Protein 2H98 (pdb70)

CATH classification: 3.40.190.10 (+1 more: 3.40.190.10)

Solvent-accessible surface area: 19042 Å² total; per-residue (Å²): 157,60,49,0,88,1,0,8,22,16,22,9,6,10,15,33,12,5,37,5,4,46,38,0,68,117,95,8,112,113,5,111,9,68,31,64,67,17,31,13,92,68,2,15,82,10,0,99,108,36,124,2,12,0,0,1,1,9,12,118,24,92,26,134,49,14,96,56,20,50,1,46,106,5,71,1,20,0,0,0,12,79,117,38,106,8,51,136,52,49,102,93,5,0,82,2,61,77,1,47,100,25,47,2,8,6,8,24,86,62,104,84,54,10,5,0,32,37,2,58,47,13,1,96,144,84,68,34,118,20,80,109,65,58,88,23,70,14,11,6,5,0,0,0,8,0,3,0,24,52,14,0,0,4,0,5,13,32,4,82,69,1,32,19,107,37,22,60,43,1,41,12,87,21,133,99,0,102,0,15,31,4,0,10,0,40,70,155,11,159,37,74,11,6,85,74,0,26,56,1,0,78,77,2,6,57,91,66,175,78,207,35,89,39,180,127,142,86,67,0,85,0,0,12,15,30,26,7,3,16,26,32,9,4,35,5,0,40,27,0,56,107,90,3,112,101,14,121,14,73,25,49,79,15,31,28,71,66,0,13,88,11,0,98,119,39,125,2,17,0,0,1,0,26,0,111,82,107,26,128,44,10,104,72,19,35,2,32,88,6,109,0,31,0,0,0,11,79,125,41,109,5,56,118,53,47,106,82,3,0,76,1,61,91,1,44,107,22,55,2,8,8,12,28,85,61,148,147,79,30,25,11,38,38,2,69,53,7,1,101,106,78,68,31,119,19,83,108,65,52,130,20,72,18,12,13,6,0,0,0,10,0,2,0,27,48,10,0,0,4,0,1,32,22,0,82,59,3,19,13,63,36,23,61,35,0,39,9,84,23,137,70,5,44,2,2,28,0,0,0,0,31,75,150,13,165,34,95,12,3,72,78,0,20,51,1,0,80,78,2,3,59,84,48,168,54,214,32,93,34,170,110

Nearest PDB structures (foldseek):
  2h98-assembly1_B  TM=9.824E-01  e=2.716E-45  Acinetobacter baylyi ADP1
  2f7c-assembly1_A  TM=9.671E-01  e=2.944E-43  Acinetobacter baylyi
  3glb-assembly2_C  TM=9.576E-01  e=5.499E-43  Acinetobacter baylyi ADP1
  2h9b-assembly1_A  TM=9.606E-01  e=3.650E-33  Acinetobacter baylyi ADP1
  2f78-assembly1_A  TM=9.390E-01  e=3.221E-33  Acinetobacter baylyi

Foldseek 3Di:
DAEAEEEEAVVCVLDLVVVLVVVLCVVPVVYHYHYHYAAPVRVVVCQVVVVHFKYWYWADDDDPQKDKAFWDKFFKWKKAQCPPPCVVQLVPFEAPVVCLAWQEEADAPDDPPHRSVVVCVVQVVVVHHRPHYDYYHHPLVRNLVNNVVRTMYMDTNSVVSVDRPRIGIGGHPDPPRIITTMMMGGPPDPDPVPVSSVVSSCVSCVVVVHDTDGPD/DAEAEEEEAPQCVLDLVVVLVVVLCVVCVVYHYHYHHAALVGVVVCQVVVVHFKYKYLHPDDDPQKDKAFWAKFFKWKKAQCPDPCVVQLPPFDAPQVCLAWQEEADAPDDPDDVRVVVCVVQVVVVHHRPHYDYYHHPLVRNLVNNVPRTMYMGTPSCVSVPRPRIGIGGHPDPPRITIIIMMGGPPDPDPVVVSSVVSSCVSCVVVVHDIPDDD

Organism: Acinetobacter baylyi (strain ATCC 33305 / BD413 / ADP1) (NCBI:txid62977)

B-factor: mean 12.06, std 9.1, range [2.0, 78.47]

InterPro domains:
  IPR000847 LysR, HTH, N-terminal domain [PF00126] (3-61)
  IPR000847 LysR, HTH, N-terminal domain [PR00039] (18-29)
  IPR000847 LysR, HTH, N-terminal domain [PR00039] (29-39)
  IPR000847 LysR, HTH, N-terminal domain [PR00039] (39-50)
  IPR000847 LysR, HTH, N-terminal domain [PS50931] (1-58)
  IPR005119 LysR, substrate-binding [PF03466] (88-292)
  IPR036388 Winged helix-like DNA-binding domain superfamily [G3DSA:1.10.10.10] (1-91)
  IPR036390 Winged helix DNA-binding domain superfamily [SSF46785] (1-84)
  IPR054949 HTH-type transcriptional regulator CatM [NF040710] (1-293)

Secondary structure (DSSP, 8-state):
--EEEEEE-GGGGGTTHHHHHHHHHHH-TTSEEEEEE--HHHHHHHHHHTS-SEEEESS----TTEEEEEEEEEEEEEEEETTSGGGGGTTS-B-GGGGTTS-EEE---SSSSSHHHHHHHHHHHTT---S-EEE-S-HHHHHHHHHTTS-BEEEEGGGGGS--TTEEEEEB-STT-EEEEEEEEETT---THHHHHHHHHHHHHHHTT----S--/--EEEEEE-GGGTTTTHHHHHHHHHHH-TTSEEEEEE--HHHHHHHHHTTS-SEEEE------TTEEEEEEEEEEEEEEEETTSGGGGGTTT-B-GGGSTTS-EEE---SSSSSHHHHHHHHHHHTT---SSEEE-SSHHHHHHHHHHTS-BEEEEGGGGGS--SSEEEEEB--TT-EEEEEEEEETT---THHHHHHHHHHHHHHHTT---S---

Structure (mmCIF, N/CA/C/O backbone):
data_2H98
#
_entry.id   2H98
#
_cell.length_a   37.447
_cell.length_b   51.038
_cell.length_c   59.120
_cell.angle_alpha   69.55
_cell.angle_beta   89.51
_cell.angle_gamma   77.63
#
_symmetry.space_group_name_H-M   'P 1'
#
loop_
_entity.id
_entity.type
_entity.pdbx_description
1 polymer 'HTH-type transcriptional regulator catM'
2 non-polymer 'CHLORIDE ION'
3 water water
#
loop_
_atom_site.group_PDB
_atom_site.id
_atom_site.type_symbol
_atom_site.label_atom_id
_atom_site.label_alt_id
_atom_site.label_comp_id
_atom_site.label_asym_id
_atom_site.label_entity_id
_atom_site.label_seq_id
_atom_site.pdbx_PDB_ins_code
_atom_site.Cartn_x
_atom_site.Cartn_y
_atom_site.Cartn_z
_atom_site.occupancy
_atom_site.B_iso_or_equiv
_atom_site.auth_seq_id
_atom_site.auth_comp_id
_atom_site.auth_asym_id
_atom_site.auth_atom_id
_atom_site.pdbx_PDB_model_num
ATOM 1 N N . SER A 1 89 ? -14.464 -15.868 24.546 1.00 15.16 89 SER A N 1
ATOM 2 C CA . SER A 1 89 ? -13.248 -15.031 24.317 1.00 14.69 89 SER A CA 1
ATOM 3 C C . SER A 1 89 ? -13.398 -14.192 23.051 1.00 15.13 89 SER A C 1
ATOM 4 O O . SER A 1 89 ? -14.248 -14.478 22.205 1.00 16.44 89 SER A O 1
ATOM 7 N N . GLN A 1 90 ? -12.563 -13.164 22.921 1.00 13.78 90 GLN A N 1
ATOM 8 C CA . GLN A 1 90 ? -12.718 -12.189 21.846 1.00 12.62 90 GLN A CA 1
ATOM 9 C C . GLN A 1 90 ? -11.907 -12.570 20.611 1.00 11.37 90 GLN A C 1
ATOM 10 O O . GLN A 1 90 ? -10.745 -12.965 20.710 1.00 11.01 90 GLN A O 1
ATOM 16 N N . THR A 1 91 ? -12.540 -12.447 19.449 1.00 10.68 91 THR A N 1
ATOM 17 C CA . THR A 1 91 ? -11.873 -12.664 18.175 1.00 10.72 91 THR A CA 1
ATOM 18 C C . THR A 1 91 ? -11.866 -11.357 17.403 1.00 10.25 91 THR A C 1
ATOM 19 O O . THR A 1 91 ? -12.899 -10.681 17.305 1.00 10.79 91 THR A O 1
ATOM 23 N N . LEU A 1 92 ? -10.696 -11.015 16.871 1.00 9.43 92 LEU A N 1
ATOM 24 C CA . LEU A 1 92 ? -10.499 -9.811 16.079 1.00 9.58 92 LEU A CA 1
ATOM 25 C C . LEU A 1 92 ? -10.182 -10.224 14.642 1.00 9.47 92 LEU A C 1
ATOM 26 O O . LEU A 1 92 ? -9.182 -10.897 14.389 1.00 10.04 92 LEU A O 1
ATOM 31 N N . ARG A 1 93 ? -11.055 -9.851 13.711 1.00 8.97 93 ARG A N 1
ATOM 32 C CA . ARG A 1 93 ? -10.869 -10.178 12.299 1.00 9.81 93 ARG A CA 1
ATOM 33 C C . ARG A 1 93 ? -10.282 -8.971 11.569 1.00 9.56 93 ARG A C 1
ATOM 34 O O . ARG A 1 93 ? -10.898 -7.903 11.535 1.00 9.45 93 ARG A O 1
ATOM 42 N N . ILE A 1 94 ? -9.087 -9.153 11.004 1.00 9.91 94 ILE A N 1
ATOM 43 C CA . ILE A 1 94 ? -8.335 -8.084 10.351 1.00 9.73 94 ILE A CA 1
ATOM 44 C C . ILE A 1 94 ? -8.175 -8.378 8.859 1.00 9.74 94 ILE A C 1
ATOM 45 O O . ILE A 1 94 ? -7.551 -9.370 8.473 1.00 10.70 94 ILE A O 1
ATOM 50 N N . GLY A 1 95 ? -8.750 -7.515 8.031 1.00 8.78 95 GLY A N 1
ATOM 51 C CA . GLY A 1 95 ? -8.567 -7.576 6.581 1.00 8.48 95 GLY A CA 1
ATOM 52 C C . GLY A 1 95 ? -7.348 -6.778 6.159 1.00 8.06 95 GLY A C 1
ATOM 53 O O . GLY A 1 95 ? -7.053 -5.740 6.753 1.00 9.49 95 GLY A O 1
ATOM 54 N N . TYR A 1 96 ? -6.636 -7.260 5.142 1.00 7.73 96 TYR A N 1
ATOM 55 C CA . TYR A 1 96 ? -5.396 -6.623 4.707 1.00 8.31 96 TYR A CA 1
ATOM 56 C C . TYR A 1 96 ? -5.125 -6.827 3.220 1.00 7.76 96 TYR A C 1
ATOM 57 O O . TYR A 1 96 ? -5.422 -7.884 2.655 1.00 6.30 96 TYR A O 1
ATOM 66 N N . VAL A 1 97 ? -4.519 -5.810 2.619 1.00 7.89 97 VAL A N 1
ATOM 67 C CA . VAL A 1 97 ? -4.019 -5.877 1.255 1.00 7.64 97 VAL A CA 1
ATOM 68 C C . VAL A 1 97 ? -2.637 -6.504 1.320 1.00 6.87 97 VAL A C 1
ATOM 69 O O . VAL A 1 97 ? -1.803 -6.086 2.123 1.00 5.55 97 VAL A O 1
ATOM 73 N N . SER A 1 98 ? -2.386 -7.497 0.471 1.00 6.93 98 SER A N 1
ATOM 74 C CA . SER A 1 98 ? -1.210 -8.347 0.663 1.00 6.94 98 SER A CA 1
ATOM 75 C C . SER A 1 98 ? 0.103 -7.577 0.573 1.00 6.51 98 SER A C 1
ATOM 76 O O . SER A 1 98 ? 1.033 -7.862 1.334 1.00 7.10 98 SER A O 1
ATOM 79 N N . SER A 1 99 ? 0.184 -6.581 -0.312 1.00 5.91 99 SER A N 1
ATOM 80 C CA . SER A 1 99 ? 1.421 -5.804 -0.442 1.00 6.01 99 SER A CA 1
ATOM 81 C C . SER A 1 99 ? 1.788 -5.056 0.848 1.00 5.01 99 SER A C 1
ATOM 82 O O . SER A 1 99 ? 2.947 -4.698 1.053 1.00 4.51 99 SER A O 1
ATOM 85 N N . LEU A 1 100 ? 0.816 -4.810 1.721 1.00 5.04 100 LEU A N 1
ATOM 86 C CA . LEU A 1 100 ? 1.117 -4.141 2.984 1.00 5.83 100 LEU A CA 1
ATOM 87 C C . LEU A 1 100 ? 2.004 -5.000 3.889 1.00 6.39 100 LEU A C 1
ATOM 88 O O . LEU A 1 100 ? 2.623 -4.491 4.822 1.00 7.42 100 LEU A O 1
ATOM 93 N N . LEU A 1 101 ? 2.076 -6.298 3.609 1.00 6.07 101 LEU A N 1
ATOM 94 C CA . LEU A 1 101 ? 2.897 -7.207 4.412 1.00 6.24 101 LEU A CA 1
ATOM 95 C C . LEU A 1 101 ? 4.403 -7.005 4.206 1.00 6.17 101 LEU A C 1
ATOM 96 O O . LEU A 1 101 ? 5.198 -7.545 4.965 1.00 6.96 101 LEU A O 1
ATOM 101 N N . TYR A 1 102 ? 4.795 -6.235 3.190 1.00 6.31 102 TYR A N 1
ATOM 102 C CA . TYR A 1 102 ? 6.203 -5.880 3.000 1.00 6.20 102 TYR A CA 1
ATOM 103 C C . TYR A 1 102 ? 6.628 -4.701 3.878 1.00 6.70 102 TYR A C 1
ATOM 104 O O . TYR A 1 102 ? 7.825 -4.431 4.027 1.00 6.65 102 TYR A O 1
ATOM 113 N N . GLY A 1 103 ? 5.644 -3.980 4.417 1.00 6.22 103 GLY A N 1
ATOM 114 C CA . GLY A 1 103 ? 5.892 -2.771 5.186 1.00 6.48 103 GLY A CA 1
ATOM 115 C C . GLY A 1 103 ? 5.864 -3.046 6.676 1.00 6.61 103 GLY A C 1
ATOM 116 O O . GLY A 1 103 ? 6.311 -4.097 7.128 1.00 6.62 103 GLY A O 1
ATOM 117 N N . LEU A 1 104 ? 5.322 -2.095 7.431 1.00 7.12 104 LEU A N 1
ATOM 118 C CA . LEU A 1 104 ? 5.347 -2.146 8.894 1.00 5.95 104 LEU A CA 1
ATOM 119 C C . LEU A 1 104 ? 4.166 -2.882 9.517 1.00 6.09 104 LEU A C 1
ATOM 120 O O . LEU A 1 104 ? 4.164 -3.129 10.720 1.00 7.04 104 LEU A O 1
ATOM 125 N N . LEU A 1 105 ? 3.175 -3.251 8.714 1.00 5.55 105 LEU A N 1
ATOM 126 C CA . LEU A 1 105 ? 1.962 -3.885 9.240 1.00 5.52 105 LEU A CA 1
ATOM 127 C C . LEU A 1 105 ? 2.166 -5.181 10.041 1.00 4.37 105 LEU A C 1
ATOM 128 O O . LEU A 1 105 ? 1.546 -5.340 11.085 1.00 3.14 105 LEU A O 1
ATOM 133 N N . PRO A 1 106 ? 2.992 -6.124 9.548 1.00 5.08 106 PRO A N 1
ATOM 134 C CA . PRO A 1 106 ? 3.252 -7.324 10.352 1.00 5.58 106 PRO A CA 1
ATOM 135 C C . PRO A 1 106 ? 3.810 -7.041 11.763 1.00 6.21 106 PRO A C 1
ATOM 136 O O . PRO A 1 106 ? 3.398 -7.693 12.729 1.00 6.16 106 PRO A O 1
ATOM 140 N N . GLU A 1 107 ? 4.716 -6.073 11.885 1.00 5.77 107 GLU A N 1
ATOM 141 C CA . GLU A 1 107 ? 5.249 -5.683 13.205 1.00 5.82 107 GLU A CA 1
ATOM 142 C C . GLU A 1 107 ? 4.169 -5.066 14.096 1.00 5.59 107 GLU A C 1
ATOM 143 O O . GLU A 1 107 ? 4.150 -5.290 15.305 1.00 5.55 107 GLU A O 1
ATOM 149 N N . ILE A 1 108 ? 3.282 -4.284 13.494 1.00 5.54 108 ILE A N 1
ATOM 150 C CA . ILE A 1 108 ? 2.131 -3.723 14.203 1.00 5.49 108 ILE A CA 1
ATOM 151 C C . ILE A 1 108 ? 1.245 -4.846 14.744 1.00 5.84 108 ILE A C 1
ATOM 152 O O . ILE A 1 108 ? 0.870 -4.838 15.916 1.00 6.08 108 ILE A O 1
ATOM 157 N N . ILE A 1 109 ? 0.924 -5.811 13.887 1.00 5.53 109 ILE A N 1
ATOM 158 C CA . ILE A 1 109 ? 0.082 -6.939 14.281 1.00 5.89 109 ILE A CA 1
ATOM 159 C C . ILE A 1 109 ? 0.777 -7.787 15.357 1.00 5.93 109 ILE A C 1
ATOM 160 O O . ILE A 1 109 ? 0.168 -8.142 16.363 1.00 5.81 109 ILE A O 1
ATOM 165 N N . TYR A 1 110 ? 2.046 -8.101 15.143 1.00 6.58 110 TYR A N 1
ATOM 166 C CA . TYR A 1 110 ? 2.813 -8.867 16.126 1.00 6.47 110 TYR A CA 1
ATOM 167 C C . TYR A 1 110 ? 2.779 -8.192 17.503 1.00 6.25 110 TYR A C 1
ATOM 168 O O . TYR A 1 110 ? 2.542 -8.852 18.518 1.00 5.72 110 TYR A O 1
ATOM 177 N N . LEU A 1 111 ? 2.988 -6.877 17.526 1.00 6.38 111 LEU A N 1
ATOM 178 C CA . LEU A 1 111 ? 2.943 -6.104 18.772 1.00 6.33 111 LEU A CA 1
ATOM 179 C C . LEU A 1 111 ? 1.569 -6.208 19.441 1.00 6.07 111 LEU A C 1
ATOM 180 O O . LEU A 1 111 ? 1.472 -6.503 20.628 1.00 4.77 111 LEU A O 1
ATOM 185 N N . PHE A 1 112 ? 0.511 -5.953 18.677 1.00 6.58 112 PHE A N 1
ATOM 186 C CA . PHE A 1 112 ? -0.851 -6.081 19.198 1.00 7.42 112 PHE A CA 1
ATOM 187 C C . PHE A 1 112 ? -1.044 -7.451 19.848 1.00 8.12 112 PHE A C 1
ATOM 188 O O . PHE A 1 112 ? -1.627 -7.571 20.923 1.00 7.54 112 PHE A O 1
ATOM 196 N N . ARG A 1 113 ? -0.549 -8.475 19.166 1.00 9.35 113 ARG A N 1
ATOM 197 C CA . ARG A 1 113 ? -0.654 -9.855 19.615 1.00 10.36 113 ARG A CA 1
ATOM 198 C C . ARG A 1 113 ? 0.072 -10.066 20.951 1.00 10.83 113 ARG A C 1
ATOM 199 O O . ARG A 1 113 ? -0.441 -10.743 21.843 1.00 11.13 113 ARG A O 1
ATOM 207 N N A GLN A 1 114 ? 1.263 -9.482 21.076 0.50 10.75 114 GLN A N 1
ATOM 208 N N B GLN A 1 114 ? 1.258 -9.471 21.065 0.50 10.80 114 GLN A N 1
ATOM 209 C CA A GLN A 1 114 ? 2.066 -9.596 22.292 0.50 10.55 114 GLN A CA 1
ATOM 210 C CA B GLN A 1 114 ? 2.091 -9.559 22.263 0.50 10.56 114 GLN A CA 1
ATOM 211 C C A GLN A 1 114 ? 1.458 -8.846 23.480 0.50 10.69 114 GLN A C 1
ATOM 212 C C B GLN A 1 114 ? 1.459 -8.847 23.465 0.50 10.69 114 GLN A C 1
ATOM 213 O O A GLN A 1 114 ? 1.523 -9.319 24.618 0.50 11.16 114 GLN A O 1
ATOM 214 O O B GLN A 1 114 ? 1.509 -9.347 24.591 0.50 11.18 114 GLN A O 1
ATOM 225 N N . GLN A 1 115 ? 0.871 -7.681 23.213 1.00 10.33 115 GLN A N 1
ATOM 226 C CA . GLN A 1 115 ? 0.258 -6.866 24.264 1.00 10.49 115 GLN A CA 1
ATOM 227 C C . GLN A 1 115 ? -1.173 -7.292 24.600 1.00 10.38 115 GLN A C 1
ATOM 228 O O . GLN A 1 115 ? -1.703 -6.900 25.637 1.00 10.23 115 GLN A O 1
ATOM 234 N N . ASN A 1 116 ? -1.792 -8.091 23.731 1.00 10.48 116 ASN A N 1
ATOM 235 C CA . ASN A 1 116 ? -3.189 -8.509 23.906 1.00 10.97 116 ASN A CA 1
ATOM 236 C C . ASN A 1 116 ? -3.372 -9.999 23.611 1.00 10.91 116 ASN A C 1
ATOM 237 O O . ASN A 1 116 ? -4.055 -10.370 22.657 1.00 10.91 116 ASN A O 1
ATOM 242 N N . PRO A 1 117 ? -2.766 -10.863 24.446 1.00 11.34 117 PRO A N 1
ATOM 243 C CA . PRO A 1 117 ? -2.712 -12.304 24.176 1.00 11.93 117 PRO A CA 1
ATOM 244 C C . PRO A 1 117 ? -4.066 -13.024 24.245 1.00 12.26 117 PRO A C 1
ATOM 245 O O . PRO A 1 117 ? -4.224 -14.083 23.638 1.00 12.52 117 PRO A O 1
ATOM 249 N N . GLU A 1 118 ? -5.020 -12.452 24.976 1.00 12.25 118 GLU A N 1
ATOM 250 C CA . GLU A 1 118 ? -6.352 -13.046 25.130 1.00 12.40 118 GLU A CA 1
ATOM 251 C C . GLU A 1 118 ? -7.223 -12.884 23.879 1.00 12.64 118 GLU A C 1
ATOM 252 O O . GLU A 1 118 ? -8.152 -13.664 23.662 1.00 12.72 118 GLU A O 1
ATOM 258 N N . ILE A 1 119 ? -6.919 -11.880 23.059 1.00 12.17 119 ILE A N 1
ATOM 259 C CA . ILE A 1 119 ? -7.689 -11.615 21.844 1.00 12.49 119 ILE A CA 1
ATOM 260 C C . ILE A 1 119 ? -7.170 -12.477 20.695 1.00 12.53 119 ILE A C 1
ATOM 261 O O . ILE A 1 119 ? -6.052 -12.268 20.219 1.00 12.94 119 ILE A O 1
ATOM 266 N N . HIS A 1 120 ? -7.972 -13.442 20.245 1.00 12.64 120 HIS A N 1
ATOM 267 C CA . HIS A 1 120 ? -7.595 -14.246 19.084 1.00 12.35 120 HIS A CA 1
ATOM 268 C C . HIS A 1 120 ? -7.679 -13.410 17.812 1.00 12.34 120 HIS A C 1
ATOM 269 O O . HIS A 1 120 ? -8.654 -12.693 17.598 1.00 12.54 120 HIS A O 1
ATOM 276 N N . ILE A 1 121 ? -6.666 -13.531 16.959 1.00 12.04 121 ILE A N 1
ATOM 277 C CA . ILE A 1 121 ? -6.595 -12.742 15.734 1.00 11.83 121 ILE A CA 1
ATOM 278 C C . ILE A 1 121 ? -6.790 -13.623 14.510 1.00 11.04 121 ILE A C 1
ATOM 279 O O . ILE A 1 121 ? -6.186 -14.690 14.403 1.00 10.42 121 ILE A O 1
ATOM 284 N N . GLU A 1 122 ? -7.652 -13.172 13.600 1.00 10.20 122 GLU A N 1
ATOM 285 C CA . GLU A 1 122 ? -7.784 -13.779 12.283 1.00 10.32 122 GLU A CA 1
ATOM 286 C C . GLU A 1 122 ? -7.327 -12.774 11.240 1.00 9.70 122 GLU A C 1
ATOM 287 O O . GLU A 1 122 ? -7.896 -11.682 11.129 1.00 9.59 122 GLU A O 1
ATOM 293 N N . LEU A 1 123 ? -6.293 -13.141 10.484 1.00 9.37 123 LEU A N 1
ATOM 294 C CA . LEU A 1 123 ? -5.797 -12.311 9.392 1.00 9.80 123 LEU A CA 1
ATOM 295 C C . LEU A 1 123 ? -6.370 -12.832 8.076 1.00 9.70 123 LEU A C 1
ATOM 296 O O . LEU A 1 123 ? -6.138 -13.979 7.701 1.00 10.08 123 LEU A O 1
ATOM 301 N N . ILE A 1 124 ? -7.123 -11.978 7.393 1.00 9.48 124 ILE A N 1
ATOM 302 C CA . ILE A 1 124 ? -7.849 -12.339 6.179 1.00 9.37 124 ILE A CA 1
ATOM 303 C C . ILE A 1 124 ? -7.438 -11.392 5.050 1.00 7.98 124 ILE A C 1
ATOM 304 O O . ILE A 1 124 ? -7.596 -10.180 5.161 1.00 8.95 124 ILE A O 1
ATOM 309 N N . GLU A 1 125 ? -6.923 -11.940 3.954 1.00 7.96 125 GLU A N 1
ATOM 310 C CA . GLU A 1 125 ? -6.605 -11.114 2.802 1.00 8.01 125 GLU A CA 1
ATOM 311 C C . GLU A 1 125 ? -7.895 -10.538 2.246 1.00 8.02 125 GLU A C 1
ATOM 312 O O . GLU A 1 125 ? -8.863 -11.268 2.038 1.00 8.43 125 GLU A O 1
ATOM 318 N N . CYS A 1 126 ? -7.903 -9.235 2.001 1.00 8.12 126 CYS A N 1
ATOM 319 C CA . CYS A 1 126 ? -9.115 -8.542 1.552 1.00 7.05 126 CYS A CA 1
ATOM 320 C C . CYS A 1 126 ? -8.714 -7.196 0.955 1.00 6.79 126 CYS A C 1
ATOM 321 O O . CYS A 1 126 ? -8.108 -6.360 1.638 1.00 6.68 126 CYS A O 1
ATOM 324 N N . GLY A 1 127 ? -9.021 -6.998 -0.326 1.00 6.05 127 GLY A N 1
ATOM 325 C CA . GLY A 1 127 ? -8.652 -5.777 -1.013 1.00 6.34 127 GLY A CA 1
ATOM 326 C C . GLY A 1 127 ? -9.390 -4.587 -0.435 1.00 6.39 127 GLY A C 1
ATOM 327 O O . GLY A 1 127 ? -10.413 -4.743 0.237 1.00 6.03 127 GLY A O 1
ATOM 328 N N . THR A 1 128 ? -8.862 -3.397 -0.694 1.00 6.10 128 THR A N 1
ATOM 329 C CA . THR A 1 128 ? -9.403 -2.162 -0.126 1.00 5.60 128 THR A CA 1
ATOM 330 C C . THR A 1 128 ? -10.895 -2.015 -0.441 1.00 5.14 128 THR A C 1
ATOM 331 O O . THR A 1 128 ? -11.686 -1.672 0.437 1.00 5.35 128 THR A O 1
ATOM 335 N N . LYS A 1 129 ? -11.275 -2.294 -1.686 1.00 4.35 129 LYS A N 1
ATOM 336 C CA . LYS A 1 129 ? -12.682 -2.172 -2.104 1.00 5.30 129 LYS A CA 1
ATOM 337 C C . LYS A 1 129 ? -13.553 -3.159 -1.350 1.00 6.01 129 LYS A C 1
ATOM 338 O O . LYS A 1 129 ? -14.552 -2.772 -0.745 1.00 6.11 129 LYS A O 1
ATOM 344 N N . ASP A 1 130 ? -13.152 -4.428 -1.383 1.00 5.76 130 ASP A N 1
ATOM 345 C CA . ASP A 1 130 ? -13.885 -5.507 -0.708 1.00 5.84 130 ASP A CA 1
ATOM 346 C C . ASP A 1 130 ? -14.003 -5.323 0.803 1.00 5.63 130 ASP A C 1
ATOM 347 O O . ASP A 1 130 ? -14.960 -5.799 1.415 1.00 5.07 130 ASP A O 1
ATOM 352 N N . GLN A 1 131 ? -13.030 -4.641 1.394 1.00 5.02 131 GLN A N 1
ATOM 353 C CA . GLN A 1 131 ? -13.066 -4.343 2.825 1.00 5.17 131 GLN A CA 1
ATOM 354 C C . GLN A 1 131 ? -14.309 -3.565 3.243 1.00 4.09 131 GLN A C 1
ATOM 355 O O . GLN A 1 131 ? -14.782 -3.734 4.367 1.00 5.31 131 GLN A O 1
ATOM 361 N N . ILE A 1 132 ? -14.826 -2.728 2.342 1.00 3.12 132 ILE A N 1
ATOM 362 C CA . ILE A 1 132 ? -15.979 -1.885 2.630 1.00 4.05 132 ILE A CA 1
ATOM 363 C C . ILE A 1 132 ? -17.178 -2.734 3.010 1.00 4.12 132 ILE A C 1
ATOM 364 O O . ILE A 1 132 ? -17.735 -2.558 4.099 1.00 4.65 132 ILE A O 1
ATOM 369 N N . ASN A 1 133 ? -17.572 -3.651 2.126 1.00 4.76 133 ASN A N 1
ATOM 370 C CA . ASN A 1 133 ? -18.687 -4.563 2.411 1.00 4.00 133 ASN A CA 1
ATOM 371 C C . ASN A 1 133 ? -18.371 -5.602 3.497 1.00 3.56 133 ASN A C 1
ATOM 372 O O . ASN A 1 133 ? -19.251 -5.961 4.272 1.00 2.00 133 ASN A O 1
ATOM 377 N N . ALA A 1 134 ? -17.131 -6.081 3.548 1.00 3.83 134 ALA A N 1
ATOM 378 C CA . ALA A 1 134 ? -16.730 -7.002 4.607 1.00 4.12 134 ALA A CA 1
ATOM 379 C C . ALA A 1 134 ? -16.937 -6.360 5.981 1.00 4.54 134 ALA A C 1
ATOM 380 O O . ALA A 1 134 ? -17.408 -7.015 6.921 1.00 6.73 134 ALA A O 1
ATOM 382 N N . LEU A 1 135 ? -16.598 -5.079 6.099 1.00 4.31 135 LEU A N 1
ATOM 383 C CA . LEU A 1 135 ? -16.854 -4.343 7.337 1.00 4.36 135 LEU A CA 1
ATOM 384 C C . LEU A 1 135 ? -18.359 -4.208 7.601 1.00 4.39 135 LEU A C 1
ATOM 385 O O . LEU A 1 135 ? -18.829 -4.476 8.709 1.00 4.11 135 LEU A O 1
ATOM 390 N N . LYS A 1 136 ? -19.121 -3.793 6.594 1.00 4.45 136 LYS A N 1
ATOM 391 C CA . LYS A 1 136 ? -20.570 -3.623 6.779 1.00 5.31 136 LYS A CA 1
ATOM 392 C C . LYS A 1 136 ? -21.232 -4.912 7.263 1.00 6.01 136 LYS A C 1
ATOM 393 O O . LYS A 1 136 ? -22.123 -4.891 8.113 1.00 6.28 136 LYS A O 1
ATOM 399 N N . GLN A 1 137 ? -20.759 -6.033 6.734 1.00 5.81 137 GLN A N 1
ATOM 400 C CA . GLN A 1 137 ? -21.357 -7.334 7.003 1.00 6.46 137 GLN A CA 1
ATOM 401 C C . GLN A 1 137 ? -20.825 -8.006 8.268 1.00 6.46 137 GLN A C 1
ATOM 402 O O . GLN A 1 137 ? -21.409 -8.969 8.735 1.00 7.42 137 GLN A O 1
ATOM 408 N N . GLY A 1 138 ? -19.727 -7.494 8.820 1.00 7.53 138 GLY A N 1
ATOM 409 C CA . GLY A 1 138 ? -19.134 -8.043 10.037 1.00 7.52 138 GLY A CA 1
ATOM 410 C C . GLY A 1 138 ? -18.171 -9.190 9.789 1.00 8.14 138 GLY A C 1
ATOM 411 O O . GLY A 1 138 ? -17.867 -9.963 10.708 1.00 8.60 138 GLY A O 1
ATOM 412 N N . LYS A 1 139 ? -17.690 -9.304 8.552 1.00 7.84 139 LYS A N 1
ATOM 413 C CA . LYS A 1 139 ? -16.739 -10.341 8.165 1.00 7.70 139 LYS A CA 1
ATOM 414 C C . LYS A 1 139 ? -15.325 -9.990 8.610 1.00 7.87 139 LYS A C 1
ATOM 415 O O . LYS A 1 139 ? -14.507 -10.871 8.865 1.00 8.33 139 LYS A O 1
ATOM 421 N N . ILE A 1 140 ? -15.046 -8.696 8.684 1.00 7.95 140 ILE A N 1
ATOM 422 C CA . ILE A 1 140 ? -13.822 -8.194 9.301 1.00 7.74 140 ILE A CA 1
ATOM 423 C C . ILE A 1 140 ? -14.192 -7.025 10.199 1.00 7.87 140 ILE A C 1
ATOM 424 O O . ILE A 1 140 ? -15.277 -6.462 10.069 1.00 7.56 140 ILE A O 1
ATOM 429 N N . ASP A 1 141 ? -13.285 -6.681 11.106 1.00 7.57 141 ASP A N 1
ATOM 430 C CA . ASP A 1 141 ? -13.468 -5.575 12.046 1.00 7.93 141 ASP A CA 1
ATOM 431 C C . ASP A 1 141 ? -12.530 -4.413 11.746 1.00 7.71 141 ASP A C 1
ATOM 432 O O . ASP A 1 141 ? -12.864 -3.257 12.001 1.00 6.93 141 ASP A O 1
ATOM 437 N N . LEU A 1 142 ? -11.341 -4.741 11.247 1.00 7.86 142 LEU A N 1
ATOM 438 C CA . LEU A 1 142 ? -10.352 -3.761 10.827 1.00 7.73 142 LEU A CA 1
ATOM 439 C C . LEU A 1 142 ? -9.977 -4.057 9.389 1.00 7.64 142 LEU A C 1
ATOM 440 O O . LEU A 1 142 ? -9.823 -5.217 9.011 1.00 8.31 142 LEU A O 1
ATOM 445 N N . GLY A 1 143 ? -9.847 -3.008 8.588 1.00 6.52 143 GLY A N 1
ATOM 446 C CA . GLY A 1 143 ? -9.404 -3.142 7.205 1.00 7.11 143 GLY A CA 1
ATOM 447 C C . GLY A 1 143 ? -8.223 -2.232 6.931 1.00 6.24 143 GLY A C 1
ATOM 448 O O . GLY A 1 143 ? -8.358 -1.016 6.969 1.00 7.39 143 GLY A O 1
ATOM 449 N N . PHE A 1 144 ? -7.061 -2.826 6.670 1.00 6.85 144 PHE A N 1
ATOM 450 C CA . PHE A 1 144 ? -5.866 -2.058 6.316 1.00 7.12 144 PHE A CA 1
ATOM 451 C C . PHE A 1 144 ? -5.800 -1.967 4.798 1.00 7.06 144 PHE A C 1
ATOM 452 O O . PHE A 1 144 ? -5.641 -2.989 4.101 1.00 6.65 144 PHE A O 1
ATOM 460 N N . GLY A 1 145 ? -5.945 -0.737 4.300 1.00 8.04 145 GLY A N 1
ATOM 461 C CA . GLY A 1 145 ? -6.162 -0.467 2.880 1.00 8.40 145 GLY A CA 1
ATOM 462 C C . GLY A 1 145 ? -5.000 0.215 2.191 1.00 8.59 145 GLY A C 1
ATOM 463 O O . GLY A 1 145 ? -4.122 0.791 2.837 1.00 8.12 145 GLY A O 1
ATOM 464 N N . ARG A 1 146 ? -5.019 0.150 0.863 1.00 8.16 146 ARG A N 1
ATOM 465 C CA . ARG A 1 146 ? -3.895 0.569 0.021 1.00 8.92 146 ARG A CA 1
ATOM 466 C C . ARG A 1 146 ? -4.208 1.822 -0.804 1.00 9.16 146 ARG A C 1
ATOM 467 O O . ARG A 1 146 ? -3.297 2.534 -1.220 1.00 9.01 146 ARG A O 1
ATOM 475 N N . LEU A 1 147 ? -5.484 2.093 -1.058 1.00 9.72 147 LEU A N 1
ATOM 476 C CA . LEU A 1 147 ? -5.867 3.335 -1.729 1.00 9.97 147 LEU A CA 1
ATOM 477 C C . LEU A 1 147 ? -7.070 3.958 -1.033 1.00 10.03 147 LEU A C 1
ATOM 478 O O . LEU A 1 147 ? -7.635 3.363 -0.112 1.00 10.92 147 LEU A O 1
ATOM 483 N N . LYS A 1 148 ? -7.431 5.167 -1.453 1.00 10.44 148 LYS A N 1
ATOM 484 C CA . LYS A 1 148 ? -8.572 5.858 -0.879 1.00 10.26 148 LYS A CA 1
ATOM 485 C C . LYS A 1 148 ? -9.854 5.362 -1.527 1.00 9.72 148 LYS A C 1
ATOM 486 O O . LYS A 1 148 ? -10.068 5.544 -2.728 1.00 9.47 148 LYS A O 1
ATOM 492 N N . ILE A 1 149 ? -10.681 4.708 -0.718 1.00 9.38 149 ILE A N 1
ATOM 493 C CA . ILE A 1 149 ? -12.039 4.346 -1.097 1.00 9.46 149 ILE A CA 1
ATOM 494 C C . ILE A 1 149 ? -12.918 4.663 0.101 1.00 8.76 149 ILE A C 1
ATOM 495 O O . ILE A 1 149 ? -12.638 4.220 1.222 1.00 8.65 149 ILE A O 1
ATOM 500 N N . THR A 1 150 ? -13.981 5.419 -0.142 1.00 8.67 150 THR A N 1
ATOM 501 C CA . THR A 1 150 ? -14.794 5.973 0.932 1.00 8.56 150 THR A CA 1
ATOM 502 C C . THR A 1 150 ? -16.213 5.449 0.919 1.00 8.07 150 THR A C 1
ATOM 503 O O . THR A 1 150 ? -16.756 5.107 -0.133 1.00 6.90 150 THR A O 1
ATOM 507 N N . ASP A 1 151 ? -16.818 5.442 2.103 1.00 8.38 151 ASP A N 1
ATOM 508 C CA . ASP A 1 151 ? -18.204 5.048 2.271 1.00 8.49 151 ASP A CA 1
ATOM 509 C C . ASP A 1 151 ? -18.755 5.716 3.530 1.00 8.47 151 ASP A C 1
ATOM 510 O O . ASP A 1 151 ? -18.100 5.690 4.576 1.00 9.11 151 ASP A O 1
ATOM 515 N N . PRO A 1 152 ? -19.959 6.311 3.437 1.00 8.30 152 PRO A N 1
ATOM 516 C CA . PRO A 1 152 ? -20.572 7.025 4.568 1.00 8.29 152 PRO A CA 1
ATOM 517 C C . PRO A 1 152 ? -20.683 6.256 5.891 1.00 8.19 152 PRO A C 1
ATOM 518 O O . PRO A 1 152 ? -20.722 6.888 6.950 1.00 8.15 152 PRO A O 1
ATOM 522 N N . ALA A 1 153 ? -20.745 4.926 5.830 1.00 7.92 153 ALA A N 1
ATOM 523 C CA . ALA A 1 153 ? -20.843 4.087 7.026 1.00 7.18 153 ALA A CA 1
ATOM 524 C C . ALA A 1 153 ? -19.491 3.638 7.567 1.00 7.05 153 ALA A C 1
ATOM 525 O O . ALA A 1 153 ? -19.440 2.992 8.612 1.00 7.62 153 ALA A O 1
ATOM 527 N N . ILE A 1 154 ? -18.413 3.970 6.857 1.00 6.72 154 ILE A N 1
ATOM 528 C CA . ILE A 1 154 ? -17.080 3.446 7.139 1.00 6.41 154 ILE A CA 1
ATOM 529 C C . ILE A 1 154 ? -16.149 4.560 7.609 1.00 6.09 154 ILE A C 1
ATOM 530 O O . ILE A 1 154 ? -15.932 5.544 6.899 1.00 4.85 154 ILE A O 1
ATOM 535 N N . ARG A 1 155 ? -15.587 4.381 8.800 1.00 6.25 155 ARG A N 1
ATOM 536 C CA . ARG A 1 155 ? -14.621 5.322 9.350 1.00 6.56 155 ARG A CA 1
ATOM 537 C C . ARG A 1 155 ? -13.243 4.988 8.802 1.00 5.48 155 ARG A C 1
ATOM 538 O O . ARG A 1 155 ? -12.764 3.871 8.975 1.00 4.02 155 ARG A O 1
ATOM 546 N N . ARG A 1 156 ? -12.613 5.964 8.152 1.00 5.81 156 ARG A N 1
ATOM 547 C CA . ARG A 1 156 ? -11.296 5.793 7.547 1.00 6.83 156 ARG A CA 1
ATOM 548 C C . ARG A 1 156 ? -10.267 6.648 8.287 1.00 6.96 156 ARG A C 1
ATOM 549 O O . ARG A 1 156 ? -10.422 7.875 8.396 1.00 6.50 156 ARG A O 1
ATOM 557 N N . ILE A 1 157 ? -9.233 5.991 8.805 1.00 7.37 157 ILE A N 1
ATOM 558 C CA . ILE A 1 157 ? -8.149 6.666 9.513 1.00 9.00 157 ILE A CA 1
ATOM 559 C C . ILE A 1 157 ? -6.880 6.542 8.680 1.00 9.01 157 ILE A C 1
ATOM 560 O O . ILE A 1 157 ? -6.341 5.446 8.543 1.00 8.71 157 ILE A O 1
ATOM 565 N N . MET A 1 158 ? -6.404 7.650 8.119 1.00 10.33 158 MET A N 1
ATOM 566 C CA . MET A 1 158 ? -5.143 7.619 7.386 1.00 11.44 158 MET A CA 1
ATOM 567 C C . MET A 1 158 ? -4.003 7.539 8.395 1.00 10.52 158 MET A C 1
ATOM 568 O O . MET A 1 158 ? -3.919 8.355 9.315 1.00 11.15 158 MET A O 1
ATOM 573 N N . LEU A 1 159 ? -3.161 6.523 8.224 1.00 9.82 159 LEU A N 1
ATOM 574 C CA . LEU A 1 159 ? -2.060 6.241 9.128 1.00 9.86 159 LEU A CA 1
ATOM 575 C C . LEU A 1 159 ? -0.764 6.870 8.623 1.00 9.39 159 LEU A C 1
ATOM 576 O O . LEU A 1 159 ? 0.051 7.349 9.412 1.00 8.05 159 LEU A O 1
ATOM 581 N N . HIS A 1 160 ? -0.592 6.863 7.303 1.00 9.78 160 HIS A N 1
ATOM 582 C CA . HIS A 1 160 ? 0.655 7.275 6.669 1.00 10.04 160 HIS A CA 1
ATOM 583 C C . HIS A 1 160 ? 0.432 7.496 5.169 1.00 10.12 160 HIS A C 1
ATOM 584 O O . HIS A 1 160 ? -0.445 6.878 4.569 1.00 11.45 160 HIS A O 1
ATOM 591 N N . LYS A 1 161 ? 1.217 8.388 4.577 1.00 9.69 161 LYS A N 1
ATOM 592 C CA . LYS A 1 161 ? 1.230 8.589 3.131 1.00 10.18 161 LYS A CA 1
ATOM 593 C C . LYS A 1 161 ? 2.562 8.091 2.599 1.00 10.16 161 LYS A C 1
ATOM 594 O O . LYS A 1 161 ? 3.620 8.489 3.096 1.00 10.59 161 LYS A O 1
ATOM 600 N N . GLU A 1 162 ? 2.508 7.212 1.605 1.00 10.25 162 GLU A N 1
ATOM 601 C CA . GLU A 1 162 ? 3.711 6.672 0.976 1.00 10.37 162 GLU A CA 1
ATOM 602 C C . GLU A 1 162 ? 3.937 7.357 -0.355 1.00 10.04 162 GLU A C 1
ATOM 603 O O . GLU A 1 162 ? 3.101 7.261 -1.254 1.00 10.82 162 GLU A O 1
ATOM 609 N N . GLN A 1 163 ? 5.070 8.039 -0.481 1.00 9.45 163 GLN A N 1
ATOM 610 C CA . GLN A 1 163 ? 5.427 8.702 -1.730 1.00 8.80 163 GLN A CA 1
ATOM 611 C C . GLN A 1 163 ? 5.635 7.667 -2.841 1.00 7.04 163 GLN A C 1
ATOM 612 O O . GLN A 1 163 ? 6.144 6.578 -2.586 1.00 6.73 163 GLN A O 1
ATOM 618 N N . LEU A 1 164 ? 5.195 7.995 -4.055 1.00 6.32 164 LEU A N 1
ATOM 619 C CA . LEU A 1 164 ? 5.315 7.079 -5.192 1.00 6.16 164 LEU A CA 1
ATOM 620 C C . LEU A 1 164 ? 6.672 7.217 -5.880 1.00 5.60 164 LEU A C 1
ATOM 621 O O . LEU A 1 164 ? 7.205 8.328 -6.017 1.00 4.68 164 LEU A O 1
ATOM 626 N N . LYS A 1 165 ? 7.213 6.075 -6.303 1.00 5.47 165 LYS A N 1
ATOM 627 C CA . LYS A 1 165 ? 8.488 5.987 -7.015 1.00 5.71 165 LYS A CA 1
ATOM 628 C C . LYS A 1 165 ? 8.262 5.280 -8.345 1.00 6.15 165 LYS A C 1
ATOM 629 O O . LYS A 1 165 ? 7.338 4.478 -8.468 1.00 6.24 165 LYS A O 1
ATOM 635 N N . LEU A 1 166 ? 9.112 5.558 -9.330 1.00 6.04 166 LEU A N 1
ATOM 636 C CA . LEU A 1 166 ? 9.135 4.766 -10.557 1.00 5.63 166 LEU A CA 1
ATOM 637 C C . LEU A 1 166 ? 10.270 3.768 -10.448 1.00 5.13 166 LEU A C 1
ATOM 638 O O . LEU A 1 166 ? 11.443 4.159 -10.465 1.00 4.98 166 LEU A O 1
ATOM 643 N N . ALA A 1 167 ? 9.922 2.489 -10.307 1.00 4.28 167 ALA A N 1
ATOM 644 C CA . ALA A 1 167 ? 10.917 1.425 -10.321 1.00 5.30 167 ALA A CA 1
ATOM 645 C C . ALA A 1 167 ? 11.365 1.170 -11.760 1.00 5.63 167 ALA A C 1
ATOM 646 O O . ALA A 1 167 ? 10.542 0.871 -12.638 1.00 5.12 167 ALA A O 1
ATOM 648 N N . ILE A 1 168 ? 12.670 1.297 -11.988 1.00 6.25 168 ILE A N 1
ATOM 649 C CA . ILE A 1 168 ? 13.272 1.054 -13.292 1.00 6.49 168 ILE A CA 1
ATOM 650 C C . ILE A 1 168 ? 14.477 0.136 -13.125 1.00 7.32 168 ILE A C 1
ATOM 651 O O . ILE A 1 168 ? 15.072 0.061 -12.045 1.00 5.85 168 ILE A O 1
ATOM 656 N N . HIS A 1 169 ? 14.846 -0.563 -14.191 1.00 7.53 169 HIS A N 1
ATOM 657 C CA . HIS A 1 169 ? 16.123 -1.249 -14.188 1.00 7.54 169 HIS A CA 1
ATOM 658 C C . HIS A 1 169 ? 17.203 -0.171 -14.096 1.00 7.50 169 HIS A C 1
ATOM 659 O O . HIS A 1 169 ? 17.082 0.890 -14.708 1.00 8.13 169 HIS A O 1
ATOM 666 N N . LYS A 1 170 ? 18.244 -0.430 -13.310 1.00 8.17 170 LYS A N 1
ATOM 667 C CA . LYS A 1 170 ? 19.280 0.574 -13.034 1.00 8.61 170 LYS A CA 1
ATOM 668 C C . LYS A 1 170 ? 19.965 1.175 -14.277 1.00 8.99 170 LYS A C 1
ATOM 669 O O . LYS A 1 170 ? 20.534 2.265 -14.192 1.00 8.22 170 LYS A O 1
ATOM 675 N N . HIS A 1 171 ? 19.908 0.467 -15.409 1.00 9.09 171 HIS A N 1
ATOM 676 C CA . HIS A 1 171 ? 20.492 0.928 -16.678 1.00 9.44 171 HIS A CA 1
ATOM 677 C C . HIS A 1 171 ? 19.486 1.583 -17.646 1.00 8.93 171 HIS A C 1
ATOM 678 O O . HIS A 1 171 ? 19.866 2.042 -18.731 1.00 7.75 171 HIS A O 1
ATOM 685 N N . HIS A 1 172 ? 18.220 1.651 -17.241 1.00 8.35 172 HIS A N 1
ATOM 686 C CA . HIS A 1 172 ? 17.178 2.346 -18.005 1.00 8.63 172 HIS A CA 1
ATOM 687 C C . HIS A 1 172 ? 17.513 3.846 -18.114 1.00 9.03 172 HIS A C 1
ATOM 688 O O . HIS A 1 172 ? 18.091 4.422 -17.189 1.00 9.22 172 HIS A O 1
ATOM 695 N N . HIS A 1 173 ? 17.170 4.469 -19.244 1.00 8.48 173 HIS A N 1
ATOM 696 C CA . HIS A 1 173 ? 17.579 5.864 -19.531 1.00 8.37 173 HIS A CA 1
ATOM 697 C C . HIS A 1 173 ? 17.074 6.925 -18.539 1.00 7.79 173 HIS A C 1
ATOM 698 O O . HIS A 1 173 ? 17.699 7.966 -18.384 1.00 7.31 173 HIS A O 1
ATOM 705 N N . LEU A 1 174 ? 15.958 6.652 -17.868 1.00 7.80 174 LEU A N 1
ATOM 706 C CA . LEU A 1 174 ? 15.437 7.539 -16.821 1.00 7.99 174 LEU A CA 1
ATOM 707 C C . LEU A 1 174 ? 16.291 7.526 -15.547 1.00 8.45 174 LEU A C 1
ATOM 708 O O . LEU A 1 174 ? 16.007 8.279 -14.614 1.00 7.78 174 LEU A O 1
ATOM 713 N N . ASN A 1 175 ? 17.325 6.675 -15.497 1.00 8.83 175 ASN A N 1
ATOM 714 C CA . ASN A 1 175 ? 18.319 6.751 -14.420 1.00 9.25 175 ASN A CA 1
ATOM 715 C C . ASN A 1 175 ? 19.043 8.107 -14.343 1.00 10.26 175 ASN A C 1
ATOM 716 O O . ASN A 1 175 ? 19.604 8.454 -13.307 1.00 11.67 175 ASN A O 1
ATOM 721 N N . GLN A 1 176 ? 19.004 8.884 -15.425 1.00 9.95 176 GLN A N 1
ATOM 722 C CA . GLN A 1 176 ? 19.504 10.264 -15.398 1.00 10.93 176 GLN A CA 1
ATOM 723 C C . GLN A 1 176 ? 18.693 11.183 -14.459 1.00 11.34 176 GLN A C 1
ATOM 724 O O . GLN A 1 176 ? 19.132 12.295 -14.155 1.00 12.03 176 GLN A O 1
ATOM 730 N N . PHE A 1 177 ? 17.519 10.715 -14.018 1.00 11.78 177 PHE A N 1
ATOM 731 C CA . PHE A 1 177 ? 16.694 11.413 -13.019 1.00 12.25 177 PHE A CA 1
ATOM 732 C C . PHE A 1 177 ? 16.739 10.760 -11.628 1.00 12.64 177 PHE A C 1
ATOM 733 O O . PHE A 1 177 ? 15.871 11.010 -10.780 1.00 12.66 177 PHE A O 1
ATOM 741 N N . ALA A 1 178 ? 17.752 9.932 -11.390 1.00 13.04 178 ALA A N 1
ATOM 742 C CA . ALA A 1 178 ? 17.935 9.290 -10.086 1.00 13.79 178 ALA A CA 1
ATOM 743 C C . ALA A 1 178 ? 18.169 10.330 -8.989 1.00 14.64 178 ALA A C 1
ATOM 744 O O . ALA A 1 178 ? 17.622 10.216 -7.887 1.00 15.86 178 ALA A O 1
ATOM 746 N N . ALA A 1 179 ? 18.972 11.343 -9.307 1.00 14.88 179 ALA A N 1
ATOM 747 C CA . ALA A 1 179 ? 19.373 12.354 -8.333 1.00 14.20 179 ALA A CA 1
ATOM 748 C C . ALA A 1 179 ? 18.292 13.404 -8.056 1.00 14.29 179 ALA A C 1
ATOM 749 O O . ALA A 1 179 ? 18.463 14.234 -7.161 1.00 14.68 179 ALA A O 1
ATOM 751 N N . THR A 1 180 ? 17.191 13.379 -8.808 1.00 13.19 180 THR A N 1
ATOM 752 C CA . THR A 1 180 ? 16.145 14.392 -8.655 1.00 12.35 180 THR A CA 1
ATOM 753 C C . THR A 1 180 ? 14.749 13.771 -8.610 1.00 12.38 180 THR A C 1
ATOM 754 O O . THR A 1 180 ? 14.123 13.703 -7.546 1.00 14.02 180 THR A O 1
ATOM 758 N N . GLY A 1 181 ? 14.265 13.304 -9.755 1.00 10.58 181 GLY A N 1
ATOM 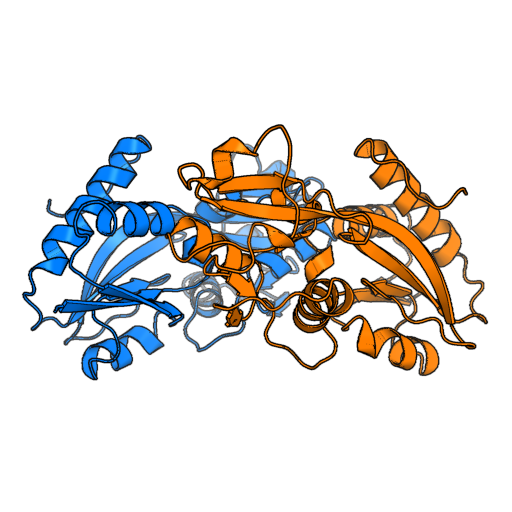759 C CA . GLY A 1 181 ? 12.917 12.756 -9.845 1.00 9.82 181 GLY A CA 1
ATOM 760 C C . GLY A 1 181 ? 12.286 13.058 -11.185 1.00 8.85 181 GLY A C 1
ATOM 761 O O . GLY A 1 181 ? 12.842 13.813 -11.975 1.00 7.76 181 GLY A O 1
ATOM 762 N N . VAL A 1 182 ? 11.127 12.456 -11.443 1.00 8.48 182 VAL A N 1
ATOM 763 C CA . VAL A 1 182 ? 10.392 12.702 -12.684 1.00 8.84 182 VAL A CA 1
ATOM 764 C C . VAL A 1 182 ? 8.942 13.062 -12.401 1.00 8.11 182 VAL A C 1
ATOM 765 O O . VAL A 1 182 ? 8.426 12.799 -11.315 1.00 8.62 182 VAL A O 1
ATOM 769 N N . HIS A 1 183 ? 8.297 13.655 -13.396 1.00 7.84 183 HIS A N 1
ATOM 770 C CA . HIS A 1 183 ? 6.868 13.918 -13.366 1.00 8.22 183 HIS A CA 1
ATOM 771 C C . HIS A 1 183 ? 6.203 12.865 -14.231 1.00 7.84 183 HIS A C 1
ATOM 772 O O . HIS A 1 183 ? 6.798 12.406 -15.201 1.00 8.41 183 HIS A O 1
ATOM 779 N N . LEU A 1 184 ? 4.965 12.511 -13.901 1.00 7.58 184 LEU A N 1
ATOM 780 C CA . LEU A 1 184 ? 4.2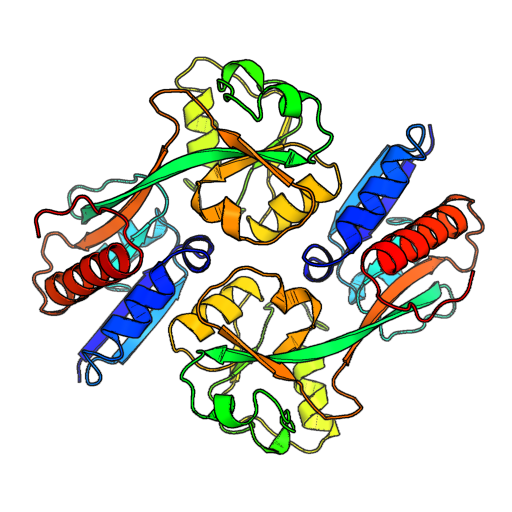26 11.483 -14.647 1.00 8.7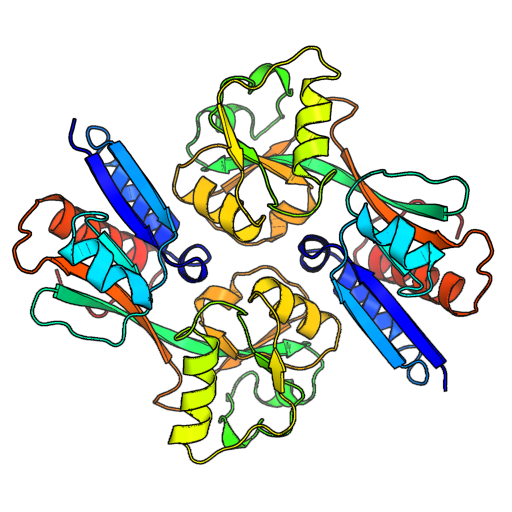3 184 LEU A CA 1
ATOM 781 C C . LEU A 1 184 ? 4.173 11.754 -16.154 1.00 9.21 184 LEU A C 1
ATOM 782 O O . LEU A 1 184 ? 4.156 10.818 -16.952 1.00 9.18 184 LEU A O 1
ATOM 787 N N . SER A 1 185 ? 4.152 13.030 -16.531 1.00 10.48 185 SER A N 1
ATOM 788 C CA . SER A 1 185 ? 4.162 13.427 -17.942 1.00 10.99 185 SER A CA 1
ATOM 789 C C . SER A 1 185 ? 5.390 12.889 -18.687 1.00 11.74 185 SER A C 1
ATOM 790 O O . SER A 1 185 ? 5.301 12.544 -19.865 1.00 12.78 185 SER A O 1
ATOM 793 N N . GLN A 1 186 ? 6.525 12.810 -17.997 1.00 12.16 186 GLN A N 1
ATOM 794 C CA . GLN A 1 186 ? 7.783 12.357 -18.610 1.00 12.83 186 GLN A CA 1
ATOM 795 C C . GLN A 1 186 ? 7.845 10.867 -18.960 1.00 13.39 186 GLN A C 1
ATOM 796 O O . GLN A 1 186 ? 8.800 10.441 -19.611 1.00 13.99 186 GLN A O 1
ATOM 802 N N . ILE A 1 187 ? 6.867 10.073 -18.523 1.00 13.57 187 ILE A N 1
ATOM 803 C CA . ILE A 1 187 ? 6.934 8.616 -18.697 1.00 13.80 187 ILE A CA 1
ATOM 804 C C . ILE A 1 187 ? 5.687 7.981 -19.332 1.00 13.50 187 ILE A C 1
ATOM 805 O O . ILE A 1 187 ? 5.535 6.758 -19.308 1.00 12.92 187 ILE A O 1
ATOM 810 N N . ILE A 1 188 ? 4.821 8.796 -19.933 1.00 13.65 188 ILE A N 1
ATOM 811 C CA . ILE A 1 188 ? 3.583 8.286 -20.544 1.00 14.11 188 ILE A CA 1
ATOM 812 C C . ILE A 1 188 ? 3.781 7.267 -21.676 1.00 14.49 188 ILE A C 1
ATOM 813 O O . ILE A 1 188 ? 2.870 6.490 -21.968 1.00 15.39 188 ILE A O 1
ATOM 818 N N . ASP A 1 189 ? 4.952 7.269 -22.311 1.00 14.14 189 ASP A N 1
ATOM 819 C CA . ASP A 1 189 ? 5.221 6.356 -23.424 1.00 13.90 189 ASP A CA 1
ATOM 820 C C . ASP A 1 189 ? 6.203 5.232 -23.084 1.00 13.65 189 ASP A C 1
ATOM 821 O O . ASP A 1 189 ? 6.612 4.481 -23.972 1.00 13.83 189 ASP A O 1
ATOM 826 N N . GLU A 1 190 ? 6.578 5.112 -21.810 1.00 13.00 190 GLU A N 1
ATOM 827 C CA . GLU A 1 190 ? 7.360 3.962 -21.353 1.00 13.55 190 GLU A CA 1
ATOM 828 C C . GLU A 1 190 ? 6.455 2.742 -21.242 1.00 12.95 190 GLU A C 1
ATOM 829 O O . GLU A 1 190 ? 5.367 2.834 -20.671 1.00 11.46 190 GLU A O 1
ATOM 835 N N . PRO A 1 191 ? 6.882 1.603 -21.819 1.00 14.01 191 PRO A N 1
ATOM 836 C CA . PRO A 1 191 ? 6.288 0.314 -21.487 1.00 14.07 191 PRO A CA 1
ATOM 837 C C . PRO A 1 191 ? 6.241 0.136 -19.980 1.00 14.40 191 PRO A C 1
ATOM 838 O O . PRO A 1 191 ? 7.288 0.124 -19.331 1.00 14.13 191 PRO A O 1
ATOM 842 N N . MET A 1 192 ? 5.041 0.033 -19.418 1.00 13.94 192 MET A N 1
ATOM 843 C CA . MET A 1 192 ? 4.924 -0.003 -17.975 1.00 14.42 192 MET A CA 1
ATOM 844 C C . MET A 1 192 ? 4.005 -1.097 -17.461 1.00 11.63 192 MET A C 1
ATOM 845 O O . MET A 1 192 ? 3.083 -1.565 -18.142 1.00 10.93 192 MET A O 1
ATOM 850 N N . LEU A 1 193 ? 4.283 -1.486 -16.228 1.00 9.72 193 LEU A N 1
ATOM 851 C CA . LEU A 1 193 ? 3.630 -2.610 -15.599 1.00 8.32 193 LEU A CA 1
ATOM 852 C C . LEU A 1 193 ? 2.702 -2.101 -14.516 1.00 7.76 193 LEU A C 1
ATOM 853 O O . LEU A 1 193 ? 3.116 -1.320 -13.658 1.00 7.94 193 LEU A O 1
ATOM 858 N N . LEU A 1 194 ? 1.450 -2.532 -14.575 1.00 6.95 194 LEU A N 1
ATOM 859 C CA . LEU A 1 194 ? 0.489 -2.259 -13.522 1.00 7.57 194 LEU A CA 1
ATOM 860 C C . LEU A 1 194 ? 0.312 -3.523 -12.692 1.00 7.80 194 LEU A C 1
ATOM 861 O O . LEU A 1 194 ? 0.570 -4.622 -13.166 1.00 10.42 194 LEU A O 1
ATOM 866 N N . TYR A 1 195 ? -0.128 -3.356 -11.453 1.00 7.68 195 TYR A N 1
ATOM 867 C CA . TYR A 1 195 ? -0.348 -4.476 -10.543 1.00 6.92 195 TYR A CA 1
ATOM 868 C C . TYR A 1 195 ? -1.250 -3.970 -9.414 1.00 6.87 195 TYR A C 1
ATOM 869 O O . TYR A 1 195 ? -1.386 -2.755 -9.227 1.00 6.77 195 TYR A O 1
ATOM 878 N N . PRO A 1 196 ? -1.888 -4.887 -8.680 1.00 6.58 196 PRO A N 1
ATOM 879 C CA . PRO A 1 196 ? -1.990 -6.330 -8.905 1.00 6.38 196 PRO A CA 1
ATOM 880 C C . PRO A 1 196 ? -3.152 -6.668 -9.845 1.00 6.45 196 PRO A C 1
ATOM 881 O O . PRO A 1 196 ? -3.822 -5.760 -10.359 1.00 8.28 196 PRO A O 1
ATOM 885 N N . VAL A 1 197 ? -3.371 -7.961 -10.070 1.00 5.83 197 VAL A N 1
ATOM 886 C CA . VAL A 1 197 ? -4.558 -8.452 -10.745 1.00 6.38 197 VAL A CA 1
ATOM 887 C C . VAL A 1 197 ? -5.444 -8.978 -9.630 1.00 5.82 197 VAL A C 1
ATOM 888 O O . VAL A 1 197 ? -5.222 -10.069 -9.076 1.00 5.42 197 VAL A O 1
ATOM 892 N N . SER A 1 198 ? -6.423 -8.156 -9.281 1.00 5.18 198 SER A N 1
ATOM 893 C CA . SER A 1 198 ? -7.316 -8.418 -8.168 1.00 5.72 198 SER A CA 1
ATOM 894 C C . SER A 1 198 ? -8.582 -7.586 -8.349 1.00 4.24 198 SER A C 1
ATOM 895 O O . SER A 1 198 ? -8.707 -6.871 -9.332 1.00 4.07 198 SER A O 1
ATOM 898 N N . GLN A 1 199 ? -9.509 -7.683 -7.399 1.00 4.76 199 GLN A N 1
ATOM 899 C CA . GLN A 1 199 ? -10.743 -6.888 -7.421 1.00 4.87 199 GLN A CA 1
ATOM 900 C C . GLN A 1 199 ? -10.457 -5.389 -7.546 1.00 4.01 199 GLN A C 1
ATOM 901 O O . GLN A 1 199 ? -9.700 -4.826 -6.759 1.00 4.07 199 GLN A O 1
ATOM 907 N N . LYS A 1 200 ? -11.081 -4.746 -8.525 1.00 4.52 200 LYS A N 1
ATOM 908 C CA . LYS A 1 200 ? -10.905 -3.312 -8.753 1.00 5.71 200 LYS A CA 1
ATOM 909 C C . LYS A 1 200 ? -12.076 -2.507 -8.183 1.00 5.26 200 LYS A C 1
ATOM 910 O O . LYS A 1 200 ? -13.185 -3.040 -8.030 1.00 5.71 200 LYS A O 1
ATOM 916 N N . PRO A 1 201 ? -11.856 -1.212 -7.898 1.00 5.21 201 PRO A N 1
ATOM 917 C CA . PRO A 1 201 ? -10.594 -0.488 -8.020 1.00 4.95 201 PRO A CA 1
ATOM 918 C C . PRO A 1 201 ? -9.510 -1.022 -7.087 1.00 4.20 201 PRO A C 1
ATOM 919 O O . PRO A 1 201 ? -9.794 -1.414 -5.961 1.00 4.30 201 PRO A O 1
ATOM 923 N N . ASN A 1 202 ? -8.283 -1.054 -7.589 1.00 5.33 202 ASN A N 1
ATOM 924 C CA . ASN A 1 202 ? -7.115 -1.446 -6.808 1.00 5.48 202 ASN A CA 1
ATOM 925 C C . ASN A 1 202 ? -5.977 -0.478 -7.135 1.00 5.99 202 ASN A C 1
ATOM 926 O O . ASN A 1 202 ? -6.217 0.599 -7.697 1.00 5.69 202 ASN A O 1
ATOM 931 N N . PHE A 1 203 ? -4.751 -0.842 -6.786 1.00 6.28 203 PHE A N 1
ATOM 932 C CA . PHE A 1 203 ? -3.613 0.047 -6.977 1.00 6.81 203 PHE A CA 1
ATOM 933 C C . PHE A 1 203 ? -3.436 0.425 -8.456 1.00 7.55 203 PHE A C 1
ATOM 934 O O . PHE A 1 203 ? -3.176 1.578 -8.777 1.00 9.18 203 PHE A O 1
ATOM 942 N N . ALA A 1 204 ? -3.610 -0.554 -9.338 1.00 8.32 204 ALA A N 1
ATOM 943 C CA . ALA A 1 204 ? -3.519 -0.352 -10.784 1.00 7.18 204 ALA A CA 1
ATOM 944 C C . ALA A 1 204 ? -4.524 0.681 -11.287 1.00 7.06 204 ALA A C 1
ATOM 945 O O . ALA A 1 204 ? -4.204 1.499 -12.162 1.00 6.45 204 ALA A O 1
ATOM 947 N N . THR A 1 205 ? -5.741 0.643 -10.745 1.00 6.42 205 THR A N 1
ATOM 948 C CA . THR A 1 205 ? -6.747 1.652 -11.087 1.00 7.21 205 THR A CA 1
ATOM 949 C C . THR A 1 205 ? -6.386 3.024 -10.510 1.00 6.15 205 THR A C 1
ATOM 950 O O . THR A 1 205 ? -6.624 4.043 -11.152 1.00 4.87 205 THR A O 1
ATOM 954 N N . PHE A 1 206 ? -5.794 3.055 -9.320 1.00 6.65 206 PHE A N 1
ATOM 955 C CA . PHE A 1 206 ? -5.333 4.317 -8.745 1.00 7.11 206 PHE A CA 1
ATOM 956 C C . PHE A 1 206 ? -4.278 4.974 -9.633 1.00 7.02 206 PHE A C 1
ATOM 957 O O . PHE A 1 206 ? -4.383 6.155 -9.963 1.00 5.86 206 PHE A O 1
ATOM 965 N N . ILE A 1 207 ? -3.276 4.192 -10.025 1.00 7.81 207 ILE A N 1
ATOM 966 C CA . ILE A 1 207 ? -2.198 4.676 -10.888 1.00 7.64 207 ILE A CA 1
ATOM 967 C C . ILE A 1 207 ? -2.732 5.205 -12.221 1.00 7.37 207 ILE A C 1
ATOM 968 O O . ILE A 1 207 ? -2.361 6.293 -12.640 1.00 6.09 207 ILE A O 1
ATOM 973 N N . GLN A 1 208 ? -3.614 4.446 -12.865 1.00 7.52 208 GLN A N 1
ATOM 974 C CA . GLN A 1 208 ? -4.289 4.927 -14.069 1.00 8.27 208 GLN A CA 1
ATOM 975 C C . GLN A 1 208 ? -5.069 6.226 -13.827 1.00 8.31 208 GLN A C 1
ATOM 976 O O . GLN A 1 208 ? -5.104 7.097 -14.696 1.00 9.33 208 GLN A O 1
ATOM 982 N N . SER A 1 209 ? -5.683 6.363 -12.653 1.00 8.30 209 SER A N 1
ATOM 983 C CA . SER A 1 209 ? -6.418 7.590 -12.322 1.00 9.05 209 SER A CA 1
ATOM 984 C C . SER A 1 209 ? -5.505 8.818 -12.185 1.00 8.62 209 SER A C 1
ATOM 985 O O . SER A 1 209 ? -5.941 9.929 -12.462 1.00 8.44 209 SER A O 1
ATOM 988 N N . LEU A 1 210 ? -4.251 8.623 -11.770 1.00 8.90 210 LEU A N 1
ATOM 989 C CA . LEU A 1 210 ? -3.294 9.736 -11.670 1.00 9.22 210 LEU A CA 1
ATOM 990 C C . LEU A 1 210 ? -2.938 10.294 -13.044 1.00 9.08 210 LEU A C 1
ATOM 991 O O . LEU A 1 210 ? -2.802 11.512 -13.225 1.00 8.59 210 LEU A O 1
ATOM 996 N N . PHE A 1 211 ? -2.781 9.401 -14.014 1.00 8.79 211 PHE A N 1
ATOM 997 C CA . PHE A 1 211 ? -2.556 9.821 -15.389 1.00 9.26 211 PHE A CA 1
ATOM 998 C C . PHE A 1 211 ? -3.775 10.571 -15.939 1.00 9.83 211 PHE A C 1
ATOM 999 O O . PHE A 1 211 ? -3.637 11.645 -16.533 1.00 9.28 211 PHE A O 1
ATOM 1007 N N . THR A 1 212 ? -4.962 10.015 -15.711 1.00 10.48 212 THR A N 1
ATOM 1008 C CA . THR A 1 212 ? -6.207 10.598 -16.218 1.00 10.96 212 THR A CA 1
ATOM 1009 C C . THR A 1 212 ? -6.464 12.017 -15.697 1.00 11.22 212 THR A C 1
ATOM 1010 O O . THR A 1 212 ? -6.829 12.900 -16.473 1.00 11.46 212 THR A O 1
ATOM 1014 N N A GLU A 1 213 ? -6.261 12.220 -14.397 0.50 11.45 213 GLU A N 1
ATOM 1015 N N B GLU A 1 213 ? -6.277 12.234 -14.396 0.50 11.53 213 GLU A N 1
ATOM 1016 C CA A GLU A 1 213 ? -6.430 13.535 -13.768 0.50 11.62 213 GLU A CA 1
ATOM 1017 C CA B GLU A 1 213 ? -6.470 13.567 -13.803 0.50 11.77 213 GLU A CA 1
ATOM 1018 C C A GLU A 1 213 ? -5.509 14.601 -14.361 0.50 11.85 213 GLU A C 1
ATOM 1019 C C B GLU A 1 213 ? -5.518 14.614 -14.388 0.50 11.93 213 GLU A C 1
ATOM 1020 O O A GLU A 1 213 ? -5.835 15.790 -14.347 0.50 11.43 213 GLU A O 1
ATOM 1021 O O B GLU A 1 213 ? -5.832 15.806 -14.391 0.50 11.50 213 GLU A O 1
ATOM 1032 N N . LEU A 1 214 ? -4.362 14.167 -14.878 1.00 12.17 214 LEU A N 1
ATOM 1033 C CA . LEU A 1 214 ? -3.404 15.055 -15.546 1.00 12.55 214 LEU A CA 1
ATOM 1034 C C . LEU A 1 214 ? -3.637 15.145 -17.061 1.00 13.21 214 LEU A C 1
ATOM 1035 O O . LEU A 1 214 ? -2.827 15.734 -17.777 1.00 14.65 214 LEU A O 1
ATOM 1040 N N . GLY A 1 215 ? -4.737 14.572 -17.547 1.00 13.13 215 GLY A N 1
ATOM 1041 C CA . GLY A 1 215 ? -5.033 14.543 -18.976 1.00 12.83 215 GLY A CA 1
ATOM 1042 C C . GLY A 1 215 ? -4.088 13.668 -19.782 1.00 13.08 215 GLY A C 1
ATOM 1043 O O . GLY A 1 215 ? -3.982 13.832 -20.995 1.00 12.93 215 GLY A O 1
ATOM 1044 N N . LEU A 1 216 ? -3.426 12.721 -19.115 1.00 13.01 216 LEU A N 1
ATOM 1045 C CA . LEU A 1 216 ? -2.381 11.913 -19.744 1.00 13.40 216 LEU A CA 1
ATOM 1046 C C . LEU A 1 216 ? -2.876 10.502 -20.041 1.00 13.68 216 LEU A C 1
ATOM 1047 O O . LEU A 1 216 ? -3.655 9.937 -19.274 1.00 13.90 216 LEU A O 1
ATOM 1052 N N . VAL A 1 217 ? -2.409 9.939 -21.152 1.00 13.91 217 VAL A N 1
ATOM 1053 C CA . VAL A 1 217 ? -2.754 8.575 -21.543 1.00 14.22 217 VAL A CA 1
ATOM 1054 C C . VAL A 1 217 ? -1.475 7.753 -21.694 1.00 14.48 217 VAL A C 1
ATOM 1055 O O . VAL A 1 217 ? -0.704 7.983 -22.628 1.00 14.53 217 VAL A O 1
ATOM 1059 N N . PRO A 1 218 ? -1.226 6.812 -20.761 1.00 14.35 218 PRO A N 1
ATOM 1060 C CA . PRO A 1 218 ? -0.136 5.856 -20.958 1.00 14.53 218 PRO A CA 1
ATOM 1061 C C . PRO A 1 218 ? -0.373 4.964 -22.183 1.00 14.94 218 PRO A C 1
ATOM 1062 O O . PRO A 1 218 ? -1.441 4.356 -22.310 1.00 15.35 218 PRO A O 1
ATOM 1066 N N . SER A 1 219 ? 0.620 4.892 -23.065 1.00 14.27 219 SER A N 1
ATOM 1067 C CA . SER A 1 219 ? 0.461 4.230 -24.363 1.00 14.18 219 SER A CA 1
ATOM 1068 C C . SER A 1 219 ? 0.747 2.724 -24.346 1.00 14.28 219 SER A C 1
ATOM 1069 O O . SER A 1 219 ? 0.298 2.010 -25.240 1.00 14.44 219 SER A O 1
ATOM 1072 N N . LYS A 1 220 ? 1.504 2.243 -23.360 1.00 14.45 220 LYS A N 1
ATOM 1073 C CA . LYS A 1 220 ? 1.738 0.803 -23.219 1.00 14.13 220 LYS A CA 1
ATOM 1074 C C . LYS A 1 220 ? 1.620 0.351 -21.764 1.00 13.53 220 LYS A C 1
ATOM 1075 O O . LYS A 1 220 ? 2.523 0.582 -20.960 1.00 13.01 220 LYS A O 1
ATOM 1081 N N . LEU A 1 221 ? 0.503 -0.308 -21.454 1.00 12.63 221 LEU A N 1
ATOM 1082 C CA . LEU A 1 221 ? 0.225 -0.821 -20.123 1.00 12.55 221 LEU A CA 1
ATOM 1083 C C . LEU A 1 221 ? 0.097 -2.341 -20.173 1.00 11.84 221 LEU A C 1
ATOM 1084 O O . LEU A 1 221 ? -0.522 -2.888 -21.087 1.00 11.51 221 LEU A O 1
ATOM 1089 N N . THR A 1 222 ? 0.700 -3.010 -19.199 1.00 11.72 222 THR A N 1
ATOM 1090 C CA . THR A 1 222 ? 0.553 -4.447 -19.032 1.00 11.20 222 THR A CA 1
ATOM 1091 C C . THR A 1 222 ? 0.237 -4.726 -17.564 1.00 10.41 222 THR A C 1
ATOM 1092 O O . THR A 1 222 ? 0.953 -4.270 -16.675 1.00 9.41 222 THR A O 1
ATOM 1096 N N . GLU A 1 223 ? -0.845 -5.459 -17.312 1.00 10.46 223 GLU A N 1
ATOM 1097 C CA . GLU A 1 223 ? -1.227 -5.811 -15.943 1.00 10.98 223 GLU A CA 1
ATOM 1098 C C . GLU A 1 223 ? -0.469 -7.060 -15.487 1.00 10.11 223 GLU A C 1
ATOM 1099 O O . GLU A 1 223 ? -0.489 -8.095 -16.166 1.00 11.63 223 GLU A O 1
ATOM 1105 N N . ILE A 1 224 ? 0.204 -6.951 -14.346 1.00 8.80 224 ILE A N 1
ATOM 1106 C CA . ILE A 1 224 ? 0.946 -8.063 -13.744 1.00 8.45 224 ILE A CA 1
ATOM 1107 C C . ILE A 1 224 ? 0.271 -8.410 -12.418 1.00 7.40 224 ILE A C 1
ATOM 1108 O O . ILE A 1 224 ? -0.215 -7.523 -11.716 1.00 7.49 224 ILE A O 1
ATOM 1113 N N . ARG A 1 225 ? 0.239 -9.693 -12.066 1.00 6.67 225 ARG A N 1
ATOM 1114 C CA . ARG A 1 225 ? -0.696 -10.141 -11.019 1.00 7.82 225 ARG A CA 1
ATOM 1115 C C . ARG A 1 225 ? -0.313 -9.779 -9.577 1.00 8.17 225 ARG A C 1
ATOM 1116 O O . ARG A 1 225 ? -1.198 -9.629 -8.729 1.00 8.75 225 ARG A O 1
ATOM 1124 N N . GLU A 1 226 ? 0.979 -9.599 -9.308 1.00 7.76 226 GLU A N 1
ATOM 1125 C CA . GLU A 1 226 ? 1.434 -9.157 -7.980 1.00 8.44 226 GLU A CA 1
ATOM 1126 C C . GLU A 1 226 ? 2.655 -8.244 -8.093 1.00 7.44 226 GLU A C 1
ATOM 1127 O O . GLU A 1 226 ? 3.439 -8.334 -9.058 1.00 5.90 226 GLU A O 1
ATOM 1133 N N . ILE A 1 227 ? 2.820 -7.366 -7.110 1.00 7.71 227 ILE A N 1
ATOM 1134 C CA . ILE A 1 227 ? 3.976 -6.466 -7.092 1.00 8.00 227 ILE A CA 1
ATOM 1135 C C . ILE A 1 227 ? 5.296 -7.249 -7.167 1.00 6.44 227 ILE A C 1
ATOM 1136 O O . ILE A 1 227 ? 6.216 -6.832 -7.842 1.00 6.14 227 ILE A O 1
ATOM 1141 N N . GLN A 1 228 ? 5.358 -8.400 -6.501 1.00 7.03 228 GLN A N 1
ATOM 1142 C CA . GLN A 1 228 ? 6.561 -9.231 -6.495 1.00 7.66 228 GLN A CA 1
ATOM 1143 C C . GLN A 1 228 ? 6.975 -9.621 -7.926 1.00 7.49 228 GLN A C 1
ATOM 1144 O O . GLN A 1 228 ? 8.145 -9.487 -8.318 1.00 7.62 228 GLN A O 1
ATOM 1150 N N . LEU A 1 229 ? 5.998 -10.101 -8.691 1.00 8.01 229 LEU A N 1
ATOM 1151 C CA . LEU A 1 229 ? 6.192 -10.437 -10.102 1.00 7.89 229 LEU A CA 1
ATOM 1152 C C . LEU A 1 229 ? 6.573 -9.227 -10.919 1.00 6.71 229 LEU A C 1
ATOM 1153 O O . LEU A 1 229 ? 7.495 -9.287 -11.738 1.00 4.59 229 LEU A O 1
ATOM 1158 N N . ALA A 1 230 ? 5.836 -8.138 -10.720 1.00 7.10 230 ALA A N 1
ATOM 1159 C CA . ALA A 1 230 ? 6.029 -6.918 -11.499 1.00 6.61 230 ALA A CA 1
ATOM 1160 C C . ALA A 1 230 ? 7.459 -6.401 -11.380 1.00 6.54 230 ALA A C 1
ATOM 1161 O O . ALA A 1 230 ? 8.100 -6.117 -12.380 1.00 7.08 230 ALA A O 1
ATOM 1163 N N . LEU A 1 231 ? 7.953 -6.309 -10.154 1.00 6.53 231 LEU A N 1
ATOM 1164 C CA . LEU A 1 231 ? 9.324 -5.871 -9.910 1.00 6.02 231 LEU A CA 1
ATOM 1165 C C . LEU A 1 231 ? 10.392 -6.823 -10.451 1.00 5.77 231 LEU A C 1
ATOM 1166 O O . LEU A 1 231 ? 11.395 -6.365 -10.978 1.00 6.86 231 LEU A O 1
ATOM 1171 N N . GLY A 1 232 ? 10.176 -8.137 -10.341 1.00 5.75 232 GLY A N 1
ATOM 1172 C CA . GLY A 1 232 ? 11.059 -9.111 -10.985 1.00 5.37 232 GLY A CA 1
ATOM 1173 C C . GLY A 1 232 ? 11.114 -8.946 -12.495 1.00 4.90 232 GLY A C 1
ATOM 1174 O O . GLY A 1 232 ? 12.169 -9.134 -13.112 1.00 3.31 232 GLY A O 1
ATOM 1175 N N . LEU A 1 233 ? 9.979 -8.585 -13.096 1.00 5.19 233 LEU A N 1
ATOM 1176 C CA . LEU A 1 233 ? 9.901 -8.344 -14.543 1.00 4.98 233 LEU A CA 1
ATOM 1177 C C . LEU A 1 233 ? 10.577 -7.037 -14.989 1.00 5.88 233 LEU A C 1
ATOM 1178 O O . LEU A 1 233 ? 11.209 -7.004 -16.051 1.00 6.42 233 LEU A O 1
ATOM 1183 N N . VAL A 1 234 ? 10.453 -5.971 -14.193 1.00 5.52 234 VAL A N 1
ATOM 1184 C CA . VAL A 1 234 ? 11.263 -4.767 -14.404 1.00 5.69 234 VAL A CA 1
ATOM 1185 C C . VAL A 1 234 ? 12.754 -5.130 -14.442 1.00 5.35 234 VAL A C 1
ATOM 1186 O O . VAL A 1 234 ? 13.460 -4.759 -15.369 1.00 5.24 234 VAL A O 1
ATOM 1190 N N . ALA A 1 235 ? 13.218 -5.869 -13.437 1.00 4.49 235 ALA A N 1
ATOM 1191 C CA . ALA A 1 235 ? 14.599 -6.360 -13.387 1.00 5.49 235 ALA A CA 1
ATOM 1192 C C . ALA A 1 235 ? 14.984 -7.170 -14.629 1.00 5.62 235 ALA A C 1
ATOM 1193 O O . ALA A 1 235 ? 16.124 -7.116 -15.077 1.00 6.47 235 ALA A O 1
ATOM 1195 N N . ALA A 1 236 ? 14.031 -7.913 -15.182 1.00 5.94 236 ALA A N 1
ATOM 1196 C CA . ALA A 1 236 ? 14.272 -8.703 -16.379 1.00 6.56 236 ALA A CA 1
ATOM 1197 C C . ALA A 1 236 ? 14.281 -7.855 -17.664 1.00 6.79 236 ALA A C 1
ATOM 1198 O O . ALA A 1 236 ? 14.620 -8.363 -18.726 1.00 6.85 236 ALA A O 1
ATOM 1200 N N . GLY A 1 237 ? 13.909 -6.579 -17.556 1.00 7.82 237 GLY A N 1
ATOM 1201 C CA . GLY A 1 237 ? 13.916 -5.645 -18.683 1.00 8.20 237 GLY A CA 1
ATOM 1202 C C . GLY A 1 237 ? 12.572 -5.470 -19.381 1.00 8.76 237 GLY A C 1
ATOM 1203 O O . GLY A 1 237 ? 12.522 -5.048 -20.543 1.00 9.22 237 GLY A O 1
ATOM 1204 N N . GLU A 1 238 ? 11.482 -5.766 -18.677 1.00 9.38 238 GLU A N 1
ATOM 1205 C CA . GLU A 1 238 ? 10.139 -5.712 -19.263 1.00 9.07 238 GLU A CA 1
ATOM 1206 C C . GLU A 1 238 ? 9.503 -4.321 -19.265 1.00 10.30 238 GLU A C 1
ATOM 1207 O O . GLU A 1 238 ? 8.505 -4.107 -19.951 1.00 11.56 238 GLU A O 1
ATOM 1213 N N . GLY A 1 239 ? 10.084 -3.380 -18.524 1.00 9.83 239 GLY A N 1
ATOM 1214 C CA . GLY A 1 239 ? 9.556 -2.024 -18.469 1.00 8.95 239 GLY A CA 1
ATOM 1215 C C . GLY A 1 239 ? 9.787 -1.322 -17.144 1.00 8.96 239 GLY A C 1
ATOM 1216 O O . GLY A 1 239 ? 10.725 -1.644 -16.406 1.00 9.45 239 GLY A O 1
ATOM 1217 N N . VAL A 1 240 ? 8.918 -0.358 -16.859 1.00 7.95 240 VAL A N 1
ATOM 1218 C CA . VAL A 1 240 ? 8.967 0.431 -15.626 1.00 7.84 240 VAL A CA 1
ATOM 1219 C C . VAL A 1 240 ? 7.705 0.136 -14.821 1.00 6.81 240 VAL A C 1
ATOM 1220 O O . VAL A 1 240 ? 6.731 -0.382 -15.356 1.00 6.48 240 VAL A O 1
ATOM 1224 N N . CYS A 1 241 ? 7.729 0.442 -13.531 1.00 6.84 241 CYS A N 1
ATOM 1225 C CA . CYS A 1 241 ? 6.598 0.127 -12.669 1.00 7.47 241 CYS A CA 1
ATOM 1226 C C . CYS A 1 241 ? 6.511 1.116 -11.531 1.00 7.64 241 CYS A C 1
ATOM 1227 O O . CYS A 1 241 ? 7.428 1.202 -10.713 1.00 7.08 241 CYS A O 1
ATOM 1230 N N . ILE A 1 242 ? 5.402 1.855 -11.487 1.00 7.78 242 ILE A N 1
ATOM 1231 C CA . ILE A 1 242 ? 5.141 2.794 -10.403 1.00 7.95 242 ILE A CA 1
ATOM 1232 C C . ILE A 1 242 ? 4.744 2.016 -9.136 1.00 8.68 242 ILE A C 1
ATOM 1233 O O . ILE A 1 242 ? 3.850 1.168 -9.167 1.00 8.40 242 ILE A O 1
ATOM 1238 N N . VAL A 1 243 ? 5.409 2.334 -8.029 1.00 7.96 243 VAL A N 1
ATOM 1239 C CA . VAL A 1 243 ? 5.194 1.648 -6.764 1.00 7.88 243 VAL A CA 1
ATOM 1240 C C . VAL A 1 243 ? 5.227 2.654 -5.612 1.00 7.28 243 VAL A C 1
ATOM 1241 O O . VAL A 1 243 ? 5.810 3.726 -5.743 1.00 6.74 243 VAL A O 1
ATOM 1245 N N . PRO A 1 244 ? 4.619 2.300 -4.468 1.00 7.89 244 PRO A N 1
ATOM 1246 C CA . PRO A 1 244 ? 4.758 3.143 -3.289 1.00 7.42 244 PRO A CA 1
ATOM 1247 C C . PRO A 1 244 ? 6.150 2.986 -2.672 1.00 7.16 244 PRO A C 1
ATOM 1248 O O . PRO A 1 244 ? 6.826 1.985 -2.930 1.00 6.28 244 PRO A O 1
ATOM 1252 N N . ALA A 1 245 ? 6.556 3.961 -1.862 1.00 6.97 245 ALA A N 1
ATOM 1253 C CA . ALA A 1 245 ? 7.889 3.974 -1.241 1.00 8.20 245 ALA A CA 1
ATOM 1254 C C . ALA A 1 245 ? 8.277 2.678 -0.517 1.00 8.85 245 ALA A C 1
ATOM 1255 O O . ALA A 1 245 ? 9.437 2.281 -0.556 1.00 8.52 245 ALA A O 1
ATOM 1257 N N . SER A 1 246 ? 7.323 2.035 0.154 1.00 9.62 246 SER A N 1
ATOM 1258 C CA . SER A 1 246 ? 7.611 0.792 0.886 1.00 9.83 246 SER A CA 1
ATOM 1259 C C . SER A 1 246 ? 8.160 -0.298 -0.033 1.00 9.66 246 SER A C 1
ATOM 1260 O O . SER A 1 246 ? 8.901 -1.179 0.417 1.00 10.24 246 SER A O 1
ATOM 1263 N N . ALA A 1 247 ? 7.791 -0.242 -1.316 1.00 9.17 247 ALA A N 1
ATOM 1264 C CA . ALA A 1 247 ? 8.269 -1.209 -2.311 1.00 9.62 247 ALA A CA 1
ATOM 1265 C C . ALA A 1 247 ? 9.776 -1.140 -2.536 1.00 9.75 247 ALA A C 1
ATOM 1266 O O . ALA A 1 247 ? 10.356 -2.057 -3.102 1.00 9.14 247 ALA A O 1
ATOM 1268 N N . MET A 1 248 ? 10.413 -0.057 -2.096 1.00 9.46 248 MET A N 1
ATOM 1269 C CA . MET A 1 248 ? 11.871 0.055 -2.202 1.00 10.15 248 MET A CA 1
ATOM 1270 C C . MET A 1 248 ? 12.616 -0.998 -1.377 1.00 8.92 248 MET A C 1
ATOM 1271 O O . MET A 1 248 ? 13.809 -1.210 -1.590 1.00 8.32 248 MET A O 1
ATOM 1276 N N . ASP A 1 249 ? 11.915 -1.651 -0.447 1.00 7.68 249 ASP A N 1
ATOM 1277 C CA . ASP A 1 249 ? 12.508 -2.658 0.438 1.00 7.58 249 ASP A CA 1
ATOM 1278 C C . ASP A 1 249 ? 12.222 -4.107 0.011 1.00 7.33 249 ASP A C 1
ATOM 1279 O O . ASP A 1 249 ? 12.624 -5.031 0.709 1.00 5.77 249 ASP A O 1
ATOM 1284 N N . ILE A 1 250 ? 11.531 -4.303 -1.116 1.00 7.72 250 ILE A N 1
ATOM 1285 C CA . ILE A 1 250 ? 11.067 -5.643 -1.526 1.00 7.95 250 ILE A CA 1
ATOM 1286 C C . ILE A 1 250 ? 12.221 -6.615 -1.772 1.00 6.65 250 ILE A C 1
ATOM 1287 O O . ILE A 1 250 ? 12.074 -7.819 -1.546 1.00 4.72 250 ILE A O 1
ATOM 1292 N N . GLY A 1 251 ? 13.352 -6.083 -2.234 1.00 6.57 251 GLY A N 1
ATOM 1293 C CA . GLY A 1 251 ? 14.601 -6.839 -2.321 1.00 6.86 251 GLY A CA 1
ATOM 1294 C C . GLY A 1 251 ? 14.969 -7.392 -3.694 1.00 7.23 251 GLY A C 1
ATOM 1295 O O . GLY A 1 251 ? 15.860 -8.244 -3.798 1.00 7.56 251 GLY A O 1
ATOM 1296 N N . VAL A 1 252 ? 14.298 -6.926 -4.744 1.00 6.41 252 VAL A N 1
ATOM 1297 C CA . VAL A 1 252 ? 14.647 -7.336 -6.110 1.00 6.68 252 VAL A CA 1
ATOM 1298 C C . VAL A 1 252 ? 15.865 -6.522 -6.525 1.00 6.74 252 VAL A C 1
ATOM 1299 O O . VAL A 1 252 ? 15.839 -5.297 -6.483 1.00 6.32 252 VAL A O 1
ATOM 1303 N N . LYS A 1 253 ? 16.930 -7.213 -6.913 1.00 6.70 253 LYS A N 1
ATOM 1304 C CA . LYS A 1 253 ? 18.208 -6.551 -7.170 1.00 7.06 253 LYS A CA 1
ATOM 1305 C C . LYS A 1 253 ? 18.231 -5.877 -8.541 1.00 6.39 253 LYS A C 1
ATOM 1306 O O . LYS A 1 253 ? 17.411 -6.195 -9.416 1.00 5.69 253 LYS A O 1
ATOM 1312 N N . ASN A 1 254 ? 19.156 -4.922 -8.686 1.00 5.59 254 ASN A N 1
ATOM 1313 C CA . ASN A 1 254 ? 19.419 -4.199 -9.935 1.00 6.64 254 ASN A CA 1
ATOM 1314 C C . ASN A 1 254 ? 18.361 -3.166 -10.362 1.00 6.70 254 ASN A C 1
ATOM 1315 O O . ASN A 1 254 ? 18.269 -2.818 -11.537 1.00 7.95 254 ASN A O 1
ATOM 1320 N N . LEU A 1 255 ? 17.608 -2.648 -9.392 1.00 6.47 255 LEU A N 1
ATOM 1321 C CA . LEU A 1 255 ? 16.589 -1.635 -9.629 1.00 6.66 255 LEU A CA 1
ATOM 1322 C C . LEU A 1 255 ? 16.993 -0.273 -9.069 1.00 6.58 255 LEU A C 1
ATOM 1323 O O . LEU A 1 255 ? 17.821 -0.178 -8.162 1.00 6.33 255 LEU A O 1
ATOM 1328 N N . LEU A 1 256 ? 16.417 0.781 -9.648 1.00 6.44 256 LEU A N 1
ATOM 1329 C CA . LEU A 1 256 ? 16.448 2.120 -9.086 1.00 6.69 256 LEU A CA 1
ATOM 1330 C C . LEU A 1 256 ? 15.001 2.561 -8.898 1.00 7.23 256 LEU A C 1
ATOM 1331 O O . LEU A 1 256 ? 14.120 2.137 -9.657 1.00 7.32 256 LEU A O 1
ATOM 1336 N N . TYR A 1 257 ? 14.769 3.374 -7.869 1.00 6.18 257 TYR A N 1
ATOM 1337 C CA . TYR A 1 257 ? 13.437 3.884 -7.547 1.00 6.80 257 TYR A CA 1
ATOM 1338 C C . TYR A 1 257 ? 13.452 5.403 -7.648 1.00 7.42 257 TYR A C 1
ATOM 1339 O O . TYR A 1 257 ? 14.003 6.091 -6.782 1.00 7.97 257 TYR A O 1
ATOM 1348 N N . ILE A 1 258 ? 12.855 5.910 -8.721 1.00 7.92 258 ILE A N 1
ATOM 1349 C CA . ILE A 1 258 ? 12.931 7.318 -9.073 1.00 7.77 258 ILE A CA 1
ATOM 1350 C C . ILE A 1 258 ? 11.773 8.065 -8.420 1.00 7.29 258 ILE A C 1
ATOM 1351 O O . ILE A 1 258 ? 10.618 7.706 -8.647 1.00 6.65 258 ILE A O 1
ATOM 1356 N N . PRO A 1 259 ? 12.066 9.118 -7.630 1.00 8.00 259 PRO A N 1
ATOM 1357 C CA . PRO A 1 259 ? 10.960 9.874 -7.028 1.00 8.13 259 PRO A CA 1
ATOM 1358 C C . PRO A 1 259 ? 10.013 10.435 -8.087 1.00 8.40 259 PRO A C 1
ATOM 1359 O O . PRO A 1 259 ? 10.474 10.999 -9.077 1.00 9.37 259 PRO A O 1
ATOM 1363 N N . ILE A 1 260 ? 8.708 10.253 -7.889 1.00 8.01 260 ILE A N 1
ATOM 1364 C CA . ILE A 1 260 ? 7.693 10.864 -8.743 1.00 8.79 260 ILE A CA 1
ATOM 1365 C C . ILE A 1 260 ? 7.257 12.174 -8.078 1.00 9.48 260 ILE A C 1
ATOM 1366 O O . ILE A 1 260 ? 6.793 12.164 -6.936 1.00 10.33 260 ILE A O 1
ATOM 1371 N N . LEU A 1 261 ? 7.397 13.286 -8.801 1.00 9.34 261 LEU A N 1
ATOM 1372 C CA . LEU A 1 261 ? 7.373 14.629 -8.198 1.00 8.55 261 LEU A CA 1
ATOM 1373 C C . LEU A 1 261 ? 6.021 15.345 -8.189 1.00 8.32 261 LEU A C 1
ATOM 1374 O O . LEU A 1 261 ? 5.898 16.405 -7.577 1.00 7.83 261 LEU A O 1
ATOM 1379 N N . ASP A 1 262 ? 5.017 14.789 -8.863 1.00 8.35 262 ASP A N 1
ATOM 1380 C CA . ASP A 1 262 ? 3.685 15.398 -8.885 1.00 8.85 262 ASP A CA 1
ATOM 1381 C C . ASP A 1 262 ? 3.078 15.458 -7.480 1.00 9.14 262 ASP A C 1
ATOM 1382 O O . ASP A 1 262 ? 3.302 14.556 -6.662 1.00 8.88 262 ASP A O 1
ATOM 1387 N N . ASP A 1 263 ? 2.306 16.515 -7.221 1.00 9.29 263 ASP A N 1
ATOM 1388 C CA . ASP A 1 263 ? 1.622 16.713 -5.935 1.00 9.25 263 ASP A CA 1
ATOM 1389 C C . ASP A 1 263 ? 0.794 15.501 -5.498 1.00 8.94 263 ASP A C 1
ATOM 1390 O O . ASP A 1 263 ? 0.794 15.135 -4.323 1.00 8.74 263 ASP A O 1
ATOM 1395 N N . ASP A 1 264 ? 0.089 14.890 -6.445 1.00 8.84 264 ASP A N 1
ATOM 1396 C CA . ASP A 1 264 ? -0.855 13.808 -6.133 1.00 9.27 264 ASP A CA 1
ATOM 1397 C C . ASP A 1 264 ? -0.217 12.417 -6.071 1.00 9.54 264 ASP A C 1
ATOM 1398 O O . ASP A 1 264 ? -0.920 11.424 -5.867 1.00 9.66 264 ASP A O 1
ATOM 1403 N N . ALA A 1 265 ? 1.107 12.350 -6.208 1.00 9.22 265 ALA A N 1
ATOM 1404 C CA . ALA A 1 265 ? 1.821 11.079 -6.320 1.00 8.56 265 ALA A CA 1
ATOM 1405 C C . ALA A 1 265 ? 2.148 10.459 -4.957 1.00 8.13 265 ALA A C 1
ATOM 1406 O O . ALA A 1 265 ? 3.320 10.277 -4.611 1.00 7.06 265 ALA A O 1
ATOM 1408 N N . TYR A 1 266 ? 1.105 10.130 -4.197 1.00 8.21 266 TYR A N 1
ATOM 1409 C CA . TYR A 1 266 ? 1.244 9.450 -2.905 1.00 8.81 266 TYR A CA 1
ATOM 1410 C C . TYR A 1 266 ? 0.169 8.382 -2.769 1.00 8.52 266 TYR A C 1
ATOM 1411 O O . TYR A 1 266 ? -0.903 8.491 -3.367 1.00 8.20 266 TYR A O 1
ATOM 1420 N N . SER A 1 267 ? 0.467 7.359 -1.973 1.00 7.93 267 SER A N 1
ATOM 1421 C CA . SER A 1 267 ? -0.458 6.264 -1.713 1.00 8.83 267 SER A CA 1
ATOM 1422 C C . SER A 1 267 ? -0.665 6.123 -0.200 1.00 8.15 267 SER A C 1
ATOM 1423 O O . SER A 1 267 ? 0.294 5.895 0.532 1.00 7.60 267 SER A O 1
ATOM 1426 N N . PRO A 1 268 ? -1.914 6.263 0.276 1.00 8.87 268 PRO A N 1
ATOM 1427 C CA . PRO A 1 268 ? -2.147 6.203 1.714 1.00 8.95 268 PRO A CA 1
ATOM 1428 C C . PRO A 1 268 ? -2.156 4.781 2.254 1.00 9.26 268 PRO A C 1
ATOM 1429 O O . PRO A 1 268 ? -2.551 3.853 1.549 1.00 9.79 268 PRO A O 1
ATOM 1433 N N . ILE A 1 269 ? -1.706 4.630 3.496 1.00 9.40 269 ILE A N 1
ATOM 1434 C CA . ILE A 1 269 ? -1.985 3.443 4.290 1.00 9.00 269 ILE A CA 1
ATOM 1435 C C . ILE A 1 269 ? -3.074 3.902 5.239 1.00 9.11 269 ILE A C 1
ATOM 1436 O O . ILE A 1 269 ? -2.873 4.837 6.017 1.00 8.92 269 ILE A O 1
ATOM 1441 N N . SER A 1 270 ? -4.245 3.284 5.152 1.00 9.31 270 SER A N 1
ATOM 1442 C CA . SER A 1 270 ? -5.354 3.691 5.999 1.00 9.68 270 SER A CA 1
ATOM 1443 C C . SER A 1 270 ? -5.957 2.507 6.739 1.00 9.76 270 SER A C 1
ATOM 1444 O O . SER A 1 270 ? -5.821 1.358 6.317 1.00 10.91 270 SER A O 1
ATOM 1447 N N . LEU A 1 271 ? -6.596 2.805 7.865 1.00 9.61 271 LEU A N 1
ATOM 1448 C CA . LEU A 1 271 ? -7.315 1.815 8.650 1.00 9.11 271 LEU A CA 1
ATOM 1449 C C . LEU A 1 271 ? -8.795 2.152 8.535 1.00 8.49 271 LEU A C 1
ATOM 1450 O O . LEU A 1 271 ? -9.193 3.288 8.804 1.00 7.66 271 LEU A O 1
ATOM 1455 N N . ALA A 1 272 ? -9.597 1.173 8.128 1.00 8.47 272 ALA A N 1
ATOM 1456 C CA . ALA A 1 272 ? -11.035 1.349 8.013 1.00 8.35 272 ALA A CA 1
ATOM 1457 C C . ALA A 1 272 ? -11.742 0.539 9.088 1.00 7.64 272 ALA A C 1
ATOM 1458 O O . ALA A 1 272 ? -11.378 -0.596 9.359 1.00 7.23 272 ALA A O 1
ATOM 1460 N N . VAL A 1 273 ? -12.740 1.151 9.711 1.00 8.21 273 VAL A N 1
ATOM 1461 C CA . VAL A 1 273 ? -13.626 0.465 10.650 1.00 8.10 273 VAL A CA 1
ATOM 1462 C C . VAL A 1 273 ? -15.047 0.953 10.411 1.00 8.14 273 VAL A C 1
ATOM 1463 O O . VAL A 1 273 ? -15.254 1.990 9.774 1.00 7.69 273 VAL A O 1
ATOM 1467 N N . ARG A 1 274 ? -16.022 0.199 10.906 1.00 8.65 274 ARG A N 1
ATOM 1468 C CA . ARG A 1 274 ? -17.407 0.645 10.892 1.00 8.31 274 ARG A CA 1
ATOM 1469 C C . ARG A 1 274 ? -17.504 1.910 11.740 1.00 8.09 274 ARG A C 1
ATOM 1470 O O . ARG A 1 274 ? -16.899 1.978 12.813 1.00 7.43 274 ARG A O 1
ATOM 1478 N N . ASN A 1 275 ? -18.231 2.915 11.247 1.00 8.10 275 ASN A N 1
ATOM 1479 C CA . ASN A 1 275 ? -18.516 4.135 12.022 1.00 8.78 275 ASN A CA 1
ATOM 1480 C C . ASN A 1 275 ? -19.107 3.803 13.394 1.00 8.55 275 ASN A C 1
ATOM 1481 O O . ASN A 1 275 ? -18.785 4.439 14.396 1.00 8.46 275 ASN A O 1
ATOM 1486 N N . MET A 1 276 ? -19.985 2.805 13.416 1.00 8.71 276 MET A N 1
ATOM 1487 C CA . MET A 1 276 ? -20.724 2.423 14.622 1.00 9.16 276 MET A CA 1
A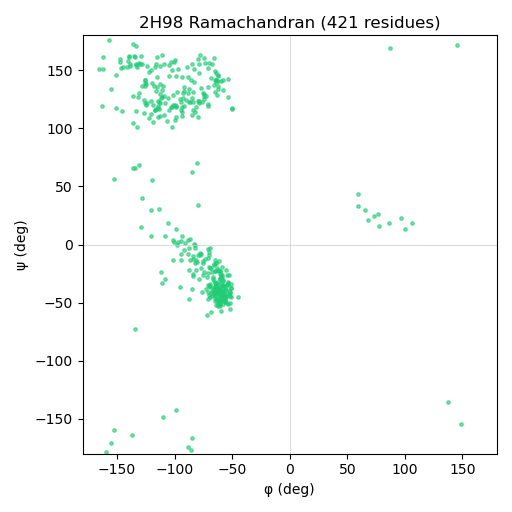TOM 1488 C C . MET A 1 276 ? -19.935 1.514 15.568 1.00 8.24 276 MET A C 1
ATOM 1489 O O . MET A 1 276 ? -20.444 1.130 16.626 1.00 7.60 276 MET A O 1
ATOM 1494 N N . ASP A 1 277 ? -18.705 1.172 15.191 1.00 7.58 277 ASP A N 1
ATOM 1495 C CA . ASP A 1 277 ? -17.854 0.323 16.010 1.00 7.97 277 ASP A CA 1
ATOM 1496 C C . ASP A 1 277 ? -17.084 1.1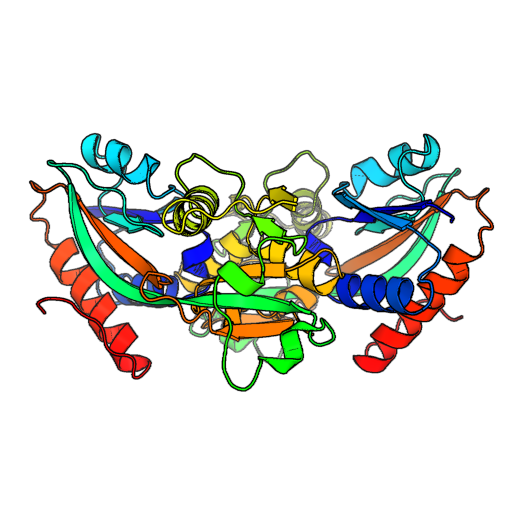69 17.029 1.00 7.73 277 ASP A C 1
ATOM 1497 O O . ASP A 1 277 ? -16.355 2.090 16.654 1.00 7.98 277 ASP A O 1
ATOM 1502 N N . HIS A 1 278 ? -17.258 0.855 18.312 1.00 7.31 278 HIS A N 1
ATOM 1503 C CA . HIS A 1 278 ? -16.523 1.527 19.386 1.00 7.08 278 HIS A CA 1
ATOM 1504 C C . HIS A 1 278 ? -15.855 0.494 20.304 1.00 6.50 278 HIS A C 1
ATOM 1505 O O . HIS A 1 278 ? -15.810 0.658 21.529 1.00 5.93 278 HIS A O 1
ATOM 1512 N N . SER A 1 279 ? -15.315 -0.556 19.691 1.00 6.01 279 SER A N 1
ATOM 1513 C CA . SER A 1 279 ? -14.725 -1.672 20.422 1.00 6.00 279 SER A CA 1
ATOM 1514 C C . SER A 1 279 ? -13.375 -1.299 21.030 1.00 4.86 279 SER A C 1
ATOM 1515 O O . SER A 1 279 ? -12.698 -0.383 20.555 1.00 4.10 279 SER A O 1
ATOM 1518 N N . ASN A 1 280 ? -13.004 -2.033 22.076 1.00 5.06 280 ASN A N 1
ATOM 1519 C CA . ASN A 1 280 ? -11.705 -1.901 22.743 1.00 5.88 280 ASN A CA 1
ATOM 1520 C C . ASN A 1 280 ? -10.487 -2.010 21.812 1.00 5.76 280 ASN A C 1
ATOM 1521 O O . ASN A 1 280 ? -9.472 -1.348 22.039 1.00 6.97 280 ASN A O 1
ATOM 1526 N N . TYR A 1 281 ? -10.589 -2.824 20.766 1.00 5.21 281 TYR A N 1
ATOM 1527 C CA . TYR A 1 281 ? -9.441 -3.072 19.871 1.00 5.61 281 TYR A CA 1
ATOM 1528 C C . TYR A 1 281 ? -9.016 -1.875 19.011 1.00 5.75 281 TYR A C 1
ATOM 1529 O O . TYR A 1 281 ? -7.887 -1.835 18.532 1.00 5.96 281 TYR A O 1
ATOM 1538 N N . ILE A 1 282 ? -9.904 -0.905 18.818 1.00 5.95 282 ILE A N 1
ATOM 1539 C CA . ILE A 1 282 ? -9.601 0.228 17.937 1.00 5.64 282 ILE A CA 1
ATOM 1540 C C . ILE A 1 282 ? -8.504 1.137 18.535 1.00 5.15 282 ILE A C 1
ATOM 1541 O O . ILE A 1 282 ? -7.457 1.329 17.915 1.00 4.54 282 ILE A O 1
ATOM 1546 N N . PRO A 1 283 ? -8.716 1.681 19.744 1.00 4.81 283 PRO A N 1
ATOM 1547 C CA . PRO A 1 283 ? -7.602 2.427 20.337 1.00 5.01 283 PRO A CA 1
ATOM 1548 C C . PRO A 1 283 ? -6.347 1.569 20.530 1.00 4.67 283 PRO A C 1
ATOM 1549 O O . PRO A 1 283 ? -5.234 2.085 20.401 1.00 5.18 283 PRO A O 1
ATOM 1553 N N . LYS A 1 284 ? -6.529 0.281 20.824 1.00 4.02 284 LYS A N 1
ATOM 1554 C CA . LYS A 1 284 ? -5.402 -0.634 21.025 1.00 4.78 284 LYS A CA 1
ATOM 1555 C C . LYS A 1 284 ? -4.550 -0.773 19.767 1.00 4.60 284 LYS A C 1
ATOM 1556 O O . LYS A 1 284 ? -3.330 -0.588 19.813 1.00 4.78 284 LYS A O 1
ATOM 1562 N N . ILE A 1 285 ? -5.190 -1.091 18.645 1.00 4.64 285 ILE A N 1
ATOM 1563 C CA . ILE A 1 285 ? -4.456 -1.249 17.392 1.00 4.95 285 ILE A CA 1
ATOM 1564 C C . ILE A 1 285 ? -3.803 0.066 16.951 1.00 4.91 285 ILE A C 1
ATOM 1565 O O . ILE A 1 285 ? -2.672 0.050 16.465 1.00 5.39 285 ILE A O 1
ATOM 1570 N N . LEU A 1 286 ? -4.492 1.191 17.143 1.00 5.11 286 LEU A N 1
ATOM 1571 C CA . LEU A 1 286 ? -3.932 2.508 16.809 1.00 5.20 286 LEU A CA 1
ATOM 1572 C C . LEU A 1 286 ? -2.717 2.861 17.671 1.00 5.81 286 LEU A C 1
ATOM 1573 O O . LEU A 1 286 ? -1.785 3.505 17.190 1.00 5.59 286 LEU A O 1
ATOM 1578 N N . ALA A 1 287 ? -2.732 2.446 18.940 1.00 5.78 287 ALA A N 1
ATOM 1579 C CA . ALA A 1 287 ? -1.568 2.602 19.822 1.00 5.98 287 ALA A CA 1
ATOM 1580 C C . ALA A 1 287 ? -0.368 1.803 19.314 1.00 6.79 287 ALA A C 1
ATOM 1581 O O . ALA A 1 287 ? 0.779 2.240 19.444 1.00 7.80 287 ALA A O 1
ATOM 1583 N N . CYS A 1 288 ? -0.642 0.626 18.758 1.00 6.01 288 CYS A N 1
ATOM 1584 C CA . CYS A 1 288 ? 0.401 -0.216 18.187 1.00 6.31 288 CYS A CA 1
ATOM 1585 C C . CYS A 1 288 ? 0.972 0.394 16.909 1.00 6.37 288 CYS A C 1
ATOM 1586 O O . CYS A 1 288 ? 2.185 0.406 16.715 1.00 5.73 288 CYS A O 1
ATOM 1589 N N . VAL A 1 289 ? 0.101 0.904 16.042 1.00 6.54 289 VAL A N 1
ATOM 1590 C CA . VAL A 1 289 ? 0.546 1.648 14.863 1.00 7.20 289 VAL A CA 1
ATOM 1591 C C . VAL A 1 289 ? 1.520 2.756 15.288 1.00 7.56 289 VAL A C 1
ATOM 1592 O O . VAL A 1 289 ? 2.644 2.814 14.805 1.00 8.24 289 VAL A O 1
ATOM 1596 N N . GLN A 1 290 ? 1.088 3.611 16.207 1.00 7.77 290 GLN A N 1
ATOM 1597 C CA . GLN A 1 290 ? 1.903 4.743 16.669 1.00 8.05 290 GLN A CA 1
ATOM 1598 C C . GLN A 1 290 ? 3.259 4.286 17.232 1.00 7.95 290 GLN A C 1
ATOM 1599 O O . GLN A 1 290 ? 4.297 4.873 16.925 1.00 7.87 290 GLN A O 1
ATOM 1605 N N . GLU A 1 291 ? 3.237 3.224 18.032 1.00 8.32 291 GLU A N 1
ATOM 1606 C CA . GLU A 1 291 ? 4.435 2.692 18.682 1.00 8.74 291 GLU A CA 1
ATOM 1607 C C . GLU A 1 291 ? 5.462 2.180 17.674 1.00 8.65 291 GLU A C 1
ATOM 1608 O O . GLU A 1 291 ? 6.660 2.482 17.776 1.00 7.74 291 GLU A O 1
ATOM 1614 N N . VAL A 1 292 ? 4.989 1.393 16.712 1.00 8.61 292 VAL A N 1
ATOM 1615 C CA . VAL A 1 292 ? 5.871 0.805 15.697 1.00 8.77 292 VAL A CA 1
ATOM 1616 C C . VAL A 1 292 ? 6.463 1.898 14.818 1.00 8.60 292 VAL A C 1
ATOM 1617 O O . VAL A 1 292 ? 7.653 1.881 14.526 1.00 7.92 292 VAL A O 1
ATOM 1621 N N . PHE A 1 293 ? 5.634 2.859 14.423 1.00 9.51 293 PHE A N 1
ATOM 1622 C CA . PHE A 1 293 ? 6.101 3.998 13.636 1.00 10.76 293 PHE A CA 1
ATOM 1623 C C . PHE A 1 293 ? 7.215 4.739 14.382 1.00 11.47 293 PHE A C 1
ATOM 1624 O O . PHE A 1 293 ? 8.242 5.078 13.791 1.00 11.94 293 PHE A O 1
ATOM 1632 N N . ALA A 1 294 ? 7.015 4.956 15.680 1.00 11.50 294 ALA A N 1
ATOM 1633 C CA . ALA A 1 294 ? 8.021 5.599 16.530 1.00 12.87 294 ALA A CA 1
ATOM 1634 C C . ALA A 1 294 ? 9.286 4.753 16.688 1.00 13.34 294 ALA A C 1
ATOM 1635 O O . ALA A 1 294 ? 10.395 5.279 16.653 1.00 12.79 294 ALA A O 1
ATOM 1637 N N . THR A 1 295 ? 9.112 3.446 16.866 1.00 14.43 295 THR A N 1
ATOM 1638 C CA . THR A 1 295 ? 10.238 2.516 16.985 1.00 14.96 295 THR A CA 1
ATOM 1639 C C . THR A 1 295 ? 11.142 2.572 15.744 1.00 15.61 295 THR A C 1
ATOM 1640 O O . THR A 1 295 ? 12.354 2.368 15.844 1.00 14.92 295 THR A O 1
ATOM 1644 N N . HIS A 1 296 ? 10.548 2.870 14.590 1.00 16.37 296 HIS A N 1
ATOM 1645 C CA . HIS A 1 296 ? 11.293 3.017 13.335 1.00 17.29 296 HIS A CA 1
ATOM 1646 C C . HIS A 1 296 ? 11.767 4.446 13.059 1.00 18.34 296 HIS A C 1
ATOM 1647 O O . HIS A 1 296 ? 12.390 4.697 12.028 1.00 18.12 296 HIS A O 1
ATOM 1654 N N . HIS A 1 297 ? 11.485 5.367 13.982 1.00 19.87 297 HIS A N 1
ATOM 1655 C CA . HIS A 1 297 ? 11.791 6.795 13.815 1.00 21.20 297 HIS A CA 1
ATOM 1656 C C . HIS A 1 297 ? 11.097 7.399 12.596 1.00 22.36 297 HIS A C 1
ATOM 1657 O O . HIS A 1 297 ? 11.698 8.166 11.838 1.00 22.10 297 HIS A O 1
ATOM 1664 N N . ILE A 1 298 ? 9.827 7.046 12.423 1.00 23.77 298 ILE A N 1
ATOM 1665 C CA . ILE A 1 298 ? 9.002 7.564 11.336 1.00 25.05 298 ILE A CA 1
ATOM 1666 C C . ILE A 1 298 ? 7.738 8.177 11.933 1.00 26.16 298 ILE A C 1
ATOM 1667 O O . ILE A 1 298 ? 7.148 7.617 12.858 1.00 26.02 298 ILE A O 1
ATOM 1672 N N . ARG A 1 299 ? 7.325 9.324 11.402 1.00 27.57 299 ARG A N 1
ATOM 1673 C CA . ARG A 1 299 ? 6.188 10.060 11.952 1.00 28.57 299 ARG A CA 1
ATOM 1674 C C . ARG A 1 299 ? 4.858 9.582 11.353 1.00 29.72 299 ARG A C 1
ATOM 1675 O O . ARG A 1 299 ? 4.759 9.406 10.140 1.00 29.85 299 ARG A O 1
ATOM 1683 N N . PRO A 1 300 ? 3.836 9.361 12.206 1.00 30.88 300 PRO A N 1
ATOM 1684 C CA . PRO A 1 300 ? 2.465 9.079 11.767 1.00 31.50 300 PRO A CA 1
ATOM 1685 C C . PRO A 1 300 ? 1.682 10.367 11.485 1.00 32.36 300 PRO A C 1
ATOM 1686 O O . PRO A 1 300 ? 2.281 11.439 11.376 1.00 32.49 300 PRO A O 1
ATOM 1690 N N . LEU A 1 301 ? 0.361 10.260 11.353 1.00 33.11 301 LEU A N 1
ATOM 1691 C CA . LEU A 1 301 ? -0.507 11.440 11.273 1.00 33.75 301 LEU A CA 1
ATOM 1692 C C . LEU A 1 301 ? -1.920 11.121 11.786 1.00 34.55 301 LEU A C 1
ATOM 1693 O O . LEU A 1 301 ? -2.919 11.316 11.087 1.00 34.59 301 LEU A O 1
ATOM 1698 N N . ILE A 1 302 ? -1.975 10.639 13.028 1.00 35.22 302 ILE A N 1
ATOM 1699 C CA . ILE A 1 302 ? -3.227 10.254 13.685 1.00 35.58 302 ILE A CA 1
ATOM 1700 C C . ILE A 1 302 ? -3.473 11.162 14.894 1.00 36.13 302 ILE A C 1
ATOM 1701 O O . ILE A 1 302 ? -2.530 11.727 15.455 1.00 36.33 302 ILE A O 1
ATOM 1706 N N . GLU A 1 303 ? -4.741 11.291 15.285 1.00 36.55 303 GLU A N 1
ATOM 1707 C CA . GLU A 1 303 ? -5.152 12.133 16.423 1.00 36.88 303 GLU A CA 1
ATOM 1708 C C . GLU A 1 303 ? -4.408 11.821 17.728 1.00 37.22 303 GLU A C 1
ATOM 1709 O O . GLU A 1 303 ? -4.147 12.728 18.523 1.00 37.32 303 GLU A O 1
ATOM 1715 N N . SER A 1 304 ? -4.089 10.543 17.940 1.00 37.36 304 SER A N 1
ATOM 1716 C CA . SER A 1 304 ? -3.340 10.083 19.117 1.00 37.44 304 SER A CA 1
ATOM 1717 C C . SER A 1 304 ? -4.090 10.354 20.422 1.00 37.76 304 SER A C 1
ATOM 1718 O O . SER A 1 304 ? -4.341 9.439 21.210 1.00 37.89 304 SER A O 1
ATOM 1721 N N . SER B 1 89 ? 15.543 -10.421 -37.127 1.00 17.39 89 SER B N 1
ATOM 1722 C CA . SER B 1 89 ? 15.007 -10.414 -35.736 1.00 17.43 89 SER B CA 1
ATOM 1723 C C . SER B 1 89 ? 14.404 -11.770 -35.376 1.00 17.59 89 SER B C 1
ATOM 1724 O O . SER B 1 89 ? 13.342 -12.144 -35.883 1.00 18.52 89 SER B O 1
ATOM 1727 N N . GLN B 1 90 ? 15.099 -12.502 -34.510 1.00 16.61 90 GLN B N 1
ATOM 1728 C CA . GLN B 1 90 ? 14.605 -13.767 -33.985 1.00 16.04 90 GLN B CA 1
ATOM 1729 C C . GLN B 1 90 ? 13.669 -13.475 -32.813 1.00 15.03 90 GLN B C 1
ATOM 1730 O O . GLN B 1 90 ? 13.826 -12.458 -32.141 1.00 14.73 90 GLN B O 1
ATOM 1736 N N . THR B 1 91 ? 12.692 -14.354 -32.583 1.00 14.27 91 THR B N 1
ATOM 1737 C CA . THR B 1 91 ? 11.848 -14.270 -31.386 1.00 13.74 91 THR B CA 1
ATOM 1738 C C . THR B 1 91 ? 12.121 -15.457 -30.461 1.00 12.99 91 THR B C 1
ATOM 1739 O O . THR B 1 91 ? 12.121 -16.606 -30.900 1.00 13.67 91 THR B O 1
ATOM 1743 N N . LEU B 1 92 ? 12.359 -15.159 -29.184 1.00 11.68 92 LEU B N 1
ATOM 1744 C CA . LEU B 1 92 ? 12.655 -16.161 -28.174 1.00 11.17 92 LEU B CA 1
ATOM 1745 C C . LEU B 1 92 ? 11.581 -16.129 -27.090 1.00 10.48 92 LEU B C 1
ATOM 1746 O O . LEU B 1 92 ? 11.380 -15.100 -26.440 1.00 9.78 92 LEU B O 1
ATOM 1751 N N . ARG B 1 93 ? 10.892 -17.256 -26.911 1.00 9.86 93 ARG B N 1
ATOM 1752 C CA . ARG B 1 93 ? 9.843 -17.378 -25.903 1.00 9.71 93 ARG B CA 1
ATOM 1753 C C . ARG B 1 93 ? 10.389 -18.128 -24.700 1.00 8.82 93 ARG B C 1
ATOM 1754 O O . ARG B 1 93 ? 10.819 -19.276 -24.823 1.00 8.63 93 ARG B O 1
ATOM 1762 N N . ILE B 1 94 ? 10.359 -17.466 -23.547 1.00 8.46 94 ILE B N 1
ATOM 1763 C CA . ILE B 1 94 ? 10.919 -17.998 -22.314 1.00 8.34 94 ILE B CA 1
ATOM 1764 C C . ILE B 1 94 ? 9.807 -18.181 -21.292 1.00 7.25 94 ILE B C 1
ATOM 1765 O O . ILE B 1 94 ? 9.159 -17.212 -20.880 1.00 6.06 94 ILE B O 1
ATOM 1770 N N . GLY B 1 95 ? 9.581 -19.435 -20.919 1.00 7.11 95 GLY B N 1
ATOM 1771 C CA . GLY B 1 95 ? 8.692 -19.789 -19.828 1.00 7.66 95 GLY B CA 1
ATOM 1772 C C . GLY B 1 95 ? 9.422 -19.689 -18.499 1.00 7.82 95 GLY B C 1
ATOM 1773 O O . GLY B 1 95 ? 10.594 -20.089 -18.378 1.00 8.52 95 GLY B O 1
ATOM 1774 N N . TYR B 1 96 ? 8.726 -19.168 -17.497 1.00 8.63 96 TYR B N 1
ATOM 1775 C CA . TYR B 1 96 ? 9.287 -19.017 -16.157 1.00 7.95 96 TYR B CA 1
ATOM 1776 C C . TYR B 1 96 ? 8.240 -19.328 -15.099 1.00 8.06 96 TYR B C 1
ATOM 1777 O O . TYR B 1 96 ? 7.043 -19.160 -15.321 1.00 5.95 96 TYR B O 1
ATOM 1786 N N . VAL B 1 97 ? 8.708 -19.775 -13.938 1.00 8.21 97 VAL B N 1
ATOM 1787 C CA . VAL B 1 97 ? 7.856 -19.880 -12.766 1.00 8.11 97 VAL B CA 1
ATOM 1788 C C . VAL B 1 97 ? 8.098 -18.666 -11.880 1.00 7.22 97 VAL B C 1
ATOM 1789 O O . VAL B 1 97 ? 9.225 -18.175 -11.780 1.00 6.98 97 VAL B O 1
ATOM 1793 N N . SER B 1 98 ? 7.042 -18.185 -11.230 1.00 7.35 98 SER B N 1
ATOM 1794 C CA . SER B 1 98 ? 7.137 -16.991 -10.389 1.00 7.42 98 SER B CA 1
ATOM 1795 C C . SER B 1 98 ? 8.236 -17.090 -9.333 1.00 7.57 98 SER B C 1
ATOM 1796 O O . SER B 1 98 ? 8.872 -16.090 -9.007 1.00 6.68 98 SER B O 1
ATOM 1799 N N . SER B 1 99 ? 8.470 -18.300 -8.822 1.00 7.19 99 SER B N 1
ATOM 1800 C CA . SER B 1 99 ? 9.430 -18.515 -7.743 1.00 7.02 99 SER B CA 1
ATOM 1801 C C . SER B 1 99 ? 10.894 -18.307 -8.145 1.00 7.21 99 SER B C 1
ATOM 1802 O O . SER B 1 99 ? 11.783 -18.420 -7.302 1.00 8.22 99 SER B O 1
ATOM 1805 N N . LEU B 1 100 ? 11.146 -18.017 -9.420 1.00 5.86 100 LEU B N 1
ATOM 1806 C CA . LEU B 1 100 ? 12.491 -17.698 -9.900 1.00 6.23 100 LEU B CA 1
ATOM 1807 C C . LEU B 1 100 ? 12.716 -16.191 -10.089 1.00 5.69 100 LEU B C 1
ATOM 1808 O O . LEU B 1 100 ? 13.863 -15.743 -10.247 1.00 5.05 100 LEU B O 1
ATOM 1813 N N . LEU B 1 101 ? 11.630 -15.412 -10.072 1.00 5.36 101 LEU B N 1
ATOM 1814 C CA . LEU B 1 101 ? 11.723 -13.969 -10.311 1.00 6.01 101 LEU B CA 1
ATOM 1815 C C . LEU B 1 101 ? 12.275 -13.210 -9.116 1.00 4.94 101 LEU B C 1
ATOM 1816 O O . LEU B 1 101 ? 12.651 -12.049 -9.255 1.00 4.92 101 LEU B O 1
ATOM 1821 N N . TYR B 1 102 ? 12.300 -13.836 -7.941 1.00 4.52 102 TYR B N 1
ATOM 1822 C CA . TYR B 1 102 ? 12.937 -13.206 -6.790 1.00 5.10 102 TYR B CA 1
ATOM 1823 C C . TYR B 1 102 ? 14.384 -13.662 -6.625 1.00 4.52 102 TYR B C 1
ATOM 1824 O O . TYR B 1 102 ? 15.055 -13.246 -5.686 1.00 4.11 102 TYR B O 1
ATOM 1833 N N . GLY B 1 103 ? 14.860 -14.489 -7.556 1.00 4.41 103 GLY B N 1
ATOM 1834 C CA . GLY B 1 103 ? 16.246 -14.952 -7.564 1.00 6.20 103 GLY B CA 1
ATOM 1835 C C . GLY B 1 103 ? 17.063 -14.373 -8.702 1.00 6.63 103 GLY B C 1
ATOM 1836 O O . GLY B 1 103 ? 16.821 -13.254 -9.151 1.00 5.52 103 GLY B O 1
ATOM 1837 N N . LEU B 1 104 ? 18.026 -15.149 -9.188 1.00 7.46 104 LEU B N 1
ATOM 1838 C CA . LEU B 1 104 ? 18.944 -14.671 -10.221 1.00 7.45 104 LEU B CA 1
ATOM 1839 C C . LEU B 1 104 ? 18.364 -14.585 -11.647 1.00 7.52 104 LEU B C 1
ATOM 1840 O O . LEU B 1 104 ? 18.975 -13.965 -12.512 1.00 7.37 104 LEU B O 1
ATOM 1845 N N . LEU B 1 105 ? 17.207 -15.203 -11.903 1.00 7.81 105 LEU B N 1
ATOM 1846 C CA . LEU B 1 105 ? 16.695 -15.308 -13.275 1.00 7.25 105 LEU B CA 1
ATOM 1847 C C . LEU B 1 105 ? 16.513 -13.970 -14.024 1.00 6.53 105 LEU B C 1
ATOM 1848 O O . LEU B 1 105 ? 16.969 -13.861 -15.159 1.00 6.29 105 LEU B O 1
ATOM 1853 N N . PRO B 1 106 ? 15.840 -12.967 -13.413 1.00 5.96 106 PRO B N 1
ATOM 1854 C CA . PRO B 1 106 ? 15.723 -11.666 -14.083 1.00 6.15 106 PRO B CA 1
ATOM 1855 C C . PRO B 1 106 ? 17.061 -11.089 -14.566 1.00 6.05 106 PRO B C 1
ATOM 1856 O O . PRO B 1 106 ? 17.158 -10.588 -15.686 1.00 5.60 106 PRO B O 1
ATOM 1860 N N . GLU B 1 107 ? 18.078 -11.156 -13.715 1.00 6.43 107 GLU B N 1
ATOM 1861 C CA . GLU B 1 107 ? 19.414 -10.683 -14.069 1.00 6.45 107 GLU B CA 1
ATOM 1862 C C . GLU B 1 107 ? 20.014 -11.467 -15.236 1.00 6.49 107 GLU B C 1
ATOM 1863 O O . GLU B 1 107 ? 20.665 -10.884 -16.106 1.00 6.47 107 GLU B O 1
ATOM 1869 N N . ILE B 1 108 ? 19.794 -12.782 -15.237 1.00 6.87 108 ILE B N 1
ATOM 1870 C CA . ILE B 1 108 ? 20.223 -13.659 -16.331 1.00 6.81 108 ILE B CA 1
ATOM 1871 C C . ILE B 1 108 ? 19.533 -13.237 -17.640 1.00 6.26 108 ILE B C 1
ATOM 1872 O O . ILE B 1 108 ? 20.194 -13.044 -18.674 1.00 4.53 108 ILE B O 1
ATOM 1877 N N . ILE B 1 109 ? 18.208 -13.098 -17.591 1.00 6.76 109 ILE B N 1
ATOM 1878 C CA . ILE B 1 109 ? 17.430 -12.643 -18.750 1.00 6.85 109 ILE B CA 1
ATOM 1879 C C . ILE B 1 109 ? 17.878 -11.252 -19.212 1.00 6.70 109 ILE B C 1
ATOM 1880 O O . ILE B 1 109 ? 18.049 -11.027 -20.408 1.00 5.81 109 ILE B O 1
ATOM 1885 N N . TYR B 1 110 ? 18.078 -10.322 -18.275 1.00 6.09 110 TYR B N 1
ATOM 1886 C CA . TYR B 1 110 ? 18.500 -8.973 -18.645 1.00 5.98 110 TYR B CA 1
ATOM 1887 C C . TYR B 1 110 ? 19.845 -8.967 -19.374 1.00 5.42 110 TYR B C 1
ATOM 1888 O O . TYR B 1 110 ? 19.999 -8.279 -20.383 1.00 5.01 110 TYR B O 1
ATOM 1897 N N . LEU B 1 111 ? 20.808 -9.728 -18.859 1.00 5.69 111 LEU B N 1
ATOM 1898 C CA . LEU B 1 111 ? 22.130 -9.813 -19.472 1.00 5.66 111 LEU B CA 1
ATOM 1899 C C . LEU B 1 111 ? 22.038 -10.350 -20.894 1.00 5.31 111 LEU B C 1
ATOM 1900 O O . LEU B 1 111 ? 22.634 -9.797 -21.809 1.00 4.77 111 LEU B O 1
ATOM 1905 N N . PHE B 1 112 ? 21.294 -11.435 -21.066 1.00 5.44 112 PHE B N 1
ATOM 1906 C CA . PHE B 1 112 ? 21.051 -12.003 -22.393 1.00 6.14 112 PHE B CA 1
ATOM 1907 C C . PHE B 1 112 ? 20.471 -10.964 -23.359 1.00 6.05 112 PHE B C 1
ATOM 1908 O O . PHE B 1 112 ? 20.983 -10.780 -24.473 1.00 5.19 112 PHE B O 1
ATOM 1916 N N . ARG B 1 113 ? 19.417 -10.279 -22.927 1.00 5.95 113 ARG B N 1
ATOM 1917 C CA . ARG B 1 113 ? 18.727 -9.342 -23.805 1.00 7.69 113 ARG B CA 1
ATOM 1918 C C . ARG B 1 113 ? 19.627 -8.153 -24.158 1.00 7.69 113 ARG B C 1
ATOM 1919 O O . ARG B 1 113 ? 19.634 -7.701 -25.302 1.00 8.77 113 ARG B O 1
ATOM 1927 N N . GLN B 1 114 ? 20.414 -7.685 -23.188 1.00 7.50 114 GLN B N 1
ATOM 1928 C CA . GLN B 1 114 ? 21.399 -6.620 -23.419 1.00 7.28 114 GLN B CA 1
ATOM 1929 C C . GLN B 1 114 ? 22.426 -7.038 -24.472 1.00 7.36 114 GLN B C 1
ATOM 1930 O O . GLN B 1 114 ? 22.780 -6.253 -25.358 1.00 6.43 114 GLN B O 1
ATOM 1936 N N . GLN B 1 115 ? 22.894 -8.280 -24.364 1.00 6.94 115 GLN B N 1
ATOM 1937 C CA . GLN B 1 115 ? 23.947 -8.805 -25.238 1.00 7.63 115 GLN B CA 1
ATOM 1938 C C . GLN B 1 115 ? 23.427 -9.255 -26.601 1.00 7.94 115 GLN B C 1
ATOM 1939 O O . GLN B 1 115 ? 24.206 -9.459 -27.532 1.00 8.12 115 GLN B O 1
ATOM 1945 N N . ASN B 1 116 ? 22.112 -9.414 -26.711 1.00 8.08 116 ASN B N 1
ATOM 1946 C CA . ASN B 1 116 ? 21.490 -9.904 -27.929 1.00 8.50 116 ASN B CA 1
ATOM 1947 C C . ASN B 1 116 ? 20.276 -9.052 -28.283 1.00 9.22 116 ASN B C 1
ATOM 1948 O O . ASN B 1 116 ? 19.142 -9.530 -28.261 1.00 9.54 116 ASN B O 1
ATOM 1953 N N . PRO B 1 117 ?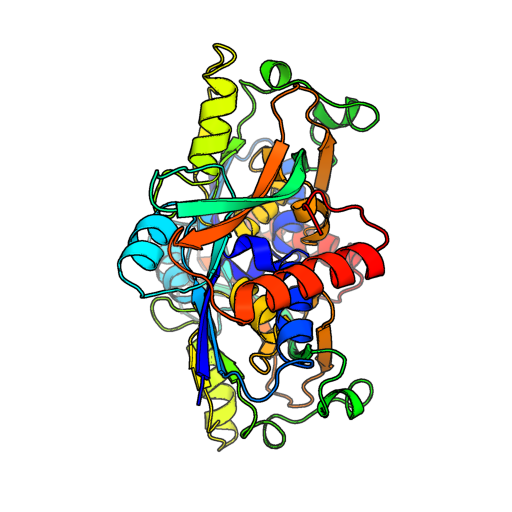 20.515 -7.770 -28.612 1.00 9.82 117 PRO B N 1
ATOM 1954 C CA . PRO B 1 117 ? 19.420 -6.840 -28.891 1.00 10.54 117 PRO B CA 1
ATOM 1955 C C . PRO B 1 117 ? 18.602 -7.186 -30.141 1.00 11.35 117 PRO B C 1
ATOM 1956 O O . PRO B 1 117 ? 17.495 -6.675 -30.301 1.00 12.01 117 PRO B O 1
ATOM 1960 N N . GLU B 1 118 ? 19.138 -8.039 -31.013 1.00 11.67 118 GLU B N 1
ATOM 1961 C CA . GLU B 1 118 ? 18.411 -8.465 -32.213 1.00 12.10 118 GLU B CA 1
ATOM 1962 C C . GLU B 1 118 ? 17.247 -9.405 -31.890 1.00 12.42 118 GLU B C 1
ATOM 1963 O O . GLU B 1 118 ? 16.287 -9.487 -32.656 1.00 12.74 118 GLU B O 1
ATOM 1969 N N . ILE B 1 119 ? 17.333 -10.102 -30.758 1.00 12.30 119 ILE B N 1
ATOM 1970 C CA . ILE B 1 119 ? 16.331 -11.097 -30.382 1.00 12.36 119 ILE B CA 1
ATOM 1971 C C . ILE B 1 119 ? 15.180 -10.446 -29.616 1.00 12.26 119 ILE B C 1
ATOM 1972 O O . ILE B 1 119 ? 15.396 -9.817 -28.578 1.00 11.87 119 ILE B O 1
ATOM 1977 N N . HIS B 1 120 ? 13.961 -10.608 -30.129 1.00 12.60 120 HIS B N 1
ATOM 1978 C CA . HIS B 1 120 ? 12.765 -10.179 -29.414 1.00 11.80 120 HIS B CA 1
ATOM 1979 C C . HIS B 1 120 ? 12.404 -11.221 -28.367 1.00 10.55 120 HIS B C 1
ATOM 1980 O O . HIS B 1 120 ? 12.189 -12.385 -28.700 1.00 9.43 120 HIS B O 1
ATOM 1987 N N . ILE B 1 121 ? 12.318 -10.789 -27.110 1.00 10.67 121 ILE B N 1
ATOM 1988 C CA . ILE B 1 121 ? 12.067 -11.680 -25.981 1.00 10.74 121 ILE B CA 1
ATOM 1989 C C . ILE B 1 121 ? 10.613 -11.616 -25.535 1.00 10.15 121 ILE B C 1
ATOM 1990 O O . ILE B 1 121 ? 10.077 -10.529 -25.300 1.00 11.04 121 ILE B O 1
ATOM 1995 N N . GLU B 1 122 ? 9.989 -12.783 -25.413 1.00 9.86 122 GLU B N 1
ATOM 1996 C CA . GLU B 1 122 ? 8.661 -12.903 -24.824 1.00 10.18 122 GLU B CA 1
ATOM 1997 C C . GLU B 1 122 ? 8.747 -13.761 -23.563 1.00 9.18 122 GLU B C 1
ATOM 1998 O O . GLU B 1 122 ? 9.084 -14.946 -23.622 1.00 8.00 122 GLU B O 1
ATOM 2004 N N . LEU B 1 123 ? 8.448 -13.151 -22.421 1.00 8.76 123 LEU B N 1
ATOM 2005 C CA . LEU B 1 123 ? 8.445 -13.856 -21.144 1.00 9.00 123 LEU B CA 1
ATOM 2006 C C . LEU B 1 123 ? 7.033 -14.327 -20.818 1.00 8.40 123 LEU B C 1
ATOM 2007 O O . LEU B 1 123 ? 6.090 -13.530 -20.789 1.00 8.14 123 LEU B O 1
ATOM 2012 N N . ILE B 1 124 ? 6.901 -15.627 -20.576 1.00 8.75 124 ILE B N 1
ATOM 2013 C CA . ILE B 1 124 ? 5.603 -16.271 -20.395 1.00 8.70 124 ILE B CA 1
ATOM 2014 C C . ILE B 1 124 ? 5.606 -17.017 -19.071 1.00 8.07 124 ILE B C 1
ATOM 2015 O O . ILE B 1 124 ? 6.456 -17.885 -18.865 1.00 7.39 124 ILE B O 1
ATOM 2020 N N . GLU B 1 125 ? 4.672 -16.685 -18.177 1.00 8.04 125 GLU B N 1
ATOM 2021 C CA . GLU B 1 125 ? 4.570 -17.405 -16.917 1.00 8.24 125 GLU B CA 1
ATOM 2022 C C . GLU B 1 125 ? 4.023 -18.791 -17.212 1.00 8.79 125 GLU B C 1
ATOM 2023 O O . GLU B 1 125 ? 2.930 -18.934 -17.772 1.00 7.88 125 GLU B O 1
ATOM 2029 N N . CYS B 1 126 ? 4.805 -19.801 -16.854 1.00 10.20 126 CYS B N 1
ATOM 2030 C CA . CYS B 1 126 ? 4.510 -21.185 -17.206 1.00 9.31 126 CYS B CA 1
ATOM 2031 C C . CYS B 1 126 ? 4.969 -22.089 -16.081 1.00 9.83 126 CYS B C 1
ATOM 2032 O O . CYS B 1 126 ? 6.163 -22.177 -15.799 1.00 10.63 126 CYS B O 1
ATOM 2035 N N . GLY B 1 127 ? 4.015 -22.754 -15.434 1.00 9.06 127 GLY B N 1
ATOM 2036 C CA . GLY B 1 127 ? 4.316 -23.674 -14.349 1.00 8.71 127 GLY B CA 1
ATOM 2037 C C . GLY B 1 127 ? 5.331 -24.726 -14.754 1.00 8.25 127 GLY B C 1
ATOM 2038 O O . GLY B 1 127 ? 5.332 -25.213 -15.895 1.00 7.93 127 GLY B O 1
ATOM 2039 N N . THR B 1 128 ? 6.206 -25.066 -13.818 1.00 8.16 128 THR B N 1
ATOM 2040 C CA . THR B 1 128 ? 7.211 -26.096 -14.035 1.00 8.24 128 THR B CA 1
ATOM 2041 C C . THR B 1 128 ? 6.568 -27.307 -14.705 1.00 7.57 128 THR B C 1
ATOM 2042 O O . THR B 1 128 ? 7.097 -27.848 -15.672 1.00 7.44 128 THR B O 1
ATOM 2046 N N . LYS B 1 129 ? 5.412 -27.697 -14.184 1.00 8.10 129 LYS B N 1
ATOM 2047 C CA . LYS B 1 129 ? 4.634 -28.831 -14.697 1.00 8.20 129 LYS B CA 1
ATOM 2048 C C . LYS B 1 129 ? 4.163 -28.701 -16.158 1.00 8.09 129 LYS B C 1
ATOM 2049 O O . LYS B 1 129 ? 4.010 -29.708 -16.850 1.00 8.27 129 LYS B O 1
ATOM 2055 N N . ASP B 1 130 ? 3.941 -27.474 -16.621 1.00 7.03 130 ASP B N 1
ATOM 2056 C CA . ASP B 1 130 ? 3.420 -27.228 -17.978 1.00 6.68 130 ASP B CA 1
ATOM 2057 C C . ASP B 1 130 ? 4.505 -26.969 -19.027 1.00 5.91 130 ASP B C 1
ATOM 2058 O O . ASP B 1 130 ? 4.229 -26.988 -20.230 1.00 5.72 130 ASP B O 1
ATOM 2063 N N . GLN B 1 131 ? 5.730 -26.731 -18.575 1.00 5.72 131 GLN B N 1
ATOM 2064 C CA . GLN B 1 131 ? 6.833 -26.410 -19.476 1.00 5.03 131 GLN B CA 1
ATOM 2065 C C . GLN B 1 131 ? 7.214 -27.540 -20.427 1.00 4.38 131 GLN B C 1
ATOM 2066 O O . GLN B 1 131 ? 7.602 -27.271 -21.554 1.00 4.65 131 GLN B O 1
ATOM 2072 N N . ILE B 1 132 ? 7.086 -28.792 -19.983 1.00 3.77 132 ILE B N 1
ATOM 2073 C CA . ILE B 1 132 ? 7.426 -29.945 -20.826 1.00 4.88 132 ILE B CA 1
ATOM 2074 C C . ILE B 1 132 ? 6.560 -29.950 -22.087 1.00 4.83 132 ILE B C 1
ATOM 2075 O O . ILE B 1 132 ? 7.081 -30.005 -23.192 1.00 5.09 132 ILE B O 1
ATOM 2080 N N . ASN B 1 133 ? 5.244 -29.872 -21.918 1.00 5.50 133 ASN B N 1
ATOM 2081 C CA . ASN B 1 133 ? 4.323 -29.851 -23.061 1.00 6.31 133 ASN B CA 1
ATOM 2082 C C . ASN B 1 133 ? 4.409 -28.566 -23.882 1.00 6.75 133 ASN B C 1
ATOM 2083 O O . ASN B 1 133 ? 4.291 -28.604 -25.109 1.00 7.48 133 ASN B O 1
ATOM 2088 N N . ALA B 1 134 ? 4.617 -27.440 -23.206 1.00 6.32 134 ALA B N 1
ATOM 2089 C CA . ALA B 1 134 ? 4.841 -26.158 -23.874 1.00 6.79 134 ALA B CA 1
ATOM 2090 C C . ALA B 1 134 ? 6.027 -26.243 -24.841 1.00 7.06 134 ALA B C 1
ATOM 2091 O O . ALA B 1 134 ? 5.924 -25.826 -26.001 1.00 7.34 134 ALA B O 1
ATOM 2093 N N . LEU B 1 135 ? 7.141 -26.795 -24.365 1.00 6.82 135 LEU B N 1
ATOM 2094 C CA . LEU B 1 135 ? 8.323 -27.001 -25.207 1.00 6.80 135 LEU B CA 1
ATOM 2095 C C . LEU B 1 135 ? 8.049 -27.968 -26.353 1.00 7.28 135 LEU B C 1
ATOM 2096 O O . LEU B 1 135 ? 8.398 -27.698 -27.501 1.00 6.79 135 LEU B O 1
ATOM 2101 N N . LYS B 1 136 ? 7.433 -29.102 -26.047 1.00 7.62 136 LYS B N 1
ATOM 2102 C CA . LYS B 1 136 ? 7.108 -30.076 -27.086 1.00 7.94 136 LYS B CA 1
ATOM 2103 C C . LYS B 1 136 ? 6.244 -29.458 -28.186 1.00 8.35 136 LYS B C 1
ATOM 2104 O O . LYS B 1 136 ? 6.479 -29.696 -29.371 1.00 8.60 136 LYS B O 1
ATOM 2110 N N . GLN B 1 137 ? 5.257 -28.662 -27.783 1.00 8.11 137 GLN B N 1
ATOM 2111 C CA . GLN B 1 137 ? 4.292 -28.079 -28.716 1.00 8.99 137 GLN B CA 1
ATOM 2112 C C . GLN B 1 137 ? 4.741 -26.737 -29.310 1.00 9.46 137 GLN B C 1
ATOM 2113 O O . GLN B 1 137 ? 3.999 -26.114 -30.067 1.00 10.07 137 GLN B O 1
ATOM 2119 N N . GLY B 1 138 ? 5.952 -26.296 -28.984 1.00 9.49 138 GLY B N 1
ATOM 2120 C CA . GLY B 1 138 ? 6.527 -25.096 -29.602 1.00 9.76 138 GLY B CA 1
ATOM 2121 C C . GLY B 1 138 ? 5.999 -23.777 -29.062 1.00 10.06 138 GLY B C 1
ATOM 2122 O O . GLY B 1 138 ? 6.200 -22.724 -29.680 1.00 10.94 138 GLY B O 1
ATOM 2123 N N . LYS B 1 139 ? 5.346 -23.822 -27.904 1.00 9.28 139 LYS B N 1
ATOM 2124 C CA . LYS B 1 139 ? 4.749 -22.627 -27.301 1.00 9.34 139 LYS B CA 1
ATOM 2125 C C . LYS B 1 139 ? 5.764 -21.817 -26.484 1.00 8.64 139 LYS B C 1
ATOM 2126 O O . LYS B 1 139 ? 5.597 -20.606 -26.302 1.00 7.76 139 LYS B O 1
ATOM 2132 N N . ILE B 1 140 ? 6.808 -22.487 -25.998 1.00 7.61 140 ILE B N 1
ATOM 2133 C CA . ILE B 1 140 ? 7.988 -21.805 -25.450 1.00 7.61 140 ILE B CA 1
ATOM 2134 C C . ILE B 1 140 ? 9.235 -22.477 -26.015 1.00 7.50 140 ILE B C 1
ATOM 2135 O O . ILE B 1 140 ? 9.155 -23.603 -26.501 1.00 7.69 140 ILE B O 1
ATOM 2140 N N . ASP B 1 141 ? 10.370 -21.779 -25.944 1.00 7.29 141 ASP B N 1
ATOM 2141 C CA . ASP B 1 141 ? 11.663 -22.294 -26.423 1.00 6.88 141 ASP B CA 1
ATOM 2142 C C . ASP B 1 141 ? 12.622 -22.641 -25.276 1.00 6.88 141 ASP B C 1
ATOM 2143 O O . ASP B 1 141 ? 13.491 -23.504 -25.422 1.00 7.08 141 ASP B O 1
ATOM 2148 N N . LEU B 1 142 ? 12.485 -21.930 -24.161 1.00 6.64 142 LEU B N 1
ATOM 2149 C CA . LEU B 1 142 ? 13.278 -22.154 -22.951 1.00 7.51 142 LEU B CA 1
ATOM 2150 C C . LEU B 1 142 ? 12.324 -22.224 -21.765 1.00 7.52 142 LEU B C 1
ATOM 2151 O O . LEU B 1 142 ? 11.469 -21.355 -21.619 1.00 8.58 142 LEU B O 1
ATOM 2156 N N . GLY B 1 143 ? 12.457 -23.261 -20.935 1.00 7.45 143 GLY B N 1
ATOM 2157 C CA . GLY B 1 143 ? 11.672 -23.371 -19.704 1.00 8.00 143 GLY B CA 1
ATOM 2158 C C . GLY B 1 143 ? 12.574 -23.289 -18.481 1.00 8.03 143 GLY B C 1
ATOM 2159 O O . GLY B 1 143 ? 13.352 -24.209 -18.228 1.00 8.08 143 GLY B O 1
ATOM 2160 N N . PHE B 1 144 ? 12.482 -22.183 -17.741 1.00 7.95 144 PHE B N 1
ATOM 2161 C CA . PHE B 1 144 ? 13.162 -22.051 -16.444 1.00 8.47 144 PHE B CA 1
ATOM 2162 C C . PHE B 1 144 ? 12.189 -22.446 -15.341 1.00 9.02 144 PHE B C 1
ATOM 2163 O O . PHE B 1 144 ? 11.153 -21.801 -15.158 1.00 9.82 144 PHE B O 1
ATOM 2171 N N . GLY B 1 145 ? 12.494 -23.516 -14.619 1.00 8.51 145 GLY B N 1
ATOM 2172 C CA . GLY B 1 145 ? 11.616 -23.964 -13.558 1.00 8.44 145 GLY B CA 1
ATOM 2173 C C . GLY B 1 145 ? 12.330 -24.718 -12.464 1.00 8.17 145 GLY B C 1
ATOM 2174 O O . GLY B 1 145 ? 13.547 -24.612 -12.290 1.00 8.17 145 GLY B O 1
ATOM 2175 N N . ARG B 1 146 ? 11.560 -25.488 -11.717 1.00 8.45 146 ARG B N 1
ATOM 2176 C CA . ARG B 1 146 ? 12.113 -26.310 -10.659 1.00 8.53 146 ARG B CA 1
ATOM 2177 C C . ARG B 1 146 ? 11.772 -27.744 -11.001 1.00 8.31 146 ARG B C 1
ATOM 2178 O O . ARG B 1 146 ? 11.176 -28.460 -10.212 1.00 3.95 146 ARG B O 1
ATOM 2186 N N . LEU B 1 147 ? 12.176 -28.132 -12.208 1.00 9.75 147 LEU B N 1
ATOM 2187 C CA . LEU B 1 147 ? 11.733 -29.372 -12.837 1.00 10.40 147 LEU B CA 1
ATOM 2188 C C . LEU B 1 147 ? 12.476 -30.579 -12.281 1.00 11.08 147 LEU B C 1
ATOM 2189 O O . LEU B 1 147 ? 13.705 -30.634 -12.331 1.00 11.92 147 LEU B O 1
ATOM 2194 N N . LYS B 1 148 ? 11.717 -31.528 -11.735 1.00 10.77 148 LYS B N 1
ATOM 2195 C CA . LYS B 1 148 ? 12.245 -32.812 -11.274 1.00 10.73 148 LYS B CA 1
ATOM 2196 C C . LYS B 1 148 ? 11.694 -33.949 -12.142 1.00 10.70 148 LYS B C 1
ATOM 2197 O O . LYS B 1 148 ? 11.526 -35.084 -11.684 1.00 11.74 148 LYS B O 1
ATOM 2203 N N . ILE B 1 149 ? 11.424 -33.624 -13.403 1.00 10.63 149 ILE B N 1
ATOM 2204 C CA . ILE B 1 149 ? 10.866 -34.555 -14.375 1.00 11.07 149 ILE B CA 1
ATOM 2205 C C . ILE B 1 149 ? 11.768 -34.548 -15.595 1.00 11.00 149 ILE B C 1
ATOM 2206 O O . ILE B 1 149 ? 12.024 -33.488 -16.171 1.00 10.50 149 ILE B O 1
ATOM 2211 N N . THR B 1 150 ? 12.258 -35.724 -15.972 1.00 10.50 150 THR B N 1
ATOM 2212 C CA . THR B 1 150 ? 12.947 -35.897 -17.244 1.00 10.79 150 THR B CA 1
ATOM 2213 C C . THR B 1 150 ? 11.963 -36.458 -18.267 1.00 10.75 150 THR B C 1
ATOM 2214 O O . THR B 1 150 ? 11.258 -37.420 -17.983 1.00 11.62 150 THR B O 1
ATOM 2218 N N . ASP B 1 151 ? 11.910 -35.839 -19.444 1.00 10.51 151 ASP B N 1
ATOM 2219 C CA . ASP B 1 151 ? 11.095 -36.329 -20.552 1.00 10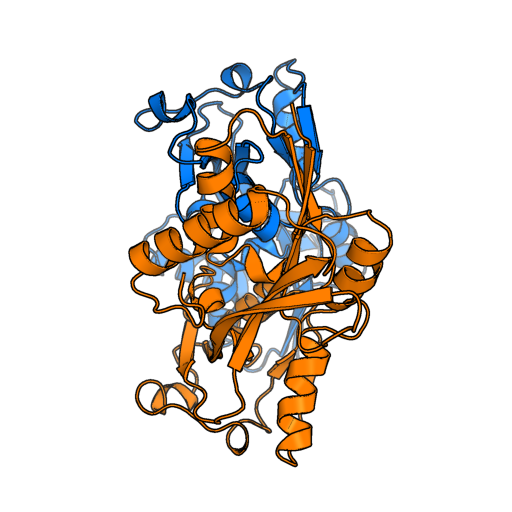.28 151 ASP B CA 1
ATOM 2220 C C . ASP B 1 151 ? 12.009 -36.647 -21.739 1.00 9.68 151 ASP B C 1
ATOM 2221 O O . ASP B 1 151 ? 12.951 -35.897 -22.005 1.00 8.88 151 ASP B O 1
ATOM 2226 N N . PRO B 1 152 ? 11.744 -37.766 -22.446 1.00 10.06 152 PRO B N 1
ATOM 2227 C CA . PRO B 1 152 ? 12.537 -38.156 -23.621 1.00 10.23 152 PRO B CA 1
ATOM 2228 C C . PRO B 1 152 ? 12.737 -37.074 -24.683 1.00 9.85 152 PRO B C 1
ATOM 2229 O O . PRO B 1 152 ? 13.777 -37.051 -25.336 1.00 10.21 152 PRO B O 1
ATOM 2233 N N . ALA B 1 153 ? 11.749 -36.206 -24.872 1.00 9.67 153 ALA B N 1
ATOM 2234 C CA . ALA B 1 153 ? 11.840 -35.150 -25.885 1.00 9.68 153 ALA B CA 1
ATOM 2235 C C . ALA B 1 153 ? 12.586 -33.909 -25.385 1.00 9.58 153 ALA B C 1
ATOM 2236 O O . ALA B 1 153 ? 12.905 -33.012 -26.174 1.00 8.46 153 ALA B O 1
ATOM 2238 N N . ILE B 1 154 ? 12.868 -33.867 -24.084 1.00 9.37 154 ILE B N 1
ATOM 2239 C CA . ILE B 1 154 ? 13.335 -32.659 -23.419 1.00 9.88 154 ILE B CA 1
ATOM 2240 C C . ILE B 1 154 ? 14.754 -32.839 -22.888 1.00 9.80 154 ILE B C 1
ATOM 2241 O O . ILE B 1 154 ? 15.080 -33.864 -22.303 1.00 8.85 154 ILE B O 1
ATOM 2246 N N . ARG B 1 155 ? 15.590 -31.834 -23.113 1.00 9.62 155 ARG B N 1
ATOM 2247 C CA . ARG B 1 155 ? 16.919 -31.769 -22.518 1.00 9.79 155 ARG B CA 1
ATOM 2248 C C . ARG B 1 155 ? 16.779 -30.955 -21.241 1.00 9.32 155 ARG B C 1
ATOM 2249 O O . ARG B 1 155 ? 16.513 -29.755 -21.306 1.00 9.13 155 ARG B O 1
ATOM 2257 N N . ARG B 1 156 ? 16.914 -31.598 -20.084 1.00 8.43 156 ARG B N 1
ATOM 2258 C CA . ARG B 1 156 ? 16.778 -30.877 -18.816 1.00 8.77 156 ARG B CA 1
ATOM 2259 C C . ARG B 1 156 ? 18.159 -30.561 -18.270 1.00 8.78 156 ARG B C 1
ATOM 2260 O O . ARG B 1 156 ? 18.945 -31.473 -18.017 1.00 8.78 156 ARG B O 1
ATOM 2268 N N . ILE B 1 157 ? 18.447 -29.273 -18.090 1.00 8.12 157 ILE B N 1
ATOM 2269 C CA . ILE B 1 157 ? 19.755 -28.834 -17.599 1.00 8.20 157 ILE B CA 1
ATOM 2270 C C . ILE B 1 157 ? 19.618 -28.312 -16.176 1.00 8.17 157 ILE B C 1
ATOM 2271 O O . ILE B 1 157 ? 18.985 -27.286 -15.949 1.00 7.20 157 ILE B O 1
ATOM 2276 N N . MET B 1 158 ? 20.192 -29.046 -15.223 1.00 9.20 158 MET B N 1
ATOM 2277 C CA . MET B 1 158 ? 20.146 -28.667 -13.818 1.00 8.33 158 MET B CA 1
ATOM 2278 C C . MET B 1 158 ? 21.201 -27.596 -13.537 1.00 8.43 158 MET B C 1
ATOM 2279 O O . MET B 1 158 ? 22.403 -27.895 -13.541 1.00 8.40 158 MET B O 1
ATOM 2284 N N . LEU B 1 159 ? 20.747 -26.367 -13.278 1.00 7.20 159 LEU B N 1
ATOM 2285 C CA . LEU B 1 159 ? 21.633 -25.217 -13.101 1.00 6.59 159 LEU B CA 1
ATOM 2286 C C . LEU B 1 159 ? 22.167 -25.069 -11.683 1.00 6.66 159 LEU B C 1
ATOM 2287 O O . LEU B 1 159 ? 23.320 -24.677 -11.483 1.00 5.58 159 LEU B O 1
ATOM 2292 N N . HIS B 1 160 ? 21.310 -25.354 -10.708 1.00 6.71 160 HIS B N 1
ATOM 2293 C CA . HIS B 1 160 ? 21.628 -25.111 -9.311 1.00 6.41 160 HIS B CA 1
ATOM 2294 C C . HIS B 1 160 ? 20.694 -25.917 -8.414 1.00 6.32 160 HIS B C 1
ATOM 2295 O O . HIS B 1 160 ? 19.560 -26.225 -8.799 1.00 5.68 160 HIS B O 1
ATOM 2302 N N . LYS B 1 161 ? 21.184 -26.279 -7.235 1.00 5.82 161 LYS B N 1
ATOM 2303 C CA . LYS B 1 161 ? 20.339 -26.828 -6.198 1.00 6.94 161 LYS B CA 1
ATOM 2304 C C . LYS B 1 161 ? 20.313 -25.860 -5.031 1.00 6.87 161 LYS B C 1
ATOM 2305 O O . LYS B 1 161 ? 21.339 -25.556 -4.417 1.00 6.41 161 LYS B O 1
ATOM 2311 N N . GLU B 1 162 ? 19.117 -25.363 -4.757 1.00 7.19 162 GLU B N 1
ATOM 2312 C CA . GLU B 1 162 ? 18.905 -24.295 -3.817 1.00 7.04 162 GLU B CA 1
ATOM 2313 C C . GLU B 1 162 ? 18.575 -24.878 -2.450 1.00 6.41 162 GLU B C 1
ATOM 2314 O O . GLU B 1 162 ? 17.584 -25.584 -2.301 1.00 5.74 162 GLU B O 1
ATOM 2320 N N . GLN B 1 163 ? 19.408 -24.595 -1.453 1.00 5.93 163 GLN B N 1
ATOM 2321 C CA . GLN B 1 163 ? 19.127 -25.036 -0.083 1.00 6.48 163 GLN B CA 1
ATOM 2322 C C . GLN B 1 163 ? 17.836 -24.397 0.431 1.00 6.11 163 GLN B C 1
ATOM 2323 O O . GLN B 1 163 ? 17.560 -23.227 0.147 1.00 6.45 163 GLN B O 1
ATOM 2329 N N . LEU B 1 164 ? 17.038 -25.173 1.163 1.00 6.09 164 LEU B N 1
ATOM 2330 C CA . LEU B 1 164 ? 15.817 -24.659 1.788 1.00 5.97 164 LEU B CA 1
ATOM 2331 C C . LEU B 1 164 ? 16.112 -24.100 3.185 1.00 5.48 164 LEU B C 1
ATOM 2332 O O . LEU B 1 164 ? 17.062 -24.517 3.848 1.00 3.92 164 LEU B O 1
ATOM 2337 N N . LYS B 1 165 ? 15.285 -23.148 3.608 1.00 5.58 165 LYS B N 1
ATOM 2338 C CA . LYS B 1 165 ? 15.405 -22.506 4.914 1.00 5.80 165 LYS B CA 1
ATOM 2339 C C . LYS B 1 165 ? 14.034 -22.473 5.568 1.00 5.96 165 LYS B C 1
ATOM 2340 O O . LYS B 1 165 ? 13.007 -22.444 4.877 1.00 6.29 165 LYS B O 1
ATOM 2346 N N . LEU B 1 166 ? 14.026 -22.460 6.896 1.00 5.46 166 LEU B N 1
ATOM 2347 C CA . LEU B 1 166 ? 12.801 -22.296 7.660 1.00 5.64 166 LEU B CA 1
ATOM 2348 C C . LEU B 1 166 ? 12.700 -20.841 8.097 1.00 5.88 166 LEU B C 1
ATOM 2349 O O . LEU B 1 166 ? 13.459 -20.397 8.959 1.00 6.33 166 LEU B O 1
ATOM 2354 N N . ALA B 1 167 ? 11.790 -20.092 7.481 1.00 6.03 167 ALA B N 1
ATOM 2355 C CA . ALA B 1 167 ? 11.548 -18.715 7.889 1.00 5.40 167 ALA B CA 1
ATOM 2356 C C . ALA B 1 167 ? 10.770 -18.723 9.206 1.00 4.95 167 ALA B C 1
ATOM 2357 O O . ALA B 1 167 ? 9.746 -19.401 9.324 1.00 4.14 167 ALA B O 1
ATOM 2359 N N . ILE B 1 168 ? 11.287 -17.985 10.187 1.00 5.04 168 ILE B N 1
ATOM 2360 C CA . ILE B 1 168 ? 10.640 -17.797 11.482 1.00 4.80 168 ILE B CA 1
ATOM 2361 C C . ILE B 1 168 ? 10.654 -16.319 11.870 1.00 4.97 168 ILE B C 1
ATOM 2362 O O . ILE B 1 168 ? 11.506 -15.559 11.410 1.00 5.75 168 ILE B O 1
ATOM 2367 N N . HIS B 1 169 ? 9.717 -15.910 12.718 1.00 4.72 169 HIS B N 1
ATOM 2368 C CA . HIS B 1 169 ? 9.849 -14.628 13.408 1.00 5.14 169 HIS B CA 1
ATOM 2369 C C . HIS B 1 169 ? 11.136 -14.644 14.235 1.00 5.16 169 HIS B C 1
ATOM 2370 O O . HIS B 1 169 ? 11.472 -15.658 14.834 1.00 5.71 169 HIS B O 1
ATOM 2377 N N . LYS B 1 170 ? 11.845 -13.518 14.266 1.00 6.15 170 LYS B N 1
ATOM 2378 C CA . LYS B 1 170 ? 13.187 -13.462 14.864 1.00 6.09 170 LYS B CA 1
ATOM 2379 C C . LYS B 1 170 ? 13.254 -13.779 16.367 1.00 6.07 170 LYS B C 1
ATOM 2380 O O . LYS B 1 170 ? 14.309 -14.182 16.858 1.00 5.97 170 LYS B O 1
ATOM 2386 N N . HIS B 1 171 ? 12.143 -13.609 17.084 1.00 6.29 171 HIS B N 1
ATOM 2387 C CA . HIS B 1 171 ? 12.084 -13.920 18.523 1.00 6.80 171 HIS B CA 1
ATOM 2388 C C . HIS B 1 171 ? 11.414 -15.262 18.827 1.00 7.19 171 HIS B C 1
ATOM 2389 O O . HIS B 1 171 ? 11.252 -15.628 19.994 1.00 7.60 171 HIS B O 1
ATOM 2396 N N . HIS B 1 172 ? 11.047 -15.994 17.775 1.00 6.99 172 HIS B N 1
ATOM 2397 C CA . HIS B 1 172 ? 10.462 -17.335 17.885 1.00 6.41 172 HIS B CA 1
ATOM 2398 C C . HIS B 1 172 ? 11.483 -18.302 18.499 1.00 6.35 172 HIS B C 1
ATOM 2399 O O . HIS B 1 172 ? 12.683 -18.161 18.274 1.00 7.07 172 HIS B O 1
ATOM 2406 N N . HIS B 1 173 ? 11.008 -19.283 19.263 1.00 5.18 173 HIS B N 1
ATOM 2407 C CA . HIS B 1 173 ? 11.897 -20.165 20.041 1.00 5.55 173 HIS B CA 1
ATOM 2408 C C . HIS B 1 173 ? 12.920 -20.968 19.218 1.00 5.17 173 HIS B C 1
ATOM 2409 O O . HIS B 1 173 ? 13.987 -21.307 19.720 1.00 5.10 173 HIS B O 1
ATOM 2416 N N . LEU B 1 174 ? 12.610 -21.245 17.955 1.00 5.35 174 LEU B N 1
ATOM 2417 C CA . LEU B 1 174 ? 13.554 -21.932 17.066 1.00 4.97 174 LEU B CA 1
ATOM 2418 C C . LEU B 1 174 ? 14.771 -21.078 16.668 1.00 4.46 174 LEU B C 1
ATOM 2419 O O . LEU B 1 174 ? 15.691 -21.590 16.038 1.00 4.28 174 LEU B O 1
ATOM 2424 N N . ASN B 1 175 ? 14.792 -19.795 17.041 1.00 5.13 175 ASN B N 1
ATOM 2425 C CA . ASN B 1 175 ? 15.973 -18.941 16.799 1.00 5.86 175 ASN B CA 1
ATOM 2426 C C . ASN B 1 175 ? 17.244 -19.432 17.512 1.00 6.96 175 ASN B C 1
ATOM 2427 O O . ASN B 1 175 ? 18.348 -18.979 17.207 1.00 7.43 175 ASN B O 1
ATOM 2432 N N . GLN B 1 176 ? 17.079 -20.352 18.461 1.00 7.94 176 GLN B N 1
ATOM 2433 C CA . GLN B 1 176 ? 18.207 -21.067 19.055 1.00 8.46 176 GLN B CA 1
ATOM 2434 C C . GLN B 1 176 ? 18.997 -21.885 18.024 1.00 9.00 176 GLN B C 1
ATOM 2435 O O . GLN B 1 176 ? 20.169 -22.189 18.245 1.00 9.46 176 GLN B O 1
ATOM 2441 N N . PHE B 1 177 ? 18.356 -22.240 16.910 1.00 9.52 177 PHE B N 1
ATOM 2442 C CA . PHE B 1 177 ? 18.999 -23.018 15.849 1.00 10.15 177 PHE B CA 1
ATOM 2443 C C . PHE B 1 177 ? 19.501 -22.173 14.671 1.00 10.80 177 PHE B C 1
ATOM 2444 O O . PHE B 1 177 ? 19.844 -22.718 13.621 1.00 11.09 177 PHE B O 1
ATOM 2452 N N . ALA B 1 178 ? 19.551 -20.853 14.848 1.00 11.56 178 ALA B N 1
ATOM 2453 C CA . ALA B 1 178 ? 19.976 -19.925 13.791 1.00 11.88 178 ALA B CA 1
ATOM 2454 C C . ALA B 1 178 ? 21.374 -20.227 13.248 1.00 12.90 178 ALA B C 1
ATOM 2455 O O . ALA B 1 178 ? 21.629 -20.047 12.055 1.00 14.20 178 ALA B O 1
ATOM 2457 N N . ALA B 1 179 ? 22.271 -20.677 14.121 1.00 13.00 179 ALA B N 1
ATOM 2458 C CA . ALA B 1 179 ? 23.621 -21.058 13.712 1.00 13.07 179 ALA B CA 1
ATOM 2459 C C . ALA B 1 179 ? 23.679 -22.518 13.258 1.00 13.67 179 ALA B C 1
ATOM 2460 O O . ALA B 1 179 ? 24.258 -22.823 12.214 1.00 14.74 179 ALA B O 1
ATOM 2462 N N . THR B 1 180 ? 23.077 -23.412 14.040 1.00 13.37 180 THR B N 1
ATOM 2463 C CA . THR B 1 180 ? 23.255 -24.857 13.840 1.00 13.24 180 THR B CA 1
ATOM 2464 C C . THR B 1 180 ? 22.333 -25.480 12.792 1.00 13.11 180 THR B C 1
ATOM 2465 O O . THR B 1 180 ? 22.681 -26.503 12.196 1.00 13.53 180 THR B O 1
ATOM 2469 N N . GLY B 1 181 ? 21.162 -24.883 12.585 1.00 12.08 181 GLY B N 1
ATOM 2470 C CA . GLY B 1 181 ? 20.163 -25.435 11.675 1.00 11.85 181 GLY B CA 1
ATOM 2471 C C . GLY B 1 181 ? 19.247 -26.440 12.354 1.00 10.99 181 GLY B C 1
ATOM 2472 O O . GLY B 1 181 ? 19.499 -26.861 13.488 1.00 9.27 181 GLY B O 1
ATOM 2473 N N . VAL B 1 182 ? 18.181 -26.820 11.652 1.00 10.84 182 VAL B N 1
ATOM 2474 C CA . VAL B 1 182 ? 17.184 -27.762 12.165 1.00 11.60 182 VAL B CA 1
ATOM 2475 C C . VAL B 1 182 ? 16.898 -28.877 11.170 1.00 11.55 182 VAL B C 1
ATOM 2476 O O . VAL B 1 182 ? 17.092 -28.711 9.965 1.00 10.96 182 VAL B O 1
ATOM 2480 N N . HIS B 1 183 ? 16.430 -30.009 11.689 1.00 11.61 183 HIS B N 1
ATOM 2481 C CA . HIS B 1 183 ? 15.875 -31.078 10.866 1.00 12.06 183 HIS B CA 1
ATOM 2482 C C . HIS B 1 183 ? 14.357 -30.953 10.837 1.00 11.93 183 HIS B C 1
ATOM 2483 O O . HIS B 1 183 ? 13.749 -30.463 11.789 1.00 11.27 183 HIS B O 1
ATOM 2490 N N . LEU B 1 184 ? 13.752 -31.412 9.745 1.00 12.45 184 LEU B N 1
ATOM 2491 C CA . LEU B 1 184 ? 12.304 -31.310 9.557 1.00 12.91 184 LEU B CA 1
ATOM 2492 C C . LEU B 1 184 ? 11.486 -32.031 10.632 1.00 13.04 184 LEU B C 1
ATOM 2493 O O . LEU B 1 184 ? 10.360 -31.623 10.930 1.00 12.42 184 LEU B O 1
ATOM 2498 N N . SER B 1 185 ? 12.057 -33.087 11.214 1.00 13.77 185 SER B N 1
ATOM 2499 C CA . SER B 1 185 ? 11.408 -33.840 12.295 1.00 14.15 185 SER B CA 1
ATOM 2500 C C . SER B 1 185 ? 11.208 -33.021 13.576 1.00 14.58 185 SER B C 1
ATOM 2501 O O . SER B 1 185 ? 10.344 -33.347 14.391 1.00 15.08 185 SER B O 1
ATOM 2504 N N . GLN B 1 186 ? 12.005 -31.967 13.745 1.00 14.75 186 GLN B N 1
ATOM 2505 C CA . GLN B 1 186 ? 11.924 -31.094 14.918 1.00 14.74 186 GLN B CA 1
ATOM 2506 C C . GLN B 1 186 ? 10.808 -30.048 14.831 1.00 14.36 186 GLN B C 1
ATOM 2507 O O . GLN B 1 186 ? 10.468 -29.426 15.837 1.00 14.42 186 GLN B O 1
ATOM 2513 N N . ILE B 1 187 ? 10.239 -29.854 13.645 1.00 14.21 187 ILE B N 1
ATOM 2514 C CA . ILE B 1 187 ? 9.305 -28.742 13.418 1.00 14.46 187 ILE B CA 1
ATOM 2515 C C . ILE B 1 187 ? 7.900 -29.177 12.980 1.00 14.31 187 ILE B C 1
ATOM 2516 O O . ILE B 1 187 ? 7.062 -28.339 12.648 1.00 14.33 187 ILE B O 1
ATOM 2521 N N . ILE B 1 188 ? 7.634 -30.478 13.008 1.00 13.96 188 ILE B N 1
ATOM 2522 C CA . ILE B 1 188 ? 6.341 -31.007 12.565 1.00 14.02 188 ILE B CA 1
ATOM 2523 C C . ILE B 1 188 ? 5.130 -30.452 13.330 1.00 13.98 188 ILE B C 1
ATOM 2524 O O . ILE B 1 188 ? 4.025 -30.407 12.788 1.00 14.29 188 ILE B O 1
ATOM 2529 N N . ASP B 1 189 ? 5.333 -30.025 14.574 1.00 13.92 189 ASP B N 1
ATOM 2530 C CA . ASP B 1 189 ? 4.228 -29.544 15.404 1.00 13.78 189 ASP B CA 1
ATOM 2531 C C . ASP B 1 189 ? 4.077 -28.023 15.403 1.00 13.26 189 ASP B C 1
ATOM 2532 O O . ASP B 1 189 ? 3.207 -27.488 16.090 1.00 13.01 189 ASP B O 1
ATOM 2537 N N . GLU B 1 190 ? 4.911 -27.333 14.625 1.00 13.13 190 GLU B N 1
ATOM 2538 C CA . GLU B 1 190 ? 4.799 -25.884 14.454 1.00 13.22 190 GLU B CA 1
ATOM 2539 C C . GLU B 1 190 ? 3.656 -25.537 13.501 1.00 13.40 190 GLU B C 1
ATOM 2540 O O . GLU B 1 190 ? 3.516 -26.172 12.451 1.00 13.63 190 GLU B O 1
ATOM 2546 N N . PRO B 1 191 ? 2.820 -24.544 13.867 1.00 13.55 191 PRO B N 1
ATOM 2547 C CA . PRO B 1 191 ? 1.932 -23.945 12.873 1.00 13.28 191 PRO B CA 1
ATOM 2548 C C . PRO B 1 191 ? 2.745 -23.555 11.646 1.00 12.99 191 PRO B C 1
ATOM 2549 O O . PRO B 1 191 ? 3.660 -22.741 11.750 1.00 12.62 191 PRO B O 1
ATOM 2553 N N . MET B 1 192 ? 2.433 -24.170 10.509 1.00 13.24 192 MET B N 1
ATOM 2554 C CA . MET B 1 192 ? 3.279 -24.081 9.321 1.00 13.31 192 MET B CA 1
ATOM 2555 C C . MET B 1 192 ? 2.458 -23.655 8.121 1.00 12.68 192 MET B C 1
ATOM 2556 O O . MET B 1 192 ? 1.355 -24.158 7.905 1.00 11.96 192 MET B O 1
ATOM 2561 N N . LEU B 1 193 ? 3.010 -22.731 7.341 1.00 11.87 193 LEU B N 1
ATOM 2562 C CA . LEU B 1 193 ? 2.310 -22.167 6.199 1.00 12.00 193 LEU B CA 1
ATOM 2563 C C . LEU B 1 193 ? 2.853 -22.739 4.891 1.00 11.83 193 LEU B C 1
ATOM 2564 O O . LEU B 1 193 ? 4.023 -22.534 4.560 1.00 12.16 193 LEU B O 1
ATOM 2569 N N . LEU B 1 194 ? 2.001 -23.471 4.172 1.00 11.46 194 LEU B N 1
ATOM 2570 C CA . LEU B 1 194 ? 2.340 -24.022 2.861 1.00 11.11 194 LEU B CA 1
ATOM 2571 C C . LEU B 1 194 ? 1.874 -23.066 1.770 1.00 11.07 194 LEU B C 1
ATOM 2572 O O . LEU B 1 194 ? 0.816 -22.447 1.887 1.00 12.73 194 LEU B O 1
ATOM 2577 N N . TYR B 1 195 ? 2.660 -22.973 0.705 1.00 9.61 195 TYR B N 1
ATOM 2578 C CA . TYR B 1 195 ? 2.358 -22.111 -0.440 1.00 8.60 195 TYR B CA 1
ATOM 2579 C C . TYR B 1 195 ? 2.921 -22.805 -1.680 1.00 7.77 195 TYR B C 1
ATOM 2580 O O . TYR B 1 195 ? 3.764 -23.707 -1.551 1.00 6.12 195 TYR B O 1
ATOM 2589 N N . PRO B 1 196 ? 2.430 -22.446 -2.881 1.00 6.42 196 PRO B N 1
ATOM 2590 C CA . PRO B 1 196 ? 1.269 -21.606 -3.145 1.00 5.77 196 PRO B CA 1
ATOM 2591 C C . PRO B 1 196 ? -0.027 -22.412 -3.213 1.00 5.62 196 PRO B C 1
ATOM 2592 O O . PRO B 1 196 ? -0.043 -23.611 -2.915 1.00 4.74 196 PRO B O 1
ATOM 2596 N N . VAL B 1 197 ? -1.108 -21.726 -3.570 1.00 6.30 197 VAL B N 1
ATOM 2597 C CA . VAL B 1 197 ? -2.365 -22.351 -3.951 1.00 5.73 197 VAL B CA 1
ATOM 2598 C C . VAL B 1 197 ? -2.459 -22.166 -5.470 1.00 6.15 197 VAL B C 1
ATOM 2599 O O . VAL B 1 197 ? -2.674 -21.055 -5.971 1.00 6.09 197 VAL B O 1
ATOM 2603 N N . SER B 1 198 ? -2.237 -23.256 -6.190 1.00 5.50 198 SER B N 1
ATOM 2604 C CA . SER B 1 198 ? -2.183 -23.259 -7.644 1.00 6.53 198 SER B CA 1
ATOM 2605 C C . SER B 1 198 ? -2.490 -24.677 -8.084 1.00 6.42 198 SER B C 1
ATOM 2606 O O . SER B 1 198 ? -2.651 -25.555 -7.240 1.00 7.11 198 SER B O 1
ATOM 2609 N N . GLN B 1 199 ? -2.570 -24.905 -9.391 1.00 6.36 199 GLN B N 1
ATOM 2610 C CA . GLN B 1 199 ? -2.788 -26.253 -9.910 1.00 6.58 199 GLN B CA 1
ATOM 2611 C C . GLN B 1 199 ? -1.601 -27.154 -9.557 1.00 5.87 199 GLN B C 1
ATOM 2612 O O . GLN B 1 199 ? -0.449 -26.717 -9.577 1.00 5.40 199 GLN B O 1
ATOM 2618 N N . LYS B 1 200 ? -1.889 -28.405 -9.219 1.00 5.69 200 LYS B N 1
ATOM 2619 C CA . LYS B 1 200 ? -0.848 -29.352 -8.835 1.00 5.26 200 LYS B CA 1
ATOM 2620 C C . LYS B 1 200 ? -0.249 -30.001 -10.078 1.00 4.66 200 LYS B C 1
ATOM 2621 O O . LYS B 1 200 ? -0.898 -30.042 -11.122 1.00 4.11 200 LYS B O 1
ATOM 2627 N N . PRO B 1 201 ? 0.999 -30.490 -9.989 1.00 4.65 201 PRO B N 1
ATOM 2628 C CA . PRO B 1 201 ? 1.913 -30.407 -8.857 1.00 4.49 201 PRO B CA 1
ATOM 2629 C C . PRO B 1 201 ? 2.580 -29.029 -8.784 1.00 4.80 201 PRO B C 1
ATOM 2630 O O . PRO B 1 201 ? 2.693 -28.331 -9.802 1.00 4.39 201 PRO B O 1
ATOM 2634 N N . ASN B 1 202 ? 3.009 -28.654 -7.582 1.00 4.96 202 ASN B N 1
ATOM 2635 C CA . ASN B 1 202 ? 3.569 -27.326 -7.324 1.00 5.24 202 ASN B CA 1
ATOM 2636 C C . ASN B 1 202 ? 4.508 -27.361 -6.107 1.00 5.50 202 ASN B C 1
ATOM 2637 O O . ASN B 1 202 ? 4.837 -28.441 -5.608 1.00 4.26 202 ASN B O 1
ATOM 2642 N N . PHE B 1 203 ? 4.946 -26.196 -5.628 1.00 5.96 203 PHE B N 1
ATOM 2643 C CA . PHE B 1 203 ? 5.912 -26.173 -4.534 1.00 6.41 203 PHE B CA 1
ATOM 2644 C C . PHE B 1 203 ? 5.330 -26.709 -3.220 1.00 6.49 203 PHE B C 1
ATOM 2645 O O . PHE B 1 203 ? 6.067 -27.228 -2.389 1.00 6.51 203 PHE B O 1
ATOM 2653 N N . ALA B 1 204 ? 4.016 -26.582 -3.043 1.00 6.74 204 ALA B N 1
ATOM 2654 C CA . ALA B 1 204 ? 3.342 -27.096 -1.853 1.00 7.12 204 ALA B CA 1
ATOM 2655 C C . ALA B 1 204 ? 3.330 -28.627 -1.836 1.00 7.47 204 ALA B C 1
ATOM 2656 O O . ALA B 1 204 ? 3.617 -29.238 -0.809 1.00 7.84 204 ALA B O 1
ATOM 2658 N N . THR B 1 205 ? 3.010 -29.243 -2.974 1.00 7.36 205 THR B N 1
ATOM 2659 C CA . THR B 1 205 ? 3.059 -30.700 -3.083 1.00 7.18 205 THR B CA 1
ATOM 2660 C C . THR B 1 205 ? 4.499 -31.201 -2.917 1.00 7.28 205 THR B C 1
ATOM 2661 O O . THR B 1 205 ? 4.718 -32.232 -2.296 1.00 7.65 205 THR B O 1
ATOM 2665 N N . PHE B 1 206 ? 5.475 -30.446 -3.422 1.00 7.31 206 PHE B N 1
ATOM 2666 C CA . PHE B 1 206 ? 6.893 -30.777 -3.216 1.00 7.35 206 PHE B CA 1
ATOM 2667 C C . PHE B 1 206 ? 7.283 -30.754 -1.735 1.00 7.10 206 PHE B C 1
ATOM 2668 O O . PHE B 1 206 ? 7.888 -31.706 -1.224 1.00 5.48 206 PHE B O 1
ATOM 2676 N N . ILE B 1 207 ? 6.946 -29.663 -1.053 1.00 7.43 207 ILE B N 1
ATOM 2677 C CA . ILE B 1 207 ? 7.279 -29.520 0.364 1.00 8.07 207 ILE B CA 1
ATOM 2678 C C . ILE B 1 207 ? 6.583 -30.595 1.210 1.00 8.35 207 ILE B C 1
ATOM 2679 O O . ILE B 1 207 ? 7.182 -31.137 2.137 1.00 8.96 207 ILE B O 1
ATOM 2684 N N . GLN B 1 208 ? 5.336 -30.923 0.878 1.00 9.09 208 GLN B N 1
ATOM 2685 C CA . GLN B 1 208 ? 4.608 -31.991 1.574 1.00 9.59 208 GLN B CA 1
ATOM 2686 C C . GLN B 1 208 ? 5.258 -33.372 1.404 1.00 9.38 208 GLN B C 1
ATOM 2687 O O . GLN B 1 208 ? 5.326 -34.145 2.360 1.00 8.37 208 GLN B O 1
ATOM 2693 N N . SER B 1 209 ? 5.728 -33.672 0.194 1.00 9.41 209 SER B N 1
ATOM 2694 C CA . SER B 1 209 ? 6.399 -34.946 -0.085 1.00 10.23 209 SER B CA 1
ATOM 2695 C C . SER B 1 209 ? 7.696 -35.098 0.719 1.00 10.66 209 SER B C 1
ATOM 2696 O O . SER B 1 209 ? 8.032 -36.206 1.138 1.00 10.74 209 SER B O 1
ATOM 2699 N N . LEU B 1 210 ? 8.408 -33.989 0.939 1.00 11.14 210 LEU B N 1
ATOM 2700 C CA . LEU B 1 210 ? 9.633 -34.001 1.753 1.00 11.00 210 LEU B CA 1
ATOM 2701 C C . LEU B 1 210 ? 9.378 -34.555 3.149 1.00 10.72 210 LEU B C 1
ATOM 2702 O O . LEU B 1 210 ? 10.186 -35.325 3.672 1.00 11.13 210 LEU B O 1
ATOM 2707 N N . PHE B 1 211 ? 8.259 -34.157 3.747 1.00 10.39 211 PHE B N 1
ATOM 2708 C CA . PHE B 1 211 ? 7.832 -34.724 5.028 1.00 10.93 211 PHE B CA 1
ATOM 2709 C C . PHE B 1 211 ? 7.436 -36.193 4.867 1.00 10.43 211 PHE B C 1
ATOM 2710 O O . PHE B 1 211 ? 7.826 -37.033 5.680 1.00 10.42 211 PHE B O 1
ATOM 2718 N N . THR B 1 212 ? 6.677 -36.498 3.815 1.00 10.48 212 THR B N 1
ATOM 2719 C CA . THR B 1 212 ? 6.175 -37.866 3.590 1.00 10.82 212 THR B CA 1
ATOM 2720 C C . THR B 1 212 ? 7.296 -38.875 3.322 1.00 10.38 212 THR B C 1
ATOM 2721 O O . THR B 1 212 ? 7.268 -39.991 3.861 1.00 9.46 212 THR B O 1
ATOM 2725 N N . GLU B 1 213 ? 8.276 -38.495 2.502 1.00 10.68 213 GLU B N 1
ATOM 2726 C CA . GLU B 1 213 ? 9.428 -39.364 2.233 1.00 12.06 213 GLU B CA 1
ATOM 2727 C C . GLU B 1 213 ? 10.282 -39.574 3.490 1.00 12.55 213 GLU B C 1
ATOM 2728 O O . GLU B 1 213 ? 10.876 -40.634 3.668 1.00 12.53 213 GLU B O 1
ATOM 2734 N N . LEU B 1 214 ? 10.315 -38.566 4.359 1.00 13.04 214 LEU B N 1
ATOM 2735 C CA . LEU B 1 214 ? 10.990 -38.665 5.656 1.00 13.37 214 LEU B CA 1
ATOM 2736 C C . LEU B 1 214 ? 10.121 -39.332 6.724 1.00 13.92 214 LEU B C 1
ATOM 2737 O O . LEU B 1 214 ? 10.551 -39.480 7.869 1.00 14.53 214 LEU B O 1
ATOM 2742 N N . GLY B 1 215 ? 8.906 -39.735 6.355 1.00 14.23 215 GLY B N 1
ATOM 2743 C CA . GLY B 1 215 ? 8.022 -40.468 7.260 1.00 14.43 215 GLY B CA 1
ATOM 2744 C C . GLY B 1 215 ? 7.371 -39.568 8.291 1.00 14.56 215 GLY B C 1
ATOM 2745 O O . GLY B 1 215 ? 6.984 -40.027 9.367 1.00 14.72 215 GLY B O 1
ATOM 2746 N N . LEU B 1 216 ? 7.232 -38.292 7.945 1.00 14.51 216 LEU B N 1
ATOM 2747 C CA . LEU B 1 216 ? 6.755 -37.266 8.865 1.00 14.79 216 LEU B CA 1
ATOM 2748 C C . LEU B 1 216 ? 5.396 -36.740 8.426 1.00 14.92 216 LEU B C 1
ATOM 2749 O O . LEU B 1 216 ? 5.062 -36.766 7.238 1.00 15.19 216 LEU B O 1
ATOM 2754 N N . VAL B 1 217 ? 4.626 -36.252 9.394 1.00 15.01 217 VAL B N 1
ATOM 2755 C CA . VAL B 1 217 ? 3.341 -35.612 9.128 1.00 15.22 217 VAL B CA 1
ATOM 2756 C C . VAL B 1 217 ? 3.264 -34.314 9.934 1.00 15.67 217 VAL B C 1
ATOM 2757 O O . VAL B 1 217 ? 3.270 -34.354 11.165 1.00 15.73 217 VAL B O 1
ATOM 2761 N N . PRO B 1 218 ? 3.214 -33.156 9.249 1.00 15.68 218 PRO B N 1
ATOM 2762 C CA . PRO B 1 218 ? 2.997 -31.901 9.967 1.00 15.65 218 PRO B CA 1
ATOM 2763 C C . PRO B 1 218 ? 1.554 -31.782 10.465 1.00 15.93 218 PRO B C 1
ATOM 2764 O O . PRO B 1 218 ? 0.615 -31.930 9.679 1.00 16.48 218 PRO B O 1
ATOM 2768 N N . SER B 1 219 ? 1.389 -31.512 11.758 1.00 15.59 219 SER B N 1
ATOM 2769 C CA . SER B 1 219 ? 0.071 -31.512 12.390 1.00 15.37 219 SER B CA 1
ATOM 2770 C C . SER B 1 219 ? -0.726 -30.224 12.178 1.00 15.55 219 SER B C 1
ATOM 2771 O O . SER B 1 219 ? -1.951 -30.230 12.295 1.00 15.99 219 SER B O 1
ATOM 2774 N N . LYS B 1 220 ? -0.044 -29.124 11.868 1.00 15.39 220 LYS B N 1
ATOM 2775 C CA . LYS B 1 220 ? -0.700 -27.820 11.790 1.00 15.09 220 LYS B CA 1
ATOM 2776 C C . LYS B 1 220 ? -0.345 -27.089 10.486 1.00 14.75 220 LYS B C 1
ATOM 2777 O O . LYS B 1 220 ? 0.350 -26.072 10.492 1.00 15.04 220 LYS B O 1
ATOM 2783 N N . LEU B 1 221 ? -0.838 -27.628 9.373 1.00 14.16 221 LEU B N 1
ATOM 2784 C CA . LEU B 1 221 ? -0.630 -27.045 8.043 1.00 13.43 221 LEU B CA 1
ATOM 2785 C C . LEU B 1 221 ? -1.752 -26.090 7.662 1.00 12.67 221 LEU B C 1
ATOM 2786 O O . LEU B 1 221 ? -2.928 -26.433 7.779 1.00 11.99 221 LEU B O 1
ATOM 2791 N N . THR B 1 222 ? -1.376 -24.909 7.173 1.00 11.98 222 THR B N 1
ATOM 2792 C CA . THR B 1 222 ? -2.324 -23.971 6.568 1.00 11.32 222 THR B CA 1
ATOM 2793 C C . THR B 1 222 ? -1.838 -23.606 5.168 1.00 9.72 222 THR B C 1
ATOM 2794 O O . THR B 1 222 ? -0.647 -23.365 4.962 1.00 8.47 222 THR B O 1
ATOM 2798 N N . GLU B 1 223 ? -2.761 -23.579 4.211 1.00 9.21 223 GLU B N 1
ATOM 2799 C CA . GLU B 1 223 ? -2.429 -23.231 2.831 1.00 9.39 223 GLU B CA 1
ATOM 2800 C C . GLU B 1 223 ? -2.534 -21.725 2.644 1.00 7.45 223 GLU B C 1
ATOM 2801 O O . GLU B 1 223 ? -3.536 -21.123 3.014 1.00 6.78 223 GLU B O 1
ATOM 2807 N N . ILE B 1 224 ? -1.492 -21.134 2.068 1.00 7.15 224 ILE B N 1
ATOM 2808 C CA . ILE B 1 224 ? -1.430 -19.704 1.789 1.00 6.59 224 ILE B CA 1
ATOM 2809 C C . ILE B 1 224 ? -1.111 -19.568 0.307 1.00 5.78 224 ILE B C 1
ATOM 2810 O O . ILE B 1 224 ? -0.326 -20.357 -0.224 1.00 5.78 224 ILE B O 1
ATOM 2815 N N . ARG B 1 225 ? -1.711 -18.589 -0.367 1.00 4.98 225 ARG B N 1
ATOM 2816 C CA . ARG B 1 225 ? -1.709 -18.582 -1.842 1.00 5.24 225 ARG B CA 1
ATOM 2817 C C . ARG B 1 225 ? -0.371 -18.265 -2.516 1.00 4.59 225 ARG B C 1
ATOM 2818 O O . ARG B 1 225 ? -0.147 -18.694 -3.650 1.00 6.33 225 ARG B O 1
ATOM 2826 N N . GLU B 1 226 ? 0.489 -17.492 -1.850 1.00 3.80 226 GLU B N 1
ATOM 2827 C CA . GLU B 1 226 ? 1.812 -17.141 -2.386 1.00 4.44 226 GLU B CA 1
ATOM 2828 C C . GLU B 1 226 ? 2.849 -17.002 -1.263 1.00 4.73 226 GLU B C 1
ATOM 2829 O O . GLU B 1 226 ? 2.517 -16.658 -0.114 1.00 3.64 226 GLU B O 1
ATOM 2835 N N . ILE B 1 227 ? 4.104 -17.265 -1.608 1.00 5.27 227 ILE B N 1
ATOM 2836 C CA . ILE B 1 227 ? 5.228 -17.169 -0.670 1.00 5.66 227 ILE B CA 1
ATOM 2837 C C . ILE B 1 227 ? 5.314 -15.825 0.063 1.00 6.41 227 ILE B C 1
ATOM 2838 O O . ILE B 1 227 ? 5.570 -15.789 1.270 1.00 7.32 227 ILE B O 1
ATOM 2843 N N . GLN B 1 228 ? 5.096 -14.729 -0.654 1.00 6.10 228 GLN B N 1
ATOM 2844 C CA . GLN B 1 228 ? 5.211 -13.396 -0.052 1.00 6.29 228 GLN B CA 1
ATOM 2845 C C . GLN B 1 228 ? 4.157 -13.180 1.040 1.00 5.82 228 GLN B C 1
ATOM 2846 O O . GLN B 1 228 ? 4.437 -12.522 2.047 1.00 5.78 228 GLN B O 1
ATOM 2852 N N . LEU B 1 229 ? 2.984 -13.783 0.867 1.00 5.73 229 LEU B N 1
ATOM 2853 C CA . LEU B 1 229 ? 1.950 -13.792 1.907 1.00 5.76 229 LEU B CA 1
ATOM 2854 C C . LEU B 1 229 ? 2.366 -14.694 3.073 1.00 5.94 229 LEU B C 1
ATOM 2855 O O . LEU B 1 229 ? 2.235 -14.310 4.233 1.00 5.98 229 LEU B O 1
ATOM 2860 N N . ALA B 1 230 ? 2.837 -15.897 2.769 1.00 6.32 230 ALA B N 1
ATOM 2861 C CA . ALA B 1 230 ? 3.334 -16.795 3.816 1.00 6.10 230 ALA B CA 1
ATOM 2862 C C . ALA B 1 230 ? 4.357 -16.066 4.688 1.00 6.37 230 ALA B C 1
ATOM 2863 O O . ALA B 1 230 ? 4.249 -16.071 5.921 1.00 7.31 230 ALA B O 1
ATOM 2865 N N . LEU B 1 231 ? 5.338 -15.433 4.053 1.00 5.54 231 LEU B N 1
ATOM 2866 C CA . LEU B 1 231 ? 6.421 -14.787 4.799 1.00 6.12 231 LEU B CA 1
ATOM 2867 C C . LEU B 1 231 ? 5.911 -13.642 5.673 1.00 5.76 231 LEU B C 1
ATOM 2868 O O . LEU B 1 231 ? 6.319 -13.509 6.828 1.00 5.16 231 LEU B O 1
ATOM 2873 N N . GLY B 1 232 ? 5.017 -12.825 5.124 1.00 5.66 232 GLY B N 1
ATOM 2874 C CA . GLY B 1 232 ? 4.405 -11.735 5.890 1.00 5.84 232 GLY B CA 1
ATOM 2875 C C . GLY B 1 232 ? 3.628 -12.217 7.103 1.00 5.54 232 GLY B C 1
ATOM 2876 O O . GLY B 1 232 ? 3.654 -11.591 8.163 1.00 5.13 232 GLY B O 1
ATOM 2877 N N . LEU B 1 233 ? 2.922 -13.330 6.942 1.00 5.16 233 LEU B N 1
ATOM 2878 C CA . LEU B 1 233 ? 2.128 -13.893 8.022 1.00 5.33 233 LEU B CA 1
ATOM 2879 C C . LEU B 1 233 ? 3.005 -14.502 9.121 1.00 5.14 233 LEU B C 1
ATOM 2880 O O . LEU B 1 233 ? 2.664 -14.429 10.304 1.00 5.63 233 LEU B O 1
ATOM 2885 N N . VAL B 1 234 ? 4.131 -15.094 8.732 1.00 5.46 234 VAL B N 1
ATOM 2886 C CA . VAL B 1 234 ? 5.160 -15.502 9.691 1.00 5.35 234 VAL B CA 1
ATOM 2887 C C . VAL B 1 234 ? 5.624 -14.303 10.533 1.00 5.39 234 VAL B C 1
ATOM 2888 O O . VAL B 1 234 ? 5.743 -14.409 11.756 1.00 5.98 234 VAL B O 1
ATOM 2892 N N . ALA B 1 235 ? 5.895 -13.176 9.871 1.00 5.60 235 ALA B N 1
ATOM 2893 C CA . ALA B 1 235 ? 6.308 -11.943 10.551 1.00 5.66 235 ALA B CA 1
ATOM 2894 C C . ALA B 1 235 ? 5.223 -11.385 11.473 1.00 5.50 235 ALA B C 1
ATOM 2895 O O . ALA B 1 235 ? 5.539 -10.795 12.505 1.00 5.18 235 ALA B O 1
ATOM 2897 N N . ALA B 1 236 ? 3.957 -11.559 11.088 1.00 5.51 236 ALA B N 1
ATOM 2898 C CA . ALA B 1 236 ? 2.816 -11.128 11.901 1.00 5.79 236 ALA B CA 1
ATOM 2899 C C . ALA B 1 236 ? 2.514 -12.077 13.067 1.00 6.37 236 ALA B C 1
ATOM 2900 O O . ALA B 1 236 ? 1.681 -11.757 13.914 1.00 7.34 236 ALA B O 1
ATOM 2902 N N . GLY B 1 237 ? 3.174 -13.235 13.104 1.00 6.42 237 GLY B N 1
ATOM 2903 C CA . GLY B 1 237 ? 3.061 -14.173 14.226 1.00 7.30 237 GLY B CA 1
ATOM 2904 C C . GLY B 1 237 ? 2.246 -15.427 13.947 1.00 7.73 237 GLY B C 1
ATOM 2905 O O . GLY B 1 237 ? 1.822 -16.108 14.883 1.00 8.31 237 GLY B O 1
ATOM 2906 N N . GLU B 1 238 ? 2.041 -15.750 12.671 1.00 8.14 238 GLU B N 1
ATOM 2907 C CA . GLU B 1 238 ? 1.158 -16.857 12.279 1.00 9.06 238 GLU B CA 1
ATOM 2908 C C . GLU B 1 238 ? 1.845 -18.222 12.210 1.00 9.86 238 GLU B C 1
ATOM 2909 O O . GLU B 1 238 ? 1.184 -19.229 11.933 1.00 11.16 238 GLU B O 1
ATOM 2915 N N . GLY B 1 239 ? 3.152 -18.264 12.448 1.00 9.08 239 GLY B N 1
ATOM 2916 C CA . GLY B 1 239 ? 3.877 -19.530 12.485 1.00 8.38 239 GLY B CA 1
ATOM 2917 C C . GLY B 1 239 ? 5.220 -19.506 11.778 1.00 7.54 239 GLY B C 1
ATOM 2918 O O . GLY B 1 239 ? 6.007 -18.573 11.950 1.00 8.49 239 GLY B O 1
ATOM 2919 N N . VAL B 1 240 ? 5.482 -20.552 11.000 1.00 7.22 240 VAL B N 1
ATOM 2920 C CA . VAL B 1 240 ? 6.737 -20.700 10.261 1.00 6.93 240 VAL B CA 1
ATOM 2921 C C . VAL B 1 240 ? 6.444 -21.109 8.818 1.00 6.84 240 VAL B C 1
ATOM 2922 O O . VAL B 1 240 ? 5.302 -21.423 8.485 1.00 5.94 240 VAL B O 1
ATOM 2926 N N . CYS B 1 241 ? 7.475 -21.097 7.974 1.00 7.23 241 CYS B N 1
ATOM 2927 C CA A CYS B 1 241 ? 7.329 -21.409 6.555 0.50 6.88 241 CYS B CA 1
ATOM 2928 C CA B CYS B 1 241 ? 7.317 -21.523 6.583 0.50 6.90 241 CYS B CA 1
ATOM 2929 C C . CYS B 1 241 ? 8.651 -21.887 5.951 1.00 6.71 241 CYS B C 1
ATOM 2930 O O . CYS B 1 241 ? 9.694 -21.306 6.244 1.00 7.52 241 CYS B O 1
ATOM 2935 N N . ILE B 1 242 ? 8.609 -22.912 5.103 1.00 6.25 242 ILE B N 1
ATOM 2936 C CA . ILE B 1 242 ? 9.818 -23.406 4.438 1.00 6.49 242 ILE B CA 1
ATOM 2937 C C . ILE B 1 242 ? 9.958 -22.718 3.089 1.00 6.72 242 ILE B C 1
ATOM 2938 O O . ILE B 1 242 ? 8.999 -22.657 2.308 1.00 7.86 242 ILE B O 1
ATOM 2943 N N . VAL B 1 243 ? 11.146 -22.184 2.818 1.00 6.43 243 VAL B N 1
ATOM 2944 C CA . VAL B 1 243 ? 11.393 -21.442 1.584 1.00 5.44 243 VAL B CA 1
ATOM 2945 C C . VAL B 1 243 ? 12.755 -21.772 0.960 1.00 4.40 243 VAL B C 1
ATOM 2946 O O . VAL B 1 243 ? 13.682 -22.172 1.670 1.00 2.00 243 VAL B O 1
ATOM 2950 N N . PRO B 1 244 ? 12.889 -21.568 -0.366 1.00 4.78 244 PRO B N 1
ATOM 2951 C CA . PRO B 1 244 ? 14.198 -21.673 -1.008 1.00 5.77 244 PRO B CA 1
ATOM 2952 C C . PRO B 1 244 ? 15.127 -20.552 -0.554 1.00 5.89 244 PRO B C 1
ATOM 2953 O O . PRO B 1 244 ? 14.653 -19.483 -0.153 1.00 7.08 244 PRO B O 1
ATOM 2957 N N . ALA B 1 245 ? 16.431 -20.795 -0.645 1.00 5.89 245 ALA B N 1
ATOM 2958 C CA . ALA B 1 245 ? 17.455 -19.843 -0.202 1.00 6.37 245 ALA B CA 1
ATOM 2959 C C . ALA B 1 245 ? 17.268 -18.442 -0.788 1.00 6.88 245 ALA B C 1
ATOM 2960 O O . ALA B 1 245 ? 17.439 -17.440 -0.077 1.00 5.97 245 ALA B O 1
ATOM 2962 N N . SER B 1 246 ? 16.912 -18.370 -2.074 1.00 6.60 246 SER B N 1
ATOM 2963 C CA . SER B 1 246 ? 16.758 -17.074 -2.755 1.00 6.87 246 SER B CA 1
ATOM 2964 C C . SER B 1 246 ? 15.618 -16.232 -2.180 1.00 6.35 246 SER B C 1
ATOM 2965 O O . SER B 1 246 ? 15.635 -15.003 -2.304 1.00 5.89 246 SER B O 1
ATOM 2968 N N . ALA B 1 247 ? 14.653 -16.885 -1.536 1.00 6.72 247 ALA B N 1
ATOM 2969 C CA . ALA B 1 247 ? 13.502 -16.208 -0.927 1.00 7.72 247 ALA B CA 1
ATOM 2970 C C . ALA B 1 247 ? 13.893 -15.357 0.279 1.00 8.70 247 ALA B C 1
ATOM 2971 O O . ALA B 1 247 ? 13.169 -14.430 0.648 1.00 9.23 247 ALA B O 1
ATOM 2973 N N . MET B 1 248 ? 15.054 -15.648 0.867 1.00 8.51 248 MET B N 1
ATOM 2974 C CA . MET B 1 248 ? 15.621 -14.811 1.932 1.00 8.44 248 MET B CA 1
ATOM 2975 C C . MET B 1 248 ? 15.763 -13.348 1.506 1.00 8.36 248 MET B C 1
ATOM 2976 O O . MET B 1 248 ? 15.743 -12.455 2.342 1.00 9.10 248 MET B O 1
ATOM 2981 N N . ASP B 1 249 ? 15.897 -13.108 0.208 1.00 8.10 249 ASP B N 1
ATOM 2982 C CA . ASP B 1 249 ? 15.976 -11.748 -0.312 1.00 7.73 249 ASP B CA 1
ATOM 2983 C C . ASP B 1 249 ? 14.621 -11.053 -0.439 1.00 7.01 249 ASP B C 1
ATOM 2984 O O . ASP B 1 249 ? 14.572 -9.862 -0.724 1.00 7.11 249 ASP B O 1
ATOM 2989 N N . ILE B 1 250 ? 13.524 -11.784 -0.247 1.00 5.79 250 ILE B N 1
ATOM 2990 C CA . ILE B 1 250 ? 12.203 -11.160 -0.236 1.00 6.07 250 ILE B CA 1
ATOM 2991 C C . ILE B 1 250 ? 12.142 -10.354 1.059 1.00 5.92 250 ILE B C 1
ATOM 2992 O O . ILE B 1 250 ? 12.254 -10.917 2.144 1.00 7.02 250 ILE B O 1
ATOM 2997 N N . GLY B 1 251 ? 11.963 -9.044 0.937 1.00 4.70 251 GLY B N 1
ATOM 2998 C CA . GLY B 1 251 ? 12.266 -8.105 2.025 1.00 5.13 251 GLY B CA 1
ATOM 2999 C C . GLY B 1 251 ? 11.269 -7.939 3.161 1.00 5.31 251 GLY B C 1
ATOM 3000 O O . GLY B 1 251 ? 11.141 -6.837 3.729 1.00 4.80 251 GLY B O 1
ATOM 3001 N N . VAL B 1 252 ? 10.579 -9.019 3.515 1.00 5.40 252 VAL B N 1
ATOM 3002 C CA . VAL B 1 252 ? 9.686 -9.015 4.675 1.00 4.62 252 VAL B CA 1
ATOM 3003 C C . VAL B 1 252 ? 10.568 -8.894 5.911 1.00 4.66 252 VAL B C 1
ATOM 3004 O O . VAL B 1 252 ? 11.665 -9.452 5.959 1.00 5.53 252 VAL B O 1
ATOM 3008 N N . LYS B 1 253 ? 10.086 -8.156 6.901 1.00 4.22 253 LYS B N 1
ATOM 3009 C CA . LYS B 1 253 ? 10.928 -7.711 7.996 1.00 4.60 253 LYS B CA 1
ATOM 3010 C C . LYS B 1 253 ? 10.785 -8.565 9.248 1.00 4.19 253 LYS B C 1
ATOM 3011 O O . LYS B 1 253 ? 9.786 -9.274 9.425 1.00 3.30 253 LYS B O 1
ATOM 3017 N N . ASN B 1 254 ? 11.817 -8.496 10.093 1.00 3.70 254 ASN B N 1
ATOM 3018 C CA . ASN B 1 254 ? 11.851 -9.158 11.403 1.00 4.31 254 ASN B CA 1
ATOM 3019 C C . ASN B 1 254 ? 11.839 -10.686 11.347 1.00 4.59 254 ASN B C 1
ATOM 3020 O O . ASN B 1 254 ? 11.377 -11.345 12.285 1.00 4.59 254 ASN B O 1
ATOM 3025 N N . LEU B 1 255 ? 12.400 -11.235 10.270 1.00 4.71 255 LEU B N 1
ATOM 3026 C CA . LEU B 1 255 ? 12.526 -12.677 10.104 1.00 5.38 255 LEU B CA 1
ATOM 3027 C C . LEU B 1 255 ? 13.955 -13.184 10.324 1.00 6.24 255 LEU B C 1
ATOM 3028 O O . LEU B 1 255 ? 14.930 -12.442 10.165 1.00 6.67 255 LEU B O 1
ATOM 3033 N N . LEU B 1 256 ? 14.051 -14.457 10.710 1.00 6.41 256 LEU B N 1
ATOM 3034 C CA . LEU B 1 256 ? 15.292 -15.218 10.669 1.00 6.55 256 LEU B CA 1
ATOM 3035 C C . LEU B 1 256 ? 15.054 -16.419 9.768 1.00 7.22 256 LEU B C 1
ATOM 3036 O O . LEU B 1 256 ? 13.922 -16.907 9.655 1.00 7.23 256 LEU B O 1
ATOM 3041 N N . TYR B 1 257 ? 16.118 -16.878 9.118 1.00 6.67 257 TYR B N 1
ATOM 3042 C CA . TYR B 1 257 ? 16.047 -18.011 8.216 1.00 7.04 257 TYR B CA 1
ATOM 3043 C C . TYR B 1 257 ? 16.972 -19.111 8.702 1.00 7.28 257 TYR B C 1
ATOM 3044 O O . TYR B 1 257 ? 18.199 -18.973 8.684 1.00 7.21 257 TYR B O 1
ATOM 3053 N N . ILE B 1 258 ? 16.364 -20.208 9.134 1.00 6.94 258 ILE B N 1
ATOM 3054 C CA . ILE B 1 258 ? 17.094 -21.297 9.753 1.00 6.88 258 ILE B CA 1
ATOM 3055 C C . ILE B 1 258 ? 17.462 -22.291 8.667 1.00 7.01 258 ILE B C 1
ATOM 3056 O O . ILE B 1 258 ? 16.582 -22.754 7.931 1.00 6.57 258 ILE B O 1
ATOM 3061 N N . PRO B 1 259 ? 18.759 -22.629 8.559 1.00 6.61 259 PRO B N 1
ATOM 3062 C CA . PRO B 1 259 ? 19.146 -23.631 7.566 1.00 6.72 259 PRO B CA 1
ATOM 3063 C C . PRO B 1 259 ? 18.484 -24.975 7.859 1.00 6.36 259 PRO B C 1
ATOM 3064 O O . PRO B 1 259 ? 18.466 -25.401 9.013 1.00 7.05 259 PRO B O 1
ATOM 3068 N N . ILE B 1 260 ? 17.926 -25.619 6.837 1.00 6.29 260 ILE B N 1
ATOM 3069 C CA . ILE B 1 260 ? 17.378 -26.971 6.998 1.00 6.67 260 ILE B CA 1
ATOM 3070 C C . ILE B 1 260 ? 18.458 -28.004 6.653 1.00 7.26 260 ILE B C 1
ATOM 3071 O O . ILE B 1 260 ? 18.948 -28.060 5.521 1.00 7.93 260 ILE B O 1
ATOM 3076 N N . LEU B 1 261 ? 18.796 -28.827 7.640 1.00 6.76 261 LEU B N 1
ATOM 3077 C CA . LEU B 1 261 ? 19.968 -29.705 7.585 1.00 6.72 261 LEU B CA 1
ATOM 3078 C C . LEU B 1 261 ? 19.782 -30.959 6.731 1.00 7.07 261 LEU B C 1
ATOM 3079 O O . LEU B 1 261 ? 20.765 -31.569 6.311 1.00 8.13 261 LEU B O 1
ATOM 3084 N N . ASP B 1 262 ? 18.533 -31.341 6.482 1.00 6.85 262 ASP B N 1
ATOM 3085 C CA . ASP B 1 262 ? 18.220 -32.554 5.721 1.00 7.42 262 ASP B CA 1
ATOM 3086 C C . ASP B 1 262 ? 18.834 -32.548 4.316 1.00 7.42 262 ASP B C 1
ATOM 3087 O O . ASP B 1 262 ? 18.880 -31.512 3.645 1.00 6.79 262 ASP B O 1
ATOM 3092 N N . ASP B 1 263 ? 19.308 -33.713 3.887 1.00 8.16 263 ASP B N 1
ATOM 3093 C CA . ASP B 1 263 ? 19.989 -33.865 2.596 1.00 8.78 263 ASP B CA 1
ATOM 3094 C C . ASP B 1 263 ? 19.070 -33.606 1.407 1.00 9.61 263 ASP B C 1
ATOM 3095 O O . ASP B 1 263 ? 19.471 -32.960 0.434 1.00 10.66 263 ASP B O 1
ATOM 3100 N N . ASP B 1 264 ? 17.836 -34.091 1.492 1.00 9.27 264 ASP B N 1
ATOM 3101 C CA . ASP B 1 264 ? 16.866 -33.887 0.419 1.00 9.46 264 ASP B CA 1
ATOM 3102 C C . ASP B 1 264 ? 16.170 -32.519 0.478 1.00 9.07 264 ASP B C 1
ATOM 3103 O O . ASP B 1 264 ? 15.378 -32.191 -0.401 1.00 9.26 264 ASP B O 1
ATOM 3108 N N . ALA B 1 265 ? 16.471 -31.718 1.498 1.00 8.82 265 ALA B N 1
ATOM 3109 C CA . ALA B 1 265 ? 15.839 -30.413 1.653 1.00 9.07 265 ALA B CA 1
ATOM 3110 C C . ALA B 1 265 ? 16.499 -29.362 0.754 1.00 8.78 265 ALA B C 1
ATOM 3111 O O . ALA B 1 265 ? 17.188 -28.457 1.229 1.00 8.73 265 ALA B O 1
ATOM 3113 N N . TYR B 1 266 ? 16.278 -29.491 -0.551 1.00 8.82 266 TYR B N 1
ATOM 3114 C CA . TYR B 1 266 ? 16.753 -28.511 -1.525 1.00 8.62 266 TYR B CA 1
ATOM 3115 C C . TYR B 1 266 ? 15.766 -28.449 -2.682 1.00 8.33 266 TYR B C 1
ATOM 3116 O O . TYR B 1 266 ? 15.033 -29.406 -2.925 1.00 7.44 266 TYR B O 1
ATOM 3125 N N . SER B 1 267 ? 15.759 -27.325 -3.395 1.00 7.60 267 SER B N 1
ATOM 3126 C CA . SER B 1 267 ? 14.907 -27.158 -4.567 1.00 8.19 267 SER B CA 1
ATOM 3127 C C . SER B 1 267 ? 15.767 -26.867 -5.792 1.00 7.91 267 SER B C 1
ATOM 3128 O O . SER B 1 267 ? 16.546 -25.911 -5.785 1.00 8.02 267 SER B O 1
ATOM 3131 N N . PRO B 1 268 ? 15.635 -27.686 -6.850 1.00 8.52 268 PRO B N 1
ATOM 3132 C CA . PRO B 1 268 ? 16.427 -27.468 -8.059 1.00 9.17 268 PRO B CA 1
ATOM 3133 C C . PRO B 1 268 ? 16.011 -26.233 -8.859 1.00 9.68 268 PRO B C 1
ATOM 3134 O O . PRO B 1 268 ? 14.847 -25.811 -8.799 1.00 9.89 268 PRO B O 1
ATOM 3138 N N . ILE B 1 269 ? 16.966 -25.651 -9.583 1.00 8.92 269 ILE B N 1
ATOM 3139 C CA . ILE B 1 269 ? 16.667 -24.665 -10.621 1.00 9.15 269 ILE B CA 1
ATOM 3140 C C . ILE B 1 269 ? 17.077 -25.287 -11.941 1.00 7.58 269 ILE B C 1
ATOM 3141 O O . ILE B 1 269 ? 18.232 -25.674 -12.105 1.00 5.85 269 ILE B O 1
ATOM 3146 N N . SER B 1 270 ? 16.131 -25.368 -12.874 1.00 7.52 270 SER B N 1
ATOM 3147 C CA . SER B 1 270 ? 16.322 -26.116 -14.110 1.00 8.18 270 SER B CA 1
ATOM 3148 C C . SER B 1 270 ? 16.054 -25.261 -15.340 1.00 7.73 270 SER B C 1
ATOM 3149 O O . SER B 1 270 ? 15.142 -24.426 -15.343 1.00 7.36 270 SER B O 1
ATOM 3152 N N . LEU B 1 271 ? 16.866 -25.471 -16.369 1.00 7.24 271 LEU B N 1
ATOM 3153 C CA . LEU B 1 271 ? 16.582 -24.986 -17.710 1.00 7.25 271 LEU B CA 1
ATOM 3154 C C . LEU B 1 271 ? 16.220 -26.168 -18.609 1.00 6.51 271 LEU B C 1
ATOM 3155 O O . LEU B 1 271 ? 17.021 -27.086 -18.788 1.00 5.25 271 LEU B O 1
ATOM 3160 N N . ALA B 1 272 ? 15.030 -26.129 -19.195 1.00 6.44 272 ALA B N 1
ATOM 3161 C CA . ALA B 1 272 ? 14.590 -27.196 -20.093 1.00 6.12 272 ALA B CA 1
ATOM 3162 C C . ALA B 1 272 ? 14.473 -26.663 -21.520 1.00 5.88 272 ALA B C 1
ATOM 3163 O O . ALA B 1 272 ? 13.985 -25.549 -21.742 1.00 5.54 272 ALA B O 1
ATOM 3165 N N . VAL B 1 273 ? 14.932 -27.472 -22.471 1.00 5.74 273 VAL B N 1
ATOM 3166 C CA . VAL B 1 273 ? 14.848 -27.162 -23.887 1.00 5.81 273 VAL B CA 1
ATOM 3167 C C . VAL B 1 273 ? 14.489 -28.430 -24.652 1.00 5.46 273 VAL B C 1
ATOM 3168 O O . VAL B 1 273 ? 14.632 -29.541 -24.133 1.00 5.43 273 VAL B O 1
ATOM 3172 N N . ARG B 1 274 ? 14.009 -28.277 -25.881 1.00 5.47 274 ARG B N 1
ATOM 3173 C CA . ARG B 1 274 ? 13.766 -29.439 -26.738 1.00 5.73 274 ARG B CA 1
ATOM 3174 C C . ARG B 1 274 ? 15.098 -30.120 -27.071 1.00 5.57 274 ARG B C 1
ATOM 3175 O O . ARG B 1 274 ? 16.086 -29.445 -27.356 1.00 4.61 274 ARG B O 1
ATOM 3183 N N . ASN B 1 275 ? 15.120 -31.452 -27.016 1.00 6.58 275 ASN B N 1
ATOM 3184 C CA . ASN B 1 275 ? 16.284 -32.241 -27.460 1.00 7.49 275 ASN B CA 1
ATOM 3185 C C . ASN B 1 275 ? 16.759 -31.873 -28.865 1.00 7.55 275 ASN B C 1
ATOM 3186 O O . ASN B 1 275 ? 17.955 -31.872 -29.144 1.00 8.54 275 ASN B O 1
ATOM 3191 N N . MET B 1 276 ? 15.807 -31.588 -29.748 1.00 7.71 276 MET B N 1
ATOM 3192 C CA . MET B 1 276 ? 16.097 -31.245 -31.144 1.00 8.68 276 MET B CA 1
ATOM 3193 C C . MET B 1 276 ? 16.680 -29.835 -31.332 1.00 7.92 276 MET B C 1
ATOM 3194 O O . MET B 1 276 ? 17.186 -29.510 -32.412 1.00 7.18 276 MET B O 1
ATOM 3199 N N . ASP B 1 277 ? 16.610 -29.007 -30.291 1.00 7.26 277 ASP B N 1
ATOM 3200 C CA . ASP B 1 277 ? 16.958 -27.590 -30.391 1.00 7.10 277 ASP B CA 1
ATOM 3201 C C . ASP B 1 277 ? 18.460 -27.374 -30.229 1.00 6.95 277 ASP B C 1
ATOM 3202 O O . ASP B 1 277 ? 19.025 -27.643 -29.167 1.00 6.42 277 ASP B O 1
ATOM 3207 N N . HIS B 1 278 ? 19.095 -26.890 -31.292 1.00 6.62 278 HIS B N 1
ATOM 3208 C CA . HIS B 1 278 ? 20.514 -26.552 -31.262 1.00 6.35 278 HIS B CA 1
ATOM 3209 C C . HIS B 1 278 ? 20.727 -25.072 -31.582 1.00 5.38 278 HIS B C 1
ATOM 3210 O O . HIS B 1 278 ? 21.765 -24.694 -32.128 1.00 4.33 278 HIS B O 1
ATOM 3217 N N . SER B 1 279 ? 19.746 -24.244 -31.230 1.00 4.73 279 SER B N 1
ATOM 3218 C CA . SER B 1 279 ? 19.836 -22.801 -31.448 1.00 5.16 279 SER B CA 1
ATOM 3219 C C . SER B 1 279 ? 20.961 -22.220 -30.612 1.00 4.84 279 SER B C 1
ATOM 3220 O O . SER B 1 279 ? 21.249 -22.721 -29.523 1.00 4.60 279 SER B O 1
ATOM 3223 N N . ASN B 1 280 ? 21.578 -21.153 -31.113 1.00 5.52 280 ASN B N 1
ATOM 3224 C CA . ASN B 1 280 ? 22.688 -20.501 -30.416 1.00 5.41 280 ASN B CA 1
ATOM 3225 C C . ASN B 1 280 ? 22.262 -19.762 -29.135 1.00 5.09 280 ASN B C 1
ATOM 3226 O O . ASN B 1 280 ? 23.093 -19.488 -28.272 1.00 3.50 280 ASN B O 1
ATOM 3231 N N . TYR B 1 281 ? 20.976 -19.446 -28.996 1.00 4.92 281 TYR B N 1
ATOM 3232 C CA . TYR B 1 281 ? 20.504 -18.846 -27.739 1.00 5.67 281 TYR B CA 1
ATOM 3233 C C . TYR B 1 281 ? 20.662 -19.755 -26.509 1.00 5.82 281 TYR B C 1
ATOM 3234 O O . TYR B 1 281 ? 20.666 -19.265 -25.378 1.00 6.14 281 TYR B O 1
ATOM 3243 N N . ILE B 1 282 ? 20.798 -21.065 -26.722 1.00 5.88 282 ILE B N 1
ATOM 3244 C CA . ILE B 1 282 ? 20.987 -22.007 -25.611 1.00 6.79 282 ILE B CA 1
ATOM 3245 C C . ILE B 1 282 ? 22.394 -21.867 -25.000 1.00 7.22 282 ILE B C 1
ATOM 3246 O O . ILE B 1 282 ? 22.510 -21.547 -23.820 1.00 6.81 282 ILE B O 1
ATOM 3251 N N . PRO B 1 283 ? 23.462 -22.094 -25.786 1.00 7.13 283 PRO B N 1
ATOM 3252 C CA . PRO B 1 283 ? 24.778 -21.812 -25.206 1.00 6.98 283 PRO B CA 1
ATOM 3253 C C . PRO B 1 283 ? 24.939 -20.352 -24.753 1.00 6.65 283 PRO B C 1
ATOM 3254 O O . PRO B 1 283 ? 25.599 -20.094 -23.742 1.00 6.89 283 PRO B O 1
ATOM 3258 N N . LYS B 1 284 ? 24.326 -19.417 -25.475 1.00 6.45 284 LYS B N 1
ATOM 3259 C CA . LYS B 1 284 ? 24.373 -17.998 -25.087 1.00 6.47 284 LYS B CA 1
ATOM 3260 C C . LYS B 1 284 ? 23.754 -17.733 -23.705 1.00 5.59 284 LYS B C 1
ATOM 3261 O O . LYS B 1 284 ? 24.353 -17.048 -22.871 1.00 4.91 284 LYS B O 1
ATOM 3267 N N . ILE B 1 285 ? 22.559 -18.264 -23.466 1.00 5.67 285 ILE B N 1
ATOM 3268 C CA . ILE B 1 285 ? 21.884 -18.069 -22.177 1.00 5.81 285 ILE B CA 1
ATOM 3269 C C . ILE B 1 285 ? 22.607 -18.831 -21.049 1.00 5.54 285 ILE B C 1
ATOM 3270 O O . ILE B 1 285 ? 22.637 -18.355 -19.912 1.00 4.77 285 ILE B O 1
ATOM 3275 N N . LEU B 1 286 ? 23.187 -19.994 -21.363 1.00 5.30 286 LEU B N 1
ATOM 3276 C CA . LEU B 1 286 ? 23.981 -20.734 -20.378 1.00 5.82 286 LEU B CA 1
ATOM 3277 C C . LEU B 1 286 ? 25.222 -19.939 -19.963 1.00 5.24 286 LEU B C 1
ATOM 3278 O O . LEU B 1 286 ? 25.605 -19.953 -18.793 1.00 4.63 286 LEU B O 1
ATOM 3283 N N . ALA B 1 287 ? 25.828 -19.232 -20.919 1.00 5.73 287 ALA B N 1
ATOM 3284 C CA . ALA B 1 287 ? 26.935 -18.314 -20.626 1.00 6.05 287 ALA B CA 1
ATOM 3285 C C . ALA B 1 287 ? 26.506 -17.177 -19.699 1.00 6.06 287 ALA B C 1
ATOM 3286 O O . ALA B 1 287 ? 27.267 -16.773 -18.818 1.00 6.36 287 ALA B O 1
ATOM 3288 N N . CYS B 1 288 ? 25.298 -16.654 -19.912 1.00 5.55 288 CYS B N 1
ATOM 3289 C CA . CYS B 1 288 ? 24.731 -15.633 -19.029 1.00 6.35 288 CYS B CA 1
ATOM 3290 C C . CYS B 1 288 ? 24.472 -16.205 -17.638 1.00 7.25 288 CYS B C 1
ATOM 3291 O O . CYS B 1 288 ? 24.728 -15.536 -16.640 1.00 6.19 288 CYS B O 1
ATOM 3294 N N . VAL B 1 289 ? 23.982 -17.443 -17.574 1.00 6.97 289 VAL B N 1
ATOM 3295 C CA . VAL B 1 289 ? 23.788 -18.129 -16.293 1.00 6.08 289 VAL B CA 1
ATOM 3296 C C . VAL B 1 289 ? 25.111 -18.211 -15.526 1.00 5.74 289 VAL B C 1
ATOM 3297 O O . VAL B 1 289 ? 25.189 -17.800 -14.372 1.00 5.18 289 VAL B O 1
ATOM 3301 N N . GLN B 1 290 ? 26.162 -18.697 -16.181 1.00 5.35 290 GLN B N 1
ATOM 3302 C CA . GLN B 1 290 ? 27.461 -18.837 -15.530 1.00 5.81 290 GLN B CA 1
ATOM 3303 C C . GLN B 1 290 ? 27.999 -17.481 -15.044 1.00 4.83 290 GLN B C 1
ATOM 3304 O O . GLN B 1 290 ? 28.581 -17.395 -13.958 1.00 4.41 290 GLN B O 1
ATOM 3310 N N . GLU B 1 291 ? 27.806 -16.433 -15.839 1.00 4.81 291 GLU B N 1
ATOM 3311 C CA . GLU B 1 291 ? 28.340 -15.109 -15.495 1.00 5.24 291 GLU B CA 1
ATOM 3312 C C . GLU B 1 291 ? 27.578 -14.477 -14.315 1.00 4.74 291 GLU B C 1
ATOM 3313 O O . GLU B 1 291 ? 28.188 -13.892 -13.424 1.00 2.79 291 GLU B O 1
ATOM 3319 N N . VAL B 1 292 ? 26.253 -14.613 -14.300 1.00 5.38 292 VAL B N 1
ATOM 3320 C CA . VAL B 1 292 ? 25.453 -14.063 -13.197 1.00 4.58 292 VAL B CA 1
ATOM 3321 C C . VAL B 1 292 ? 25.752 -14.844 -11.913 1.00 4.46 292 VAL B C 1
ATOM 3322 O O . VAL B 1 292 ? 25.891 -14.252 -10.853 1.00 4.77 292 VAL B O 1
ATOM 3326 N N . PHE B 1 293 ? 25.868 -16.166 -12.017 1.00 4.30 293 PHE B N 1
ATOM 3327 C CA . PHE B 1 293 ? 26.224 -16.998 -10.856 1.00 4.03 293 PHE B CA 1
ATOM 3328 C C . PHE B 1 293 ? 27.589 -16.628 -10.270 1.00 3.68 293 PHE B C 1
ATOM 3329 O O . PHE B 1 293 ? 27.739 -16.535 -9.047 1.00 2.46 293 PHE B O 1
ATOM 3337 N N . ALA B 1 294 ? 28.568 -16.403 -11.145 1.00 3.25 294 ALA B N 1
ATOM 3338 C CA . ALA B 1 294 ? 29.895 -15.957 -10.725 1.00 3.23 294 ALA B CA 1
ATOM 3339 C C . ALA B 1 294 ? 29.862 -14.566 -10.093 1.00 2.63 294 ALA B C 1
ATOM 3340 O O . ALA B 1 294 ? 30.595 -14.306 -9.142 1.00 2.25 294 ALA B O 1
ATOM 3342 N N . THR B 1 295 ? 29.017 -13.675 -10.614 1.00 3.12 295 THR B N 1
ATOM 3343 C CA . THR B 1 295 ? 28.848 -12.337 -10.030 1.00 3.63 295 THR B CA 1
ATOM 3344 C C . THR B 1 295 ? 28.343 -12.426 -8.584 1.00 4.07 295 THR B C 1
ATOM 3345 O O . THR B 1 295 ? 28.767 -11.670 -7.708 1.00 4.87 295 THR B O 1
ATOM 3349 N N . HIS B 1 296 ? 27.467 -13.388 -8.332 1.00 4.37 296 HIS B N 1
ATOM 3350 C CA . HIS B 1 296 ? 26.889 -13.575 -7.007 1.00 4.19 296 HIS B CA 1
ATOM 3351 C C . HIS B 1 296 ? 27.648 -14.600 -6.152 1.00 3.96 296 HIS B C 1
ATOM 3352 O O . HIS B 1 296 ? 27.201 -14.940 -5.063 1.00 3.30 296 HIS B O 1
ATOM 3359 N N . HIS B 1 297 ? 28.799 -15.067 -6.636 1.00 4.88 297 HIS B N 1
ATOM 3360 C CA . HIS B 1 297 ? 29.660 -16.005 -5.897 1.00 6.68 297 HIS B CA 1
ATOM 3361 C C . HIS B 1 297 ? 28.945 -17.316 -5.557 1.00 7.73 297 HIS B C 1
ATOM 3362 O O . HIS B 1 297 ? 29.190 -17.921 -4.512 1.00 7.80 297 HIS B O 1
ATOM 3369 N N . ILE B 1 298 ? 28.056 -17.738 -6.452 1.00 9.63 298 ILE B N 1
ATOM 3370 C CA . ILE B 1 298 ? 27.398 -19.027 -6.352 1.00 11.46 298 ILE B CA 1
ATOM 3371 C C . ILE B 1 298 ? 28.025 -19.930 -7.402 1.00 12.48 298 ILE B C 1
ATOM 3372 O O . ILE B 1 298 ? 28.088 -19.566 -8.577 1.00 12.60 298 ILE B O 1
ATOM 3377 N N . ARG B 1 299 ? 28.498 -21.093 -6.975 1.00 13.93 299 ARG B N 1
ATOM 3378 C CA . ARG B 1 299 ? 29.036 -22.085 -7.898 1.00 14.69 299 ARG B CA 1
ATOM 3379 C C . ARG B 1 299 ? 27.895 -22.887 -8.530 1.00 15.08 299 ARG B C 1
ATOM 3380 O O . ARG B 1 299 ? 27.150 -23.566 -7.821 1.00 14.97 299 ARG B O 1
ATOM 3388 N N . PRO B 1 300 ? 27.757 -22.815 -9.866 1.00 16.30 300 PRO B N 1
ATOM 3389 C CA . PRO B 1 300 ? 26.714 -23.584 -10.546 1.00 17.27 300 PRO B CA 1
ATOM 3390 C C . PRO B 1 300 ? 27.089 -25.059 -10.715 1.00 17.95 300 PRO B C 1
ATOM 3391 O O . PRO B 1 300 ? 28.260 -25.425 -10.588 1.00 16.98 300 PRO B O 1
ATOM 3395 N N . LEU B 1 301 ? 26.093 -25.892 -11.000 1.00 19.28 301 LEU B N 1
ATOM 3396 C CA . LEU B 1 301 ? 26.320 -27.324 -11.205 1.00 20.21 301 LEU B CA 1
ATOM 3397 C C . LEU B 1 301 ? 26.937 -27.588 -12.571 1.00 21.37 301 LEU B C 1
ATOM 3398 O O . LEU B 1 301 ? 27.833 -28.424 -12.703 1.00 22.02 301 LEU B O 1
ATOM 3403 N N . ILE B 1 302 ? 26.445 -26.878 -13.581 1.00 22.17 302 ILE B N 1
ATOM 3404 C CA . ILE B 1 302 ? 26.923 -27.045 -14.955 1.00 23.10 302 ILE B CA 1
ATOM 3405 C C . ILE B 1 302 ? 28.347 -26.508 -15.135 1.00 24.00 302 ILE B C 1
ATOM 3406 O O . ILE B 1 302 ? 28.800 -25.656 -14.370 1.00 23.98 302 ILE B O 1
ATOM 3411 N N . GLU B 1 303 ? 29.038 -27.023 -16.151 1.00 24.90 303 GLU B N 1
ATOM 3412 C CA . GLU B 1 303 ? 30.394 -26.593 -16.485 1.00 25.20 303 GLU B CA 1
ATOM 3413 C C . GLU B 1 303 ? 30.502 -26.329 -17.989 1.00 25.88 303 GLU B C 1
ATOM 3414 O O . GLU B 1 303 ? 30.630 -27.263 -18.784 1.00 26.30 303 GLU B O 1
ATOM 3420 N N . SER B 1 304 ? 30.445 -25.053 -18.369 1.00 26.36 304 SER B N 1
ATOM 3421 C CA . SER B 1 304 ? 30.550 -24.653 -19.774 1.00 26.51 304 SER B CA 1
ATOM 3422 C C . SER B 1 304 ? 32.009 -24.648 -20.232 1.00 26.82 304 SER B C 1
ATOM 3423 O O . SER B 1 304 ? 32.795 -23.783 -19.839 1.00 27.03 304 SER B O 1
#

Sequence (432 aa):
SQTLRIGYVSSLLYGLLPEIIYLFRQQQNPEIHIELIECGTKDQINALKQGKIDLGFGRLKITDPAIRRIMLHKEQLKLAIHKHHHLNQFAATGVHLSQIIDEPMLLYPVSQKPNFATFIQSLFTEELGLVPSKLTEIREIQLALGLVAAGEGVCIVPASAMDIGVKNLLYIPILDDDAYSPISLAVRNMDHSNYIPKILACVQEVFATHHIRPLIESSQTLRIGYVSSLLYGLLPEIIYLFRQQNPEIHIELIECGTKDQINALKQGKIDLGFGRLKITDPAIRRIMLHKEQLKLAIHKHHHLNQFAATGVHLSQIIDEPMLLYPVSQKPNFATFIQSLFTELGLVPSKLTEIREIQLALGLVAAGEGVCCIVPASAMDIGVKNLLYIPILDDDAYSPISLAVRNMDHSNYIPKILACVQEVFATHHIRPLIES

Radius of gyration: 22.53 Å; Cα contacts (8 Å, |Δi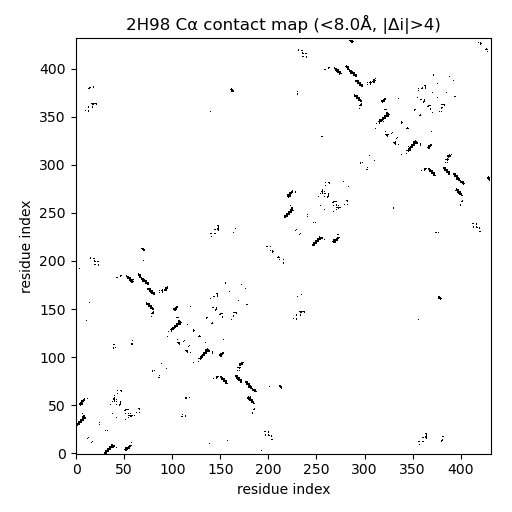|>4): 886; chains: 2; bounding box: 52×57×61 Å